Protein AF-A0A6C0E694-F1 (afdb_monomer)

Structure (mmCIF, N/CA/C/O backbone):
data_AF-A0A6C0E694-F1
#
_entry.id   AF-A0A6C0E694-F1
#
loop_
_atom_site.group_PDB
_atom_site.id
_atom_site.type_symbol
_atom_site.label_atom_id
_atom_site.label_alt_id
_atom_site.label_comp_id
_atom_site.label_asym_id
_atom_site.label_entity_id
_atom_site.label_seq_id
_atom_site.pdbx_PDB_ins_code
_atom_site.Cartn_x
_atom_site.Cartn_y
_atom_site.Cartn_z
_atom_site.occupancy
_atom_site.B_iso_or_equiv
_atom_site.auth_seq_id
_atom_site.auth_comp_id
_atom_site.auth_asym_id
_atom_site.auth_atom_id
_atom_site.pdbx_PDB_model_num
ATOM 1 N N . MET A 1 1 ? -0.248 -33.315 56.839 1.00 43.34 1 MET A N 1
ATOM 2 C CA . MET A 1 1 ? 1.069 -33.548 56.209 1.00 43.34 1 MET A CA 1
ATOM 3 C C . MET A 1 1 ? 1.094 -32.773 54.903 1.00 43.34 1 MET A C 1
ATOM 5 O O . MET A 1 1 ? 0.123 -32.858 54.164 1.00 43.34 1 MET A O 1
ATOM 9 N N . ASP A 1 2 ? 2.125 -31.958 54.689 1.00 53.16 2 ASP A N 1
ATOM 10 C CA . ASP A 1 2 ? 2.204 -30.948 53.625 1.00 53.16 2 ASP A CA 1
ATOM 11 C C . ASP A 1 2 ? 2.197 -31.566 52.216 1.00 53.16 2 ASP A C 1
ATOM 13 O O . ASP A 1 2 ? 3.021 -32.423 51.901 1.00 53.16 2 ASP A O 1
ATOM 17 N N . ALA A 1 3 ? 1.315 -31.093 51.329 1.00 53.53 3 ALA A N 1
ATOM 18 C CA . ALA A 1 3 ? 1.223 -31.556 49.935 1.00 53.53 3 ALA A CA 1
ATOM 19 C C . ALA A 1 3 ? 2.532 -31.342 49.139 1.00 53.53 3 ALA A C 1
ATOM 21 O O . ALA A 1 3 ? 2.823 -32.055 48.179 1.00 53.53 3 ALA A O 1
ATOM 22 N N . LEU A 1 4 ? 3.362 -30.393 49.580 1.00 55.16 4 LEU A N 1
ATOM 23 C CA . LEU A 1 4 ? 4.705 -30.147 49.050 1.00 55.16 4 LEU A CA 1
ATOM 24 C C . LEU A 1 4 ? 5.693 -31.275 49.391 1.00 55.16 4 LEU A C 1
ATOM 26 O O . LEU A 1 4 ? 6.618 -31.536 48.623 1.00 55.16 4 LEU A O 1
ATOM 30 N N . THR A 1 5 ? 5.500 -31.965 50.518 1.00 58.16 5 THR A N 1
ATOM 31 C CA . THR A 1 5 ? 6.376 -33.060 50.956 1.00 58.16 5 THR A CA 1
ATOM 32 C C . THR A 1 5 ? 6.178 -34.316 50.106 1.00 58.16 5 THR A C 1
ATOM 34 O O . THR A 1 5 ? 7.155 -34.995 49.791 1.00 58.16 5 THR A O 1
ATOM 37 N N . ASP A 1 6 ? 4.945 -34.591 49.676 1.00 59.88 6 ASP A N 1
ATOM 38 C CA . ASP A 1 6 ? 4.624 -35.734 48.811 1.00 59.88 6 ASP A CA 1
ATOM 39 C C . ASP A 1 6 ? 5.147 -35.520 47.375 1.00 59.88 6 ASP A C 1
ATOM 41 O O . ASP A 1 6 ? 5.799 -36.390 46.792 1.00 59.88 6 ASP A O 1
ATOM 45 N N . LEU A 1 7 ? 5.009 -34.298 46.843 1.00 59.62 7 LEU A N 1
ATOM 46 C CA . LEU A 1 7 ? 5.550 -33.921 45.531 1.00 59.62 7 LEU A CA 1
ATOM 47 C C . LEU A 1 7 ? 7.087 -34.040 45.481 1.00 59.62 7 LEU A C 1
ATOM 49 O O . LEU A 1 7 ? 7.654 -34.521 44.497 1.00 59.62 7 LEU A O 1
ATOM 53 N N . ARG A 1 8 ? 7.763 -33.675 46.579 1.00 62.09 8 ARG A N 1
ATOM 54 C CA . ARG A 1 8 ? 9.219 -33.805 46.752 1.00 62.09 8 ARG A CA 1
ATOM 55 C C . ARG A 1 8 ? 9.683 -35.260 46.682 1.00 62.09 8 ARG A C 1
ATOM 57 O O . ARG A 1 8 ? 10.683 -35.559 46.029 1.00 62.09 8 ARG A O 1
ATOM 64 N N . GLN A 1 9 ? 8.957 -36.174 47.326 1.00 62.84 9 GLN A N 1
ATOM 65 C CA . GLN A 1 9 ? 9.286 -37.602 47.297 1.00 62.84 9 GLN A CA 1
ATOM 66 C C . GLN A 1 9 ? 9.077 -38.212 45.907 1.00 62.84 9 GLN A C 1
ATOM 68 O O . GLN A 1 9 ? 9.863 -39.063 45.487 1.00 62.84 9 GLN A O 1
ATOM 73 N N . GLN A 1 10 ? 8.060 -37.765 45.169 1.00 63.47 10 GLN A N 1
ATOM 74 C CA . GLN A 1 10 ? 7.792 -38.252 43.815 1.00 63.47 10 GLN A CA 1
ATOM 75 C C . GLN A 1 10 ? 8.819 -37.753 42.785 1.00 63.47 10 GLN A C 1
ATOM 77 O O . GLN A 1 10 ? 9.222 -38.522 41.912 1.00 63.47 10 GLN A O 1
ATOM 82 N N . LEU A 1 11 ? 9.286 -36.506 42.902 1.00 59.84 11 LEU A N 1
ATOM 83 C CA . LEU A 1 11 ? 10.321 -35.935 42.030 1.00 59.84 11 LEU A CA 1
ATOM 84 C C . LEU A 1 11 ? 11.709 -36.537 42.290 1.00 59.84 11 LEU A C 1
ATOM 86 O O . LEU A 1 11 ? 12.385 -36.930 41.340 1.00 59.84 11 LEU A O 1
ATOM 90 N N . ASN A 1 12 ? 12.099 -36.721 43.556 1.00 61.72 12 ASN A N 1
ATOM 91 C CA . ASN A 1 12 ? 13.373 -37.368 43.902 1.00 61.72 12 ASN A CA 1
ATOM 92 C C . ASN A 1 12 ? 13.459 -38.833 43.444 1.00 61.72 12 ASN A C 1
ATOM 94 O O . ASN A 1 12 ? 14.551 -39.321 43.180 1.00 61.72 12 ASN A O 1
ATOM 98 N N . LYS A 1 13 ? 12.325 -39.533 43.307 1.00 62.66 13 LYS A N 1
ATOM 99 C CA . LYS A 1 13 ? 12.281 -40.898 42.755 1.00 62.66 13 LYS A CA 1
ATOM 100 C C . LYS A 1 13 ? 12.446 -40.957 41.232 1.00 62.66 13 LYS A C 1
ATOM 102 O O . LYS A 1 13 ? 12.700 -42.036 40.709 1.00 62.66 13 LYS A O 1
ATOM 107 N N . ARG A 1 14 ? 12.251 -39.843 40.516 1.00 57.97 14 ARG A N 1
ATOM 108 C CA . ARG A 1 14 ? 12.213 -39.809 39.040 1.00 57.97 14 ARG A CA 1
ATOM 109 C C . ARG A 1 14 ? 13.403 -39.101 38.391 1.00 57.97 14 ARG A C 1
ATOM 111 O O . ARG A 1 14 ? 13.575 -39.238 37.186 1.00 57.97 14 ARG A O 1
ATOM 118 N N . VAL A 1 15 ? 14.220 -38.383 39.162 1.00 62.41 15 VAL A N 1
ATOM 119 C CA . VAL A 1 15 ? 15.451 -37.741 38.677 1.00 62.41 15 VAL A CA 1
ATOM 120 C C . VAL A 1 15 ? 16.657 -38.597 39.087 1.00 62.41 15 VAL A C 1
ATOM 122 O O . VAL A 1 15 ? 16.902 -38.741 40.288 1.00 62.41 15 VAL A O 1
ATOM 125 N N . PRO A 1 16 ? 17.423 -39.174 38.141 1.00 43.38 16 PRO A N 1
ATOM 126 C CA . PRO A 1 16 ? 18.637 -39.919 38.467 1.00 43.38 16 PRO A CA 1
ATOM 127 C C . PRO A 1 16 ? 19.641 -38.991 39.166 1.00 43.38 16 PRO A C 1
ATOM 129 O O . PRO A 1 16 ? 20.050 -37.986 38.592 1.00 43.38 16 PRO A O 1
ATOM 132 N N . GLY A 1 17 ? 20.004 -39.305 40.414 1.00 64.44 17 GLY A N 1
ATOM 133 C CA . GLY A 1 17 ? 20.893 -38.478 41.248 1.00 64.44 17 GLY A CA 1
ATOM 134 C C . GLY A 1 17 ? 20.191 -37.524 42.227 1.00 64.44 17 GLY A C 1
ATOM 135 O O . GLY A 1 17 ? 20.871 -36.892 43.032 1.00 64.44 17 GLY A O 1
ATOM 136 N N . GLY A 1 18 ? 18.853 -37.465 42.222 1.00 62.38 18 GLY A N 1
ATOM 137 C CA . GLY A 1 18 ? 18.068 -36.590 43.101 1.00 62.38 18 GLY A CA 1
ATOM 138 C C . GLY A 1 18 ? 18.176 -35.100 42.745 1.00 62.38 18 GLY A C 1
ATOM 139 O O . GLY A 1 18 ? 19.001 -34.685 41.934 1.00 62.38 18 GLY A O 1
ATOM 140 N N . LEU A 1 19 ? 17.312 -34.269 43.334 1.00 64.88 19 LEU A N 1
ATOM 141 C CA . LEU A 1 19 ? 17.436 -32.815 43.207 1.00 64.88 19 LEU A CA 1
ATOM 142 C C . LEU A 1 19 ? 18.542 -32.292 44.128 1.00 64.88 19 LEU A C 1
ATOM 144 O O . LEU A 1 19 ? 18.568 -32.597 45.322 1.00 64.88 19 LEU A O 1
ATOM 148 N N . THR A 1 20 ? 19.427 -31.450 43.591 1.00 74.75 20 THR A N 1
ATOM 149 C CA . THR A 1 20 ? 20.372 -30.685 44.413 1.00 74.75 20 THR A CA 1
ATOM 150 C C . THR A 1 20 ? 19.605 -29.743 45.347 1.00 74.75 20 THR A C 1
ATOM 152 O O . THR A 1 20 ? 18.513 -29.273 45.017 1.00 74.75 20 THR A O 1
ATOM 155 N N . SER A 1 21 ? 20.164 -29.443 46.523 1.00 65.62 21 SER A N 1
ATOM 156 C CA . SER A 1 21 ? 19.511 -28.590 47.533 1.00 65.62 21 SER A CA 1
ATOM 157 C C . SER A 1 21 ? 19.137 -27.205 46.992 1.00 65.62 21 SER A C 1
ATOM 159 O O . SER A 1 21 ? 18.106 -26.642 47.359 1.00 65.62 21 SER A O 1
ATOM 161 N N . GLU A 1 22 ? 19.941 -26.673 46.071 1.00 59.25 22 GLU A N 1
ATOM 162 C CA . GLU A 1 22 ? 19.683 -25.394 45.418 1.00 59.25 22 GLU A CA 1
ATOM 163 C C . GLU A 1 22 ? 18.528 -25.475 44.405 1.00 59.25 22 GLU A C 1
ATOM 165 O O . GLU A 1 22 ? 17.683 -24.576 44.354 1.00 59.25 22 GLU A O 1
ATOM 170 N N . ALA A 1 23 ? 18.441 -26.567 43.640 1.00 60.19 23 ALA A N 1
ATOM 171 C CA . ALA A 1 23 ? 17.332 -26.807 42.721 1.00 60.19 23 ALA A CA 1
ATOM 172 C C . ALA A 1 23 ? 16.010 -27.041 43.476 1.00 60.19 23 ALA A C 1
ATOM 174 O O . ALA A 1 23 ? 14.981 -26.492 43.080 1.00 60.19 23 ALA A O 1
ATOM 175 N N . ASP A 1 24 ? 16.045 -27.760 44.604 1.00 63.47 24 ASP A N 1
ATOM 176 C CA . ASP A 1 24 ? 14.894 -27.958 45.502 1.00 63.47 24 ASP A CA 1
ATOM 177 C C . ASP A 1 24 ? 14.402 -26.607 46.064 1.00 63.47 24 ASP A C 1
ATOM 179 O O . ASP A 1 24 ? 13.220 -26.272 45.974 1.00 63.47 24 ASP A O 1
ATOM 183 N N . ALA A 1 25 ? 15.315 -25.747 46.529 1.00 66.00 25 ALA A N 1
ATOM 184 C CA . ALA A 1 25 ? 14.965 -24.424 47.053 1.00 66.00 25 ALA A CA 1
ATOM 185 C C . ALA A 1 25 ? 14.374 -23.472 45.990 1.00 66.00 25 ALA A C 1
ATOM 187 O O . ALA A 1 25 ? 13.505 -22.648 46.303 1.00 66.00 25 ALA A O 1
ATOM 188 N N . ARG A 1 26 ? 14.833 -23.557 44.732 1.00 61.91 26 ARG A N 1
ATOM 189 C CA . ARG A 1 26 ? 14.276 -22.781 43.606 1.00 61.91 26 ARG A CA 1
ATOM 190 C C . ARG A 1 26 ? 12.899 -23.297 43.193 1.00 61.91 26 ARG A C 1
ATOM 192 O O . ARG A 1 26 ? 11.987 -22.495 42.979 1.00 61.91 26 ARG A O 1
ATOM 199 N N . LEU A 1 27 ? 12.723 -24.616 43.146 1.00 67.62 27 LEU A N 1
ATOM 200 C CA . LEU A 1 27 ? 11.442 -25.248 42.841 1.00 67.62 27 LEU A CA 1
ATOM 201 C C . LEU A 1 27 ? 10.379 -24.875 43.885 1.00 67.62 27 LEU A C 1
ATOM 203 O O . LEU A 1 27 ? 9.276 -24.469 43.522 1.00 67.62 27 LEU A O 1
ATOM 207 N N . GLN A 1 28 ? 10.727 -24.917 45.173 1.00 67.06 28 GLN A N 1
ATOM 208 C CA . GLN A 1 28 ? 9.813 -24.553 46.260 1.00 67.06 28 GLN A CA 1
ATOM 209 C C . GLN A 1 28 ? 9.394 -23.080 46.216 1.00 67.06 28 GLN A C 1
ATOM 211 O O . GLN A 1 28 ? 8.214 -22.772 46.390 1.00 67.06 28 GLN A O 1
ATOM 216 N N . ARG A 1 29 ? 10.326 -22.160 45.926 1.00 68.12 29 ARG A N 1
ATOM 217 C CA . ARG A 1 29 ? 9.997 -20.735 45.737 1.00 68.12 29 ARG A CA 1
ATOM 218 C C . ARG A 1 29 ? 9.033 -20.521 44.573 1.00 68.12 29 ARG A C 1
ATOM 220 O O . ARG A 1 29 ? 8.061 -19.783 44.714 1.00 68.12 29 ARG A O 1
ATOM 227 N N . THR A 1 30 ? 9.278 -21.206 43.461 1.00 66.19 30 THR A N 1
ATOM 228 C CA . THR A 1 30 ? 8.468 -21.083 42.242 1.00 66.19 30 THR A CA 1
ATOM 229 C C . THR A 1 30 ? 7.060 -21.641 42.448 1.00 66.19 30 THR A C 1
ATOM 231 O O . THR A 1 30 ? 6.083 -20.975 42.116 1.00 66.19 30 THR A O 1
ATOM 234 N N . LEU A 1 31 ? 6.931 -22.812 43.081 1.00 67.06 31 LEU A N 1
ATOM 235 C CA . LEU A 1 31 ? 5.634 -23.416 43.407 1.00 67.06 31 LEU A CA 1
ATOM 236 C C . LEU A 1 31 ? 4.835 -22.578 44.408 1.00 67.06 31 LEU A C 1
ATOM 238 O O . LEU A 1 31 ? 3.625 -22.417 44.242 1.00 67.06 31 LEU A O 1
ATOM 242 N N . LYS A 1 32 ? 5.495 -22.005 45.422 1.00 68.56 32 LYS A N 1
ATOM 243 C CA . LYS A 1 32 ? 4.841 -21.131 46.405 1.00 68.56 32 LYS A CA 1
ATOM 244 C C . LYS A 1 32 ? 4.300 -19.857 45.752 1.00 68.56 32 LYS A C 1
ATOM 246 O O . LYS A 1 32 ? 3.156 -19.486 46.006 1.00 68.56 32 LYS A O 1
ATOM 251 N N . HIS A 1 33 ? 5.088 -19.233 44.875 1.00 67.25 33 HIS A N 1
ATOM 252 C CA . HIS A 1 33 ? 4.667 -18.059 44.109 1.00 67.25 33 HIS A CA 1
ATOM 253 C C . HIS A 1 33 ? 3.505 -18.387 43.163 1.00 67.25 33 HIS A C 1
ATOM 255 O O . HIS A 1 33 ? 2.491 -17.696 43.159 1.00 67.25 33 HIS A O 1
ATOM 261 N N . PHE A 1 34 ? 3.614 -19.482 42.408 1.00 68.75 34 PHE A N 1
ATOM 262 C CA . PHE A 1 34 ? 2.576 -19.919 41.478 1.00 68.75 34 PHE A CA 1
ATOM 263 C C . PHE A 1 34 ? 1.253 -20.236 42.187 1.00 68.75 34 PHE A C 1
ATOM 265 O O . PHE A 1 34 ? 0.199 -19.785 41.752 1.00 68.75 34 PHE A O 1
ATOM 272 N N . THR A 1 35 ? 1.299 -20.956 43.311 1.00 65.50 35 THR A N 1
ATOM 273 C CA . THR A 1 35 ? 0.090 -21.310 44.071 1.00 65.50 35 THR A CA 1
ATOM 274 C C . THR A 1 35 ? -0.603 -20.059 44.611 1.00 65.50 35 THR A C 1
ATOM 276 O O . THR A 1 35 ? -1.814 -19.938 44.457 1.00 65.50 35 THR A O 1
ATOM 279 N N . SER A 1 36 ? 0.167 -19.104 45.153 1.00 67.75 36 SER A N 1
ATOM 280 C CA . SER A 1 36 ? -0.339 -17.802 45.615 1.00 67.75 36 SER A CA 1
ATOM 281 C C . SER A 1 36 ? -1.022 -17.021 44.490 1.00 67.75 36 SER A C 1
ATOM 283 O O . SER A 1 36 ? -2.092 -16.441 44.683 1.00 67.75 36 SER A O 1
ATOM 285 N N . GLU A 1 37 ? -0.427 -17.030 43.301 1.00 64.69 37 GLU A N 1
ATOM 286 C CA . GLU A 1 37 ? -0.931 -16.286 42.151 1.00 64.69 37 GLU A CA 1
ATOM 287 C C . GLU A 1 37 ? -2.196 -16.919 41.558 1.00 64.69 37 GLU A C 1
ATOM 289 O O . GLU A 1 37 ? -3.159 -16.223 41.246 1.00 64.69 37 GLU A O 1
ATOM 294 N N . VAL A 1 38 ? -2.262 -18.251 41.492 1.00 62.53 38 VAL A N 1
ATOM 295 C CA . VAL A 1 38 ? -3.469 -18.960 41.045 1.00 62.53 38 VAL A CA 1
ATOM 296 C C . VAL A 1 38 ? -4.620 -18.771 42.035 1.00 62.53 38 VAL A C 1
ATOM 298 O O . VAL A 1 38 ? -5.748 -18.529 41.599 1.00 62.53 38 VAL A O 1
ATOM 301 N N . THR A 1 39 ? -4.358 -18.801 43.348 1.00 63.91 39 THR A N 1
ATOM 302 C CA . THR A 1 39 ? -5.385 -18.486 44.357 1.00 63.91 39 THR A CA 1
ATOM 303 C C . THR A 1 39 ? -5.872 -17.042 44.260 1.00 63.91 39 THR A C 1
ATOM 305 O O . THR A 1 39 ? -7.068 -16.800 44.415 1.00 63.91 39 THR A O 1
ATOM 308 N N . ARG A 1 40 ? -4.976 -16.095 43.941 1.00 71.50 40 ARG A N 1
ATOM 309 C CA . ARG A 1 40 ? -5.309 -14.678 43.732 1.00 71.50 40 ARG A CA 1
ATOM 310 C C . ARG A 1 40 ? -6.215 -14.478 42.518 1.00 71.50 40 ARG A C 1
ATOM 312 O O . ARG A 1 40 ? -7.142 -13.681 42.578 1.00 71.50 40 ARG A O 1
ATOM 319 N N . VAL A 1 41 ? -5.943 -15.188 41.423 1.00 64.38 41 VAL A N 1
ATOM 320 C CA . VAL A 1 41 ? -6.642 -15.003 40.142 1.00 64.38 41 VAL A CA 1
ATOM 321 C C . VAL A 1 41 ? -7.978 -15.743 40.085 1.00 64.38 41 VAL A C 1
ATOM 323 O O . VAL A 1 41 ? -8.911 -15.244 39.462 1.00 64.38 41 VAL A O 1
ATOM 326 N N . ARG A 1 42 ? -8.091 -16.929 40.695 1.00 57.72 42 ARG A N 1
ATOM 327 C CA . ARG A 1 42 ? -9.281 -17.784 40.525 1.00 57.72 42 ARG A CA 1
ATOM 328 C C . ARG A 1 42 ? -10.283 -17.754 41.677 1.00 57.72 42 ARG A C 1
ATOM 330 O O . ARG A 1 42 ? -11.411 -18.183 41.466 1.00 57.72 42 ARG A O 1
ATOM 337 N N . GLY A 1 43 ? -9.912 -17.233 42.849 1.00 54.41 43 GLY A N 1
ATOM 338 C CA . GLY A 1 43 ? -10.746 -17.341 44.048 1.00 54.41 43 GLY A CA 1
ATOM 339 C C . GLY A 1 43 ? -10.807 -18.784 44.573 1.00 54.41 43 GLY A C 1
ATOM 340 O O . GLY A 1 43 ? -10.755 -19.737 43.805 1.00 54.41 43 GLY A O 1
ATOM 341 N N . VAL A 1 44 ? -10.821 -18.913 45.904 1.00 58.09 44 VAL A N 1
ATOM 342 C CA . VAL A 1 44 ? -10.638 -20.118 46.747 1.00 58.09 44 VAL A CA 1
ATOM 343 C C . VAL A 1 44 ? -10.748 -21.472 46.018 1.00 58.09 44 VAL A C 1
ATOM 345 O O . VAL A 1 44 ? -11.780 -22.135 46.048 1.00 58.09 44 VAL A O 1
ATOM 348 N N . ALA A 1 45 ? -9.636 -21.923 45.436 1.00 57.78 45 ALA A N 1
ATOM 349 C CA . ALA A 1 45 ? -9.422 -23.322 45.082 1.00 57.78 45 ALA A CA 1
ATOM 350 C C . ALA A 1 45 ? -8.518 -23.953 46.146 1.00 57.78 45 ALA A C 1
ATOM 352 O O . ALA A 1 45 ? -7.519 -23.350 46.555 1.00 57.78 45 ALA A O 1
ATOM 353 N N . ALA A 1 46 ? -8.866 -25.153 46.614 1.00 61.06 46 ALA A N 1
ATOM 354 C CA . ALA A 1 46 ? -8.059 -25.857 47.603 1.00 61.06 46 ALA A CA 1
ATOM 355 C C . ALA A 1 46 ? -6.634 -26.068 47.041 1.00 61.06 46 ALA A C 1
ATOM 357 O O . ALA A 1 46 ? -6.497 -26.527 45.903 1.00 61.06 46 ALA A O 1
ATOM 358 N N . PRO A 1 47 ? -5.555 -25.784 47.800 1.00 56.03 47 PRO A N 1
ATOM 359 C CA . PRO A 1 47 ? -4.171 -25.877 47.310 1.00 56.03 47 PRO A CA 1
ATOM 360 C C . PRO A 1 47 ? -3.810 -27.227 46.666 1.00 56.03 47 PRO A C 1
ATOM 362 O O . PRO A 1 47 ? -2.965 -27.298 45.776 1.00 56.03 47 PRO A O 1
ATOM 365 N N . GLN A 1 48 ? -4.484 -28.301 47.085 1.00 59.72 48 GLN A N 1
ATOM 366 C CA . GLN A 1 48 ? -4.325 -29.647 46.532 1.00 59.72 48 GLN A CA 1
ATOM 367 C C . GLN A 1 48 ? -4.810 -29.763 45.076 1.00 59.72 48 GLN A C 1
ATOM 369 O O . GLN A 1 48 ? -4.200 -30.469 44.276 1.00 59.72 48 GLN A O 1
ATOM 374 N N . GLU A 1 49 ? -5.866 -29.041 44.705 1.00 61.91 49 GLU A N 1
ATOM 375 C CA . GLU A 1 49 ? -6.449 -29.075 43.362 1.00 61.91 49 GLU A CA 1
ATOM 376 C C . GLU A 1 49 ? -5.584 -28.305 42.354 1.00 61.91 49 GLU A C 1
ATOM 378 O O . GLU A 1 49 ? -5.366 -28.754 41.227 1.00 61.91 49 GLU A O 1
ATOM 383 N N . ILE A 1 50 ? -4.973 -27.205 42.804 1.00 62.19 50 ILE A N 1
ATOM 384 C CA . ILE A 1 50 ? -3.998 -26.427 42.026 1.00 62.19 50 ILE A CA 1
ATOM 385 C C . ILE A 1 50 ? -2.748 -27.267 41.732 1.00 62.19 50 ILE A C 1
ATOM 387 O O . ILE A 1 50 ? -2.256 -27.273 40.600 1.00 62.19 50 ILE A O 1
ATOM 391 N N . LEU A 1 51 ? -2.248 -28.014 42.721 1.00 61.16 51 LEU A N 1
ATOM 392 C CA . LEU A 1 51 ? -1.085 -28.888 42.546 1.00 61.16 51 LEU A CA 1
ATOM 393 C C . LEU A 1 51 ? -1.370 -30.040 41.575 1.00 61.16 51 LEU A C 1
ATOM 395 O O . LEU A 1 51 ? -0.523 -30.337 40.731 1.00 61.16 51 LEU A O 1
ATOM 399 N N . ARG A 1 52 ? -2.571 -30.634 41.626 1.00 63.34 52 ARG A N 1
ATOM 400 C CA . ARG A 1 52 ? -2.985 -31.682 40.680 1.00 63.34 52 ARG A CA 1
ATOM 401 C C . ARG A 1 52 ? -3.011 -31.168 39.237 1.00 63.34 52 ARG A C 1
ATOM 403 O O . ARG A 1 52 ? -2.415 -31.782 38.358 1.00 63.34 52 ARG A O 1
ATOM 410 N N . LEU A 1 53 ? -3.636 -30.014 39.003 1.00 59.00 53 LEU A N 1
ATOM 411 C CA . LEU A 1 53 ? -3.722 -29.408 37.667 1.00 59.00 53 LEU A CA 1
ATOM 412 C C . LEU A 1 53 ? -2.348 -28.987 37.122 1.00 59.00 53 LEU A C 1
ATOM 414 O O . LEU A 1 53 ? -2.080 -29.116 35.927 1.00 59.00 53 LEU A O 1
ATOM 418 N N . SER A 1 54 ? -1.461 -28.517 38.001 1.00 59.44 54 SER A N 1
ATOM 419 C CA . SER A 1 54 ? -0.089 -28.142 37.636 1.00 59.44 54 SER A CA 1
ATOM 420 C C . SER A 1 54 ? 0.741 -29.360 37.235 1.00 59.44 54 SER A C 1
ATOM 422 O O . SER A 1 54 ? 1.470 -29.316 36.243 1.00 59.44 54 SER A O 1
ATOM 424 N N . TYR A 1 55 ? 0.589 -30.464 37.972 1.00 57.81 55 TYR A N 1
ATOM 425 C CA . TYR A 1 55 ? 1.244 -31.731 37.669 1.00 57.81 55 TYR A CA 1
ATOM 426 C C . TYR A 1 55 ? 0.804 -32.284 36.310 1.00 57.81 55 TYR A C 1
ATOM 428 O O . TYR A 1 55 ? 1.654 -32.614 35.484 1.00 57.81 55 TYR A O 1
ATOM 436 N N . ASP A 1 56 ? -0.503 -32.306 36.035 1.00 52.44 56 ASP A N 1
ATOM 437 C CA . ASP A 1 56 ? -1.038 -32.782 34.754 1.00 52.44 56 ASP A CA 1
ATOM 438 C C . ASP A 1 56 ? -0.524 -31.939 33.575 1.00 52.44 56 ASP A C 1
ATOM 440 O O . ASP A 1 56 ? -0.167 -32.484 32.528 1.00 52.44 56 ASP A O 1
ATOM 444 N N . SER A 1 57 ? -0.403 -30.620 33.758 1.00 50.25 57 SER A N 1
ATOM 445 C CA . SER A 1 57 ? 0.136 -29.709 32.741 1.00 50.25 57 SER A CA 1
ATOM 446 C C . SER A 1 57 ? 1.638 -29.927 32.495 1.00 50.25 57 SER A C 1
ATOM 448 O O . SER A 1 57 ? 2.075 -30.035 31.347 1.00 50.25 57 SER A O 1
ATOM 450 N N . MET A 1 58 ? 2.433 -30.094 33.560 1.00 49.00 58 MET A N 1
ATOM 451 C CA . MET A 1 58 ? 3.868 -30.396 33.458 1.00 49.00 58 MET A CA 1
ATOM 452 C C . MET A 1 58 ? 4.141 -31.762 32.823 1.00 49.00 58 MET A C 1
ATOM 454 O O . MET A 1 58 ? 5.051 -31.892 32.008 1.00 49.00 58 MET A O 1
ATOM 458 N N . VAL A 1 59 ? 3.353 -32.786 33.158 1.00 48.94 59 VAL A N 1
ATOM 459 C CA . VAL A 1 59 ? 3.478 -34.121 32.553 1.00 48.94 59 VAL A CA 1
ATOM 460 C C . VAL A 1 59 ? 3.123 -34.079 31.067 1.00 48.94 59 VAL A C 1
ATOM 462 O O . VAL A 1 59 ? 3.760 -34.765 30.269 1.00 48.94 59 VAL A O 1
ATOM 465 N N . LYS A 1 60 ? 2.145 -33.257 30.675 1.00 48.22 60 LYS A N 1
ATOM 466 C CA . LYS A 1 60 ? 1.776 -33.059 29.269 1.00 48.22 60 LYS A CA 1
ATOM 467 C C . LYS A 1 60 ? 2.887 -32.359 28.480 1.00 48.22 60 LYS A C 1
ATOM 469 O O . LYS A 1 60 ? 3.154 -32.757 27.351 1.00 48.22 60 LYS A O 1
ATOM 474 N N . TRP A 1 61 ? 3.566 -31.392 29.099 1.00 43.62 61 TRP A N 1
ATOM 475 C CA . TRP A 1 61 ? 4.725 -30.704 28.523 1.00 43.62 61 TRP A CA 1
ATOM 476 C C . TRP A 1 61 ? 5.945 -31.631 28.385 1.00 43.62 61 TRP A C 1
ATOM 478 O O . TRP A 1 61 ? 6.529 -31.721 27.313 1.00 43.62 61 TRP A O 1
ATOM 488 N N . LEU A 1 62 ? 6.269 -32.415 29.420 1.00 43.62 62 LEU A N 1
ATOM 489 C CA . LEU A 1 62 ? 7.396 -33.362 29.399 1.00 43.62 62 LEU A CA 1
ATOM 490 C C . LEU A 1 62 ? 7.204 -34.548 28.435 1.00 43.62 62 LEU A C 1
ATOM 492 O O . LEU A 1 62 ? 8.173 -35.223 28.100 1.00 43.62 62 LEU A O 1
ATOM 496 N N . ARG A 1 63 ? 5.968 -34.833 28.003 1.00 44.09 63 ARG A N 1
ATOM 497 C CA . ARG A 1 63 ? 5.654 -35.899 27.032 1.00 44.09 63 ARG A CA 1
ATOM 498 C C . ARG A 1 63 ? 5.681 -35.437 25.573 1.00 44.09 63 ARG A C 1
ATOM 500 O O . ARG A 1 63 ? 5.566 -36.281 24.687 1.00 44.09 63 ARG A O 1
ATOM 507 N N . GLN A 1 64 ? 5.821 -34.139 25.303 1.00 38.53 64 GLN A N 1
ATOM 508 C CA . GLN A 1 64 ? 6.025 -33.652 23.941 1.00 38.53 64 GLN A CA 1
ATOM 509 C C . GLN A 1 64 ? 7.501 -33.823 23.569 1.00 38.53 64 GLN A C 1
ATOM 511 O O . GLN A 1 64 ? 8.367 -33.121 24.083 1.00 38.53 64 GLN A O 1
ATOM 516 N N . ALA A 1 65 ? 7.796 -34.784 22.691 1.00 34.91 65 ALA A N 1
ATOM 517 C CA . ALA A 1 65 ? 9.129 -34.915 22.113 1.00 34.91 65 ALA A CA 1
ATOM 518 C C . ALA A 1 65 ? 9.432 -33.685 21.232 1.00 34.91 65 ALA A C 1
ATOM 520 O O . ALA A 1 65 ? 8.554 -33.260 20.475 1.00 34.91 65 ALA A O 1
ATOM 521 N N . PRO A 1 66 ? 10.644 -33.109 21.293 1.00 39.47 66 PRO A N 1
ATOM 522 C CA . PRO A 1 66 ? 11.007 -32.009 20.416 1.00 39.47 66 PRO A CA 1
ATOM 523 C C . PRO A 1 66 ? 11.181 -32.537 18.986 1.00 39.47 66 PRO A C 1
ATOM 525 O O . PRO A 1 66 ? 12.064 -33.348 18.714 1.00 39.47 66 PRO A O 1
ATOM 528 N N . THR A 1 67 ? 10.348 -32.078 18.055 1.00 34.12 67 THR A N 1
ATOM 529 C CA . THR A 1 67 ? 10.584 -32.249 16.615 1.00 34.12 67 THR A CA 1
ATOM 530 C C . THR A 1 67 ? 11.752 -31.363 16.192 1.00 34.12 67 THR A C 1
ATOM 532 O O . THR A 1 67 ? 11.563 -30.209 15.818 1.00 34.12 67 THR A O 1
ATOM 535 N N . PHE A 1 68 ? 12.966 -31.907 16.268 1.00 32.88 68 PHE A N 1
ATOM 536 C CA . PHE A 1 68 ? 14.124 -31.396 15.541 1.00 32.88 68 PHE A CA 1
ATOM 537 C C . PHE A 1 68 ? 14.171 -32.083 14.174 1.00 32.88 68 PHE A C 1
ATOM 539 O O . PHE A 1 68 ? 14.472 -33.269 14.079 1.00 32.88 68 PHE A O 1
ATOM 546 N N . THR A 1 69 ? 13.869 -31.348 13.107 1.00 33.19 69 THR A N 1
ATOM 547 C CA . THR A 1 69 ? 14.281 -31.730 11.751 1.00 33.19 69 THR A CA 1
ATOM 548 C C . THR A 1 69 ? 15.755 -31.361 11.605 1.00 33.19 69 THR A C 1
ATOM 550 O O . THR A 1 69 ? 16.102 -30.181 11.581 1.00 33.19 69 THR A O 1
ATOM 553 N N . SER A 1 70 ? 16.618 -32.373 11.612 1.00 36.66 70 SER A N 1
ATOM 554 C CA . SER A 1 70 ? 18.075 -32.264 11.582 1.00 36.66 70 SER A CA 1
ATOM 555 C C . SER A 1 70 ? 18.613 -32.110 10.162 1.00 36.66 70 SER A C 1
ATOM 557 O O . SER A 1 70 ? 18.412 -33.004 9.346 1.00 36.66 70 SER A O 1
ATOM 559 N N . GLU A 1 71 ? 19.385 -31.053 9.921 1.00 40.09 71 GLU A N 1
ATOM 560 C CA . GLU A 1 71 ? 20.540 -31.096 9.015 1.00 40.09 71 GLU A CA 1
ATOM 561 C C . GLU A 1 71 ? 21.517 -29.960 9.374 1.00 40.09 71 GLU A C 1
ATOM 563 O O . GLU A 1 71 ? 21.670 -28.991 8.644 1.00 40.09 71 GLU A O 1
ATOM 568 N N . VAL A 1 72 ? 22.142 -30.033 10.558 1.00 38.38 72 VAL A N 1
ATOM 569 C CA . VAL A 1 72 ? 23.375 -29.282 10.865 1.00 38.38 72 VAL A CA 1
ATOM 570 C C . VAL A 1 72 ? 24.239 -30.128 11.802 1.00 38.38 72 VAL A C 1
ATOM 572 O O . VAL A 1 72 ? 23.783 -30.559 12.861 1.00 38.38 72 VAL A O 1
ATOM 575 N N . ASP A 1 73 ? 25.476 -30.371 11.378 1.00 36.75 73 ASP A N 1
ATOM 576 C CA . ASP A 1 73 ? 26.491 -31.186 12.046 1.00 36.75 73 ASP A CA 1
ATOM 577 C C . ASP A 1 73 ? 26.993 -30.503 13.345 1.00 36.75 73 ASP A C 1
ATOM 579 O O . ASP A 1 73 ? 27.373 -29.322 13.308 1.00 36.75 73 ASP A O 1
ATOM 583 N N . PRO A 1 74 ? 27.013 -31.188 14.508 1.00 36.56 74 PRO A N 1
ATOM 584 C CA . PRO A 1 74 ? 27.324 -30.579 15.807 1.00 36.56 74 PRO A CA 1
ATOM 585 C C . PRO A 1 74 ? 28.783 -30.121 16.003 1.00 36.56 74 PRO A C 1
ATOM 587 O O . PRO A 1 74 ? 29.080 -29.494 17.021 1.00 36.56 74 PRO A O 1
ATOM 590 N N . GLU A 1 75 ? 29.694 -30.353 15.053 1.00 39.03 75 GLU A N 1
ATOM 591 C CA . GLU A 1 75 ? 31.095 -29.905 15.165 1.00 39.03 75 GLU A CA 1
ATOM 592 C C . GLU A 1 75 ? 31.312 -28.412 14.846 1.00 39.03 75 GLU A C 1
ATOM 594 O O . GLU A 1 75 ? 32.339 -27.842 15.215 1.00 39.03 75 GLU A O 1
ATOM 599 N N . THR A 1 76 ? 30.333 -27.720 14.253 1.00 42.94 76 THR A N 1
ATOM 600 C CA . THR A 1 76 ? 30.463 -26.281 13.928 1.00 42.94 76 THR A CA 1
ATOM 601 C C . THR A 1 76 ? 30.126 -25.339 15.093 1.00 42.94 76 THR A C 1
ATOM 603 O O . THR A 1 76 ? 30.529 -24.176 15.083 1.00 42.94 76 THR A O 1
ATOM 606 N N . LEU A 1 77 ? 29.461 -25.828 16.147 1.00 36.81 77 LEU A N 1
ATOM 607 C CA . LEU A 1 77 ? 29.025 -25.009 17.290 1.00 36.81 77 LEU A CA 1
ATOM 608 C C . LEU A 1 77 ? 30.116 -24.749 18.345 1.00 36.81 77 LEU A C 1
ATOM 610 O O . LEU A 1 77 ? 29.945 -23.869 19.188 1.00 36.81 77 LEU A O 1
ATOM 614 N N . PHE A 1 78 ? 31.255 -25.450 18.289 1.00 33.94 78 PHE A N 1
ATOM 615 C CA . PHE A 1 78 ? 32.314 -25.346 19.307 1.00 33.94 78 PHE A CA 1
ATOM 616 C C . PHE A 1 78 ? 33.599 -24.636 18.844 1.00 33.94 78 PHE A C 1
ATOM 618 O O . PHE A 1 78 ? 34.536 -24.500 19.630 1.00 33.94 78 PHE A O 1
ATOM 625 N N . ALA A 1 79 ? 33.654 -24.115 17.613 1.00 36.06 79 ALA A N 1
ATOM 626 C CA . ALA A 1 79 ? 34.871 -23.497 17.073 1.00 36.06 79 ALA A CA 1
ATOM 627 C C . ALA A 1 79 ? 35.032 -21.981 17.338 1.00 36.06 79 ALA A C 1
ATOM 629 O O . ALA A 1 79 ? 36.095 -21.438 17.047 1.00 36.06 79 ALA A O 1
ATOM 630 N N . SER A 1 80 ? 34.048 -21.273 17.912 1.00 34.25 80 SER A N 1
ATOM 631 C CA . SER A 1 80 ? 34.096 -19.794 17.999 1.00 34.25 80 SER A CA 1
ATOM 632 C C . SER A 1 80 ? 34.546 -19.204 19.347 1.00 34.25 80 SER A C 1
ATOM 634 O O . SER A 1 80 ? 34.327 -18.019 19.598 1.00 34.25 80 SER A O 1
ATOM 636 N N . ILE A 1 81 ? 35.202 -19.975 20.219 1.00 35.66 81 ILE A N 1
ATOM 637 C CA . ILE A 1 81 ? 35.803 -19.423 21.445 1.00 35.66 81 ILE A CA 1
ATOM 638 C C . ILE A 1 81 ? 37.287 -19.799 21.507 1.00 35.66 81 ILE A C 1
ATOM 640 O O . ILE A 1 81 ? 37.683 -20.777 22.136 1.00 35.66 81 ILE A O 1
ATOM 644 N N . LYS A 1 82 ? 38.127 -18.980 20.866 1.00 32.62 82 LYS A N 1
ATOM 645 C CA . LYS A 1 82 ? 39.532 -18.797 21.253 1.00 32.62 82 LYS A CA 1
ATOM 646 C C . LYS A 1 82 ? 39.843 -17.297 21.367 1.00 32.62 82 LYS A C 1
ATOM 648 O O . LYS A 1 82 ? 39.379 -16.532 20.524 1.00 32.62 82 LYS A O 1
ATOM 653 N N . PRO A 1 83 ? 40.609 -16.871 22.386 1.00 31.06 83 PRO A N 1
ATOM 654 C CA . PRO A 1 83 ? 40.957 -15.472 22.607 1.00 31.06 83 PRO A CA 1
ATOM 655 C C . PRO A 1 83 ? 42.172 -15.061 21.757 1.00 31.06 83 PRO A C 1
ATOM 657 O O . PRO A 1 83 ? 43.144 -15.813 21.670 1.00 31.06 83 PRO A O 1
ATOM 660 N N . SER A 1 84 ? 42.148 -13.855 21.182 1.00 28.11 84 SER A N 1
ATOM 661 C CA . SER A 1 84 ? 43.357 -13.195 20.662 1.00 28.11 84 SER A CA 1
ATOM 662 C C . SER A 1 84 ? 44.052 -12.400 21.779 1.00 28.11 84 SER A C 1
ATOM 664 O O . SER A 1 84 ? 43.358 -11.738 22.554 1.00 28.11 84 SER A O 1
ATOM 666 N N . PRO A 1 85 ? 45.395 -12.447 21.890 1.00 34.12 85 PRO A N 1
ATOM 667 C CA . PRO A 1 85 ? 46.147 -11.764 22.939 1.00 34.12 85 PRO A CA 1
ATOM 668 C C . PRO A 1 85 ? 46.656 -10.373 22.508 1.00 34.12 85 PRO A C 1
ATOM 670 O O . PRO A 1 85 ? 46.839 -10.121 21.320 1.00 34.12 85 PRO A O 1
ATOM 673 N N . LEU A 1 86 ? 47.004 -9.569 23.526 1.00 30.33 86 LEU A N 1
ATOM 674 C CA . LEU A 1 86 ? 47.830 -8.340 23.557 1.00 30.33 86 LEU A CA 1
ATOM 675 C C . LEU A 1 86 ? 47.106 -6.977 23.531 1.00 30.33 86 LEU A C 1
ATOM 677 O O . LEU A 1 86 ? 46.574 -6.546 22.516 1.00 30.33 86 LEU A O 1
ATOM 681 N N . GLY A 1 87 ? 47.220 -6.261 24.660 1.00 29.70 87 GLY A N 1
ATOM 682 C CA . GLY A 1 87 ? 46.940 -4.826 24.814 1.00 29.70 87 GLY A CA 1
ATOM 683 C C . GLY A 1 87 ? 46.450 -4.473 26.222 1.00 29.70 87 GLY A C 1
ATOM 684 O O . GLY A 1 87 ? 45.322 -4.782 26.564 1.00 29.70 87 GLY A O 1
ATOM 685 N N . GLN A 1 88 ? 47.316 -3.896 27.050 1.00 36.69 88 GLN A N 1
ATOM 686 C CA . GLN A 1 88 ? 47.231 -3.762 28.516 1.00 36.69 88 GLN A CA 1
ATOM 687 C C . GLN A 1 88 ? 46.417 -2.516 28.995 1.00 36.69 88 GLN A C 1
ATOM 689 O O . GLN A 1 88 ? 45.815 -1.853 28.157 1.00 36.69 88 GLN A O 1
ATOM 694 N N . PRO A 1 89 ? 46.310 -2.220 30.313 1.00 37.69 89 PRO A N 1
ATOM 695 C CA . PRO A 1 89 ? 45.046 -2.024 31.025 1.00 37.69 89 PRO A CA 1
ATOM 696 C C . PRO A 1 89 ? 44.704 -0.547 31.301 1.00 37.69 89 PRO A C 1
ATOM 698 O O . PRO A 1 89 ? 45.597 0.294 31.361 1.00 37.69 89 PRO A O 1
ATOM 701 N N . ASP A 1 90 ? 43.437 -0.250 31.602 1.00 28.91 90 ASP A N 1
ATOM 702 C CA . ASP A 1 90 ? 43.106 0.940 32.392 1.00 28.91 90 ASP A CA 1
ATOM 703 C C . ASP A 1 90 ? 42.343 0.540 33.658 1.00 28.91 90 ASP A C 1
ATOM 705 O O . ASP A 1 90 ? 41.391 -0.244 33.637 1.00 28.91 90 ASP A O 1
ATOM 709 N N . LEU A 1 91 ? 42.867 1.032 34.775 1.00 33.72 91 LEU A N 1
ATOM 710 C CA . LEU A 1 91 ? 42.470 0.762 36.143 1.00 33.72 91 LEU A CA 1
ATOM 711 C C . LEU A 1 91 ? 41.544 1.888 36.594 1.00 33.72 91 LEU A C 1
ATOM 713 O O . LEU A 1 91 ? 41.992 3.012 36.801 1.00 33.72 91 LEU A O 1
ATOM 717 N N . SER A 1 92 ? 40.283 1.577 36.880 1.00 33.66 92 SER A N 1
ATOM 718 C CA . SER A 1 92 ? 39.520 2.363 37.854 1.00 33.66 92 SER A CA 1
ATOM 719 C C . SER A 1 92 ? 38.551 1.473 38.644 1.00 33.66 92 SER A C 1
ATOM 721 O O . SER A 1 92 ? 37.976 0.542 38.074 1.00 33.66 92 SER A O 1
ATOM 723 N N . PRO A 1 93 ? 38.416 1.666 39.973 1.00 33.41 93 PRO A N 1
ATOM 724 C CA . PRO A 1 93 ? 37.713 0.720 40.828 1.00 33.41 93 PRO A CA 1
ATOM 725 C C . PRO A 1 93 ? 36.203 0.936 40.763 1.00 33.41 93 PRO A C 1
ATOM 727 O O . PRO A 1 93 ? 35.703 2.047 40.916 1.00 33.41 93 PRO A O 1
ATOM 730 N N . LEU A 1 94 ? 35.490 -0.174 40.601 1.00 29.94 94 LEU A N 1
ATOM 731 C CA . LEU A 1 94 ? 34.051 -0.284 40.767 1.00 29.94 94 LEU A CA 1
ATOM 732 C C . LEU A 1 94 ? 33.716 -0.124 42.261 1.00 29.94 94 LEU A C 1
ATOM 734 O O . LEU A 1 94 ? 33.930 -1.045 43.052 1.00 29.94 94 LEU A O 1
ATOM 738 N N . GLU A 1 95 ? 33.219 1.047 42.651 1.00 28.50 95 GLU A N 1
ATOM 739 C CA . GLU A 1 95 ? 32.683 1.274 43.992 1.00 28.50 95 GLU A CA 1
ATOM 740 C C . GLU A 1 95 ? 31.302 0.613 44.107 1.00 28.50 95 GLU A C 1
ATOM 742 O O . GLU A 1 95 ? 30.328 0.963 43.440 1.00 28.50 95 GLU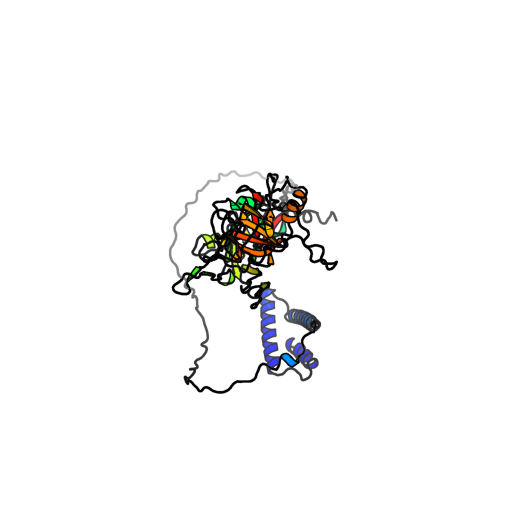 A O 1
ATOM 747 N N . THR A 1 96 ? 31.253 -0.413 44.947 1.00 32.88 96 THR A N 1
ATOM 748 C CA . THR A 1 96 ? 30.049 -1.051 45.463 1.00 32.88 96 THR A CA 1
ATOM 749 C C . THR A 1 96 ? 29.318 -0.086 46.386 1.00 32.88 96 THR A C 1
ATOM 751 O O . THR A 1 96 ? 29.964 0.496 47.244 1.00 32.88 96 THR A O 1
ATOM 754 N N . GLN A 1 97 ? 27.984 0.013 46.296 1.00 29.09 97 GLN A N 1
ATOM 755 C CA . GLN A 1 97 ? 27.104 0.188 47.465 1.00 29.09 97 GLN A CA 1
ATOM 756 C C . GLN A 1 97 ? 25.640 -0.202 47.164 1.00 29.09 97 GLN A C 1
ATOM 758 O O . GLN A 1 97 ? 25.238 -0.256 46.001 1.00 29.09 97 GLN A O 1
ATOM 763 N N . PRO A 1 98 ? 24.872 -0.585 48.205 1.00 31.84 98 PRO A N 1
ATOM 764 C CA . PRO A 1 98 ? 23.847 -1.617 48.114 1.00 31.84 98 PRO A CA 1
ATOM 765 C C . PRO A 1 98 ? 22.399 -1.101 48.124 1.00 31.84 98 PRO A C 1
ATOM 767 O O . PRO A 1 98 ? 22.096 0.034 48.484 1.00 31.84 98 PRO A O 1
ATOM 770 N N . LEU A 1 99 ? 21.503 -2.032 47.786 1.00 29.52 99 LEU A N 1
ATOM 771 C CA . LEU A 1 99 ? 20.054 -2.015 48.001 1.00 29.52 99 LEU A CA 1
ATOM 772 C C . LEU A 1 99 ? 19.659 -1.403 49.357 1.00 29.52 99 LEU A C 1
ATOM 774 O O . LEU A 1 99 ? 20.085 -1.884 50.408 1.00 29.52 99 LEU A O 1
ATOM 778 N N . ARG A 1 100 ? 18.756 -0.414 49.329 1.00 26.39 100 ARG A N 1
ATOM 779 C CA . ARG A 1 100 ? 17.987 0.026 50.499 1.00 26.39 100 ARG A CA 1
ATOM 780 C C . ARG A 1 100 ? 16.508 -0.309 50.345 1.00 26.39 100 ARG A C 1
ATOM 782 O O . ARG A 1 100 ? 15.912 -0.198 49.279 1.00 26.39 100 ARG A O 1
ATOM 789 N N . SER A 1 101 ? 15.973 -0.747 51.468 1.00 27.31 101 SER A N 1
ATOM 790 C CA . SER A 1 101 ? 14.687 -1.365 51.727 1.00 27.31 101 SER A CA 1
ATOM 791 C C . SER A 1 101 ? 13.663 -0.370 52.296 1.00 27.31 101 SER A C 1
ATOM 793 O O . SER A 1 101 ? 13.982 0.343 53.243 1.00 27.31 101 SER A O 1
ATOM 795 N N . THR A 1 102 ? 12.409 -0.499 51.832 1.00 29.34 102 THR A N 1
ATOM 796 C CA . THR A 1 102 ? 11.143 -0.476 52.625 1.00 29.34 102 THR A CA 1
ATOM 797 C C . THR A 1 102 ? 10.618 0.898 53.153 1.00 29.34 102 THR A C 1
ATOM 799 O O . THR A 1 102 ? 11.313 1.894 53.000 1.00 29.34 102 THR A O 1
ATOM 802 N N . PRO A 1 103 ? 9.365 1.002 53.675 1.00 37.12 103 PRO A N 1
ATOM 803 C CA . PRO A 1 103 ? 8.169 1.452 52.936 1.00 37.12 103 PRO A CA 1
ATOM 804 C C . PRO A 1 103 ? 7.311 2.464 53.764 1.00 37.12 103 PRO A C 1
ATOM 806 O O . PRO A 1 103 ? 7.804 3.039 54.725 1.00 37.12 103 PRO A O 1
ATOM 809 N N . LEU A 1 104 ? 6.013 2.569 53.435 1.00 24.70 104 LEU A N 1
ATOM 810 C CA . LEU A 1 104 ? 4.881 3.157 54.185 1.00 24.70 104 LEU A CA 1
ATOM 811 C C . LEU A 1 104 ? 4.672 4.683 54.125 1.00 24.70 104 LEU A C 1
ATOM 813 O O . LEU A 1 104 ? 5.449 5.469 54.651 1.00 24.70 104 LEU A O 1
ATOM 817 N N . ILE A 1 105 ? 3.508 5.066 53.589 1.00 27.89 105 ILE A N 1
ATOM 818 C CA . ILE A 1 105 ? 2.781 6.276 53.982 1.00 27.89 105 ILE A CA 1
ATOM 819 C C . ILE A 1 105 ? 1.461 5.801 54.599 1.00 27.89 105 ILE A C 1
ATOM 821 O O . ILE A 1 105 ? 0.645 5.172 53.925 1.00 27.89 105 ILE A O 1
ATOM 825 N N . GLU A 1 106 ? 1.312 6.062 55.897 1.00 27.05 106 GLU A N 1
ATOM 826 C CA . GLU A 1 106 ? 0.055 6.033 56.645 1.00 27.05 106 GLU A CA 1
ATOM 827 C C . GLU A 1 106 ? -0.853 7.173 56.165 1.00 27.05 106 GLU A C 1
ATOM 829 O O . GLU A 1 106 ? -0.400 8.306 56.003 1.00 27.05 106 GLU A O 1
ATOM 834 N N . ILE A 1 107 ? -2.143 6.892 55.979 1.00 29.50 107 ILE A N 1
ATOM 835 C CA . ILE A 1 107 ? -3.180 7.926 55.933 1.00 29.50 107 ILE A CA 1
ATOM 836 C C . ILE A 1 107 ? -3.927 7.824 57.258 1.00 29.50 107 ILE A C 1
ATOM 838 O O . ILE A 1 107 ? -4.600 6.829 57.519 1.00 29.50 107 ILE A O 1
ATOM 842 N N . SER A 1 108 ? -3.751 8.835 58.104 1.00 27.23 108 SER A N 1
ATOM 843 C CA . SER A 1 108 ? -4.441 8.983 59.380 1.00 27.23 108 SER A CA 1
ATOM 844 C C . SER A 1 108 ? -5.843 9.562 59.184 1.00 27.23 108 SER A C 1
ATOM 846 O O . SER A 1 108 ? -6.010 10.594 58.530 1.00 27.23 108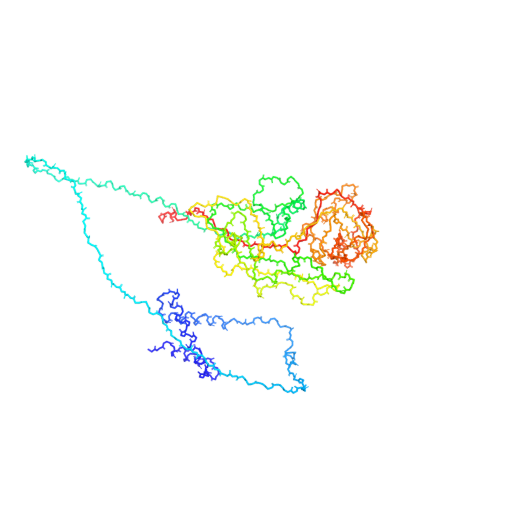 SER A O 1
ATOM 848 N N . GLU A 1 109 ? -6.821 8.918 59.816 1.00 29.47 109 GLU A N 1
ATOM 849 C CA . GLU A 1 109 ? -8.121 9.482 60.178 1.00 29.47 109 GLU A CA 1
ATOM 850 C C . GLU A 1 109 ? -7.933 10.685 61.114 1.00 29.47 109 GLU A C 1
ATOM 852 O O . GLU A 1 109 ? -7.177 10.605 62.083 1.00 29.47 109 GLU A O 1
ATOM 857 N N . VAL A 1 110 ? -8.656 11.779 60.857 1.00 29.81 110 VAL A N 1
ATOM 858 C CA . VAL A 1 110 ? -8.971 12.797 61.868 1.00 29.81 110 VAL A CA 1
ATOM 859 C C . VAL A 1 110 ? -10.414 13.258 61.658 1.00 29.81 110 VAL A C 1
ATOM 861 O O . VAL A 1 110 ? -10.721 14.000 60.726 1.00 29.81 110 VAL A O 1
ATOM 864 N N . ASP A 1 111 ? -11.279 12.807 62.563 1.00 26.22 111 ASP A N 1
ATOM 865 C CA . ASP A 1 111 ? -12.551 13.432 62.922 1.00 26.22 111 ASP A CA 1
ATOM 866 C C . ASP A 1 111 ? -12.317 14.815 63.549 1.00 26.22 111 ASP A C 1
ATOM 868 O O . ASP A 1 111 ? -11.414 14.958 64.377 1.00 26.22 111 ASP A O 1
ATOM 872 N N . ASN A 1 112 ? -13.171 15.806 63.243 1.00 30.30 112 ASN A N 1
ATOM 873 C CA . ASN A 1 112 ? -14.056 16.461 64.230 1.00 30.30 112 ASN A CA 1
ATOM 874 C C . ASN A 1 112 ? -14.815 17.702 63.682 1.00 30.30 112 ASN A C 1
ATOM 876 O O . ASN A 1 112 ? -14.481 18.213 62.615 1.00 30.30 112 ASN A O 1
ATOM 880 N N . PRO A 1 113 ? -15.886 18.155 64.377 1.00 40.25 113 PRO A N 1
ATOM 881 C CA . PRO A 1 113 ? -17.142 18.620 63.791 1.00 40.25 113 PRO A CA 1
ATOM 882 C C . PRO A 1 113 ? -17.397 20.121 64.016 1.00 40.25 113 PRO A C 1
ATOM 884 O O . PRO A 1 113 ? -16.609 20.789 64.677 1.00 40.25 113 PRO A O 1
ATOM 887 N N . LEU A 1 114 ? -18.547 20.607 63.520 1.00 27.62 114 LEU A N 1
ATOM 888 C CA . LEU A 1 114 ? -19.465 21.609 64.110 1.00 27.62 114 LEU A CA 1
ATOM 889 C C . LEU A 1 114 ? -20.163 22.401 62.990 1.00 27.62 114 LEU A C 1
ATOM 891 O O . LEU A 1 114 ? -19.529 23.226 62.346 1.00 27.62 114 LEU A O 1
ATOM 895 N N . LEU A 1 115 ? -21.478 22.224 62.811 1.00 29.81 115 LEU A N 1
ATOM 896 C CA . LEU A 1 115 ? -22.439 23.333 62.908 1.00 29.81 115 LEU A CA 1
ATOM 897 C C . LEU A 1 115 ? -23.890 22.827 62.901 1.00 29.81 115 LEU A C 1
ATOM 899 O O . LEU A 1 115 ? -24.269 21.888 62.210 1.00 29.81 115 LEU A O 1
ATOM 903 N N . SER A 1 116 ? -24.682 23.469 63.745 1.00 31.80 116 SER A N 1
ATOM 904 C CA . SER A 1 116 ? -26.011 23.109 64.220 1.00 31.80 116 SER A CA 1
ATOM 905 C C . SER A 1 116 ? -27.171 23.680 63.395 1.00 31.80 116 SER A C 1
ATOM 907 O O . SER A 1 116 ? -27.103 24.820 62.957 1.00 31.80 116 SER A O 1
ATOM 909 N N . LYS A 1 117 ? -28.262 22.898 63.352 1.00 31.12 117 LYS A N 1
ATOM 910 C CA . LYS A 1 117 ? -29.704 23.229 63.475 1.00 31.12 117 LYS A CA 1
ATOM 911 C C . LYS A 1 117 ? -30.262 24.559 62.930 1.00 31.12 117 LYS A C 1
ATOM 913 O O . LYS A 1 117 ? -29.908 25.618 63.429 1.00 31.12 117 LYS A O 1
ATOM 918 N N . GLN A 1 118 ? -31.333 24.410 62.135 1.00 29.56 118 GLN A N 1
ATOM 919 C CA . GLN A 1 118 ? -32.660 25.087 62.124 1.00 29.56 118 GLN A CA 1
ATOM 920 C C . GLN A 1 118 ? -33.135 25.136 60.655 1.00 29.56 118 GLN A C 1
ATOM 922 O O . GLN A 1 118 ? -32.343 25.473 59.791 1.00 29.56 118 GLN A O 1
ATOM 927 N N . GLY A 1 119 ? -34.354 24.810 60.233 1.00 27.52 119 GLY A N 1
ATOM 928 C CA . GLY A 1 119 ? -35.613 24.409 60.851 1.00 27.52 119 GLY A CA 1
ATOM 929 C C . GLY A 1 119 ? -36.623 24.194 59.705 1.00 27.52 119 GLY A C 1
ATOM 930 O O . GLY A 1 119 ? -36.530 24.854 58.671 1.00 27.52 119 GLY A O 1
ATOM 931 N N . GLU A 1 120 ? -37.541 23.242 59.858 1.00 32.44 120 GLU A N 1
ATOM 932 C CA . GLU A 1 120 ? -38.669 23.021 58.938 1.00 32.44 120 GLU A CA 1
ATOM 933 C C . GLU A 1 120 ? -39.785 24.063 59.139 1.00 32.44 120 GLU A C 1
ATOM 935 O O . GLU A 1 120 ? -39.860 24.700 60.196 1.00 32.44 120 GLU A O 1
ATOM 940 N N . PRO A 1 121 ? -40.737 24.139 58.192 1.00 34.88 121 PRO A N 1
ATOM 941 C CA . PRO A 1 121 ? -42.132 24.086 58.617 1.00 34.88 121 PRO A CA 1
ATOM 942 C C . PRO A 1 121 ? -42.977 23.067 57.835 1.00 34.88 121 PRO A C 1
ATOM 944 O O . PRO A 1 121 ? -42.971 23.007 56.606 1.00 34.88 121 PRO A O 1
ATOM 947 N N . SER A 1 122 ? -43.759 22.308 58.601 1.00 32.88 122 SER A N 1
ATOM 948 C CA . SER A 1 122 ? -44.779 21.349 58.186 1.00 32.88 122 SER A CA 1
ATOM 949 C C . SER A 1 122 ? -46.138 22.025 57.944 1.00 32.88 122 SER A C 1
ATOM 951 O O . SER A 1 122 ? -46.545 22.935 58.668 1.00 32.88 122 SER A O 1
ATOM 953 N N . LEU A 1 123 ? -46.867 21.559 56.923 1.00 34.69 123 LEU A N 1
ATOM 954 C CA . LEU A 1 123 ? -48.239 21.972 56.611 1.00 34.69 123 LEU A CA 1
ATOM 955 C C . LEU A 1 123 ? -49.239 20.932 57.133 1.00 34.69 123 LEU A C 1
ATOM 957 O O . LEU A 1 123 ? -49.258 19.782 56.701 1.00 34.69 123 LEU A O 1
ATOM 961 N N . PHE A 1 124 ? -50.079 21.382 58.063 1.00 28.25 124 PHE A N 1
ATOM 962 C CA . PHE A 1 124 ? -51.244 20.689 58.609 1.00 28.25 124 PHE A CA 1
ATOM 963 C C . PHE A 1 124 ? -52.415 20.686 57.611 1.00 28.25 124 PHE A C 1
ATOM 965 O O . PHE A 1 124 ? -52.796 21.746 57.114 1.00 28.25 124 PHE A O 1
ATOM 972 N N . TYR A 1 125 ? -53.078 19.539 57.435 1.00 32.03 125 TYR A N 1
ATOM 973 C CA . TYR A 1 125 ? -54.477 19.477 56.992 1.00 32.03 125 TYR A CA 1
ATOM 974 C C . TYR A 1 125 ? -55.326 18.824 58.087 1.00 32.03 125 TYR A C 1
ATOM 976 O O . TYR A 1 125 ? -54.984 17.769 58.618 1.00 32.03 125 TYR A O 1
ATOM 984 N N . LYS A 1 126 ? -56.412 19.511 58.456 1.00 31.66 126 LYS A N 1
ATOM 985 C CA . LYS A 1 126 ? -57.372 19.119 59.493 1.00 31.66 126 LYS A CA 1
ATOM 986 C C . LYS A 1 126 ? -58.285 17.993 59.009 1.00 31.66 126 LYS A C 1
ATOM 988 O O . LYS A 1 126 ? -58.845 18.070 57.920 1.00 31.66 126 LYS A O 1
ATOM 993 N N . GLN A 1 127 ? -58.482 17.018 59.887 1.00 30.41 127 GLN A N 1
ATOM 994 C CA . GLN A 1 127 ? -59.489 15.964 59.825 1.00 30.41 127 GLN A CA 1
ATOM 995 C C . GLN A 1 127 ? -60.757 16.423 60.572 1.00 30.41 127 GLN A C 1
ATOM 997 O O . GLN A 1 127 ? -60.655 17.048 61.628 1.00 30.41 127 GLN A O 1
ATOM 1002 N N . SER A 1 128 ? -61.936 16.144 60.010 1.00 32.53 128 SER A N 1
ATOM 1003 C CA . SER A 1 128 ? -63.249 16.347 60.638 1.00 32.53 128 SER A CA 1
ATOM 1004 C C . SER A 1 128 ? -63.900 15.000 60.951 1.00 32.53 128 SER A C 1
ATOM 1006 O O . SER A 1 128 ? -63.908 14.105 60.105 1.00 32.53 128 SER A O 1
ATOM 1008 N N . ASP A 1 129 ? -64.457 14.893 62.153 1.00 33.47 129 ASP A N 1
ATOM 1009 C CA . ASP A 1 129 ? -65.171 13.736 62.686 1.00 33.47 129 ASP A CA 1
ATOM 1010 C C . ASP A 1 129 ? -66.450 13.376 61.914 1.00 33.47 129 ASP A C 1
ATOM 1012 O O . ASP A 1 129 ? -67.199 14.251 61.481 1.00 33.47 129 ASP A O 1
ATOM 1016 N N . ASN A 1 130 ? -66.746 12.074 61.840 1.00 32.38 130 ASN A N 1
ATOM 1017 C CA . ASN A 1 130 ? -68.088 11.551 62.102 1.00 32.38 130 ASN A CA 1
ATOM 1018 C C . ASN A 1 130 ? -68.038 10.057 62.447 1.00 32.38 130 ASN A C 1
ATOM 1020 O O . ASN A 1 130 ? -67.336 9.263 61.824 1.00 32.38 130 ASN A O 1
ATOM 1024 N N . ALA A 1 131 ? -68.789 9.709 63.486 1.00 32.59 131 ALA A N 1
ATOM 1025 C CA . ALA A 1 131 ? -68.811 8.418 64.147 1.00 32.59 131 ALA A CA 1
ATOM 1026 C C . ALA A 1 131 ? -69.913 7.481 63.608 1.00 32.59 131 ALA A C 1
ATOM 1028 O O . ALA A 1 131 ? -70.929 7.939 63.095 1.00 32.59 131 ALA A O 1
ATOM 1029 N N . LEU A 1 132 ? -69.720 6.181 63.881 1.00 32.66 132 LEU A N 1
ATOM 1030 C CA . LEU A 1 132 ? -70.718 5.104 64.025 1.00 32.66 132 LEU A CA 1
ATOM 1031 C C . LEU A 1 132 ? -71.509 4.656 62.778 1.00 32.66 132 LEU A C 1
ATOM 1033 O O . LEU A 1 132 ? -72.460 5.304 62.367 1.00 32.66 132 LEU A O 1
ATOM 1037 N N . LEU A 1 133 ? -71.247 3.422 62.324 1.00 35.62 133 LEU A N 1
ATOM 1038 C CA . LEU A 1 133 ? -72.262 2.356 62.310 1.00 35.62 133 LEU A CA 1
ATOM 1039 C C . LEU A 1 133 ? -71.599 0.977 62.136 1.00 35.62 133 LEU A C 1
ATOM 1041 O O . LEU A 1 133 ? -70.877 0.723 61.176 1.00 35.62 133 LEU A O 1
ATOM 1045 N N . SER A 1 134 ? -71.863 0.081 63.081 1.00 39.62 134 SER A N 1
ATOM 1046 C CA . SER A 1 134 ? -71.512 -1.333 63.036 1.00 39.62 134 SER A CA 1
ATOM 1047 C C . SER A 1 134 ? -72.469 -2.105 62.124 1.00 39.62 134 SER A C 1
ATOM 1049 O O . SER A 1 134 ? -73.684 -1.966 62.237 1.00 39.62 134 SER A O 1
ATOM 1051 N N . LYS A 1 135 ? -71.929 -2.990 61.280 1.00 37.50 135 LYS A N 1
ATOM 1052 C CA . LYS A 1 135 ? -72.609 -4.212 60.826 1.00 37.50 135 LYS A CA 1
ATOM 1053 C C . LYS A 1 135 ? -71.565 -5.270 60.467 1.00 37.50 135 LYS A C 1
ATOM 1055 O O . LYS A 1 135 ? -70.797 -5.108 59.528 1.00 37.50 135 LYS A O 1
ATOM 1060 N N . GLN A 1 136 ? -71.539 -6.334 61.266 1.00 37.91 136 GLN A N 1
ATOM 1061 C CA . GLN A 1 136 ? -70.927 -7.613 60.916 1.00 37.91 136 GLN A CA 1
ATOM 1062 C C . GLN A 1 136 ? -71.671 -8.214 59.715 1.00 37.91 136 GLN A C 1
ATOM 1064 O O . GLN A 1 136 ? -72.903 -8.196 59.701 1.00 37.91 136 GLN A O 1
ATOM 1069 N N . GLY A 1 137 ? -70.939 -8.779 58.754 1.00 32.19 137 GLY A N 1
ATOM 1070 C CA . GLY A 1 137 ? -71.524 -9.571 57.674 1.00 32.19 137 GLY A CA 1
ATOM 1071 C C . GLY A 1 137 ? -70.533 -9.936 56.567 1.00 32.19 137 GLY A C 1
ATOM 1072 O O . GLY A 1 137 ? -70.263 -9.111 55.709 1.00 32.19 137 GLY A O 1
ATOM 1073 N N . GLU A 1 138 ? -70.094 -11.198 56.602 1.00 35.38 138 GLU A N 1
ATOM 1074 C CA . GLU A 1 138 ? -69.528 -12.026 55.516 1.00 35.38 138 GLU A CA 1
ATOM 1075 C C . GLU A 1 138 ? -68.034 -11.892 55.134 1.00 35.38 138 GLU A C 1
ATOM 1077 O O . GLU A 1 138 ? -67.519 -10.792 54.936 1.00 35.38 138 GLU A O 1
ATOM 1082 N N . PRO A 1 139 ? -67.308 -13.027 54.992 1.00 39.94 139 PRO A N 1
ATOM 1083 C CA . PRO A 1 139 ? -65.968 -13.024 54.429 1.00 39.94 139 PRO A CA 1
ATOM 1084 C C . PRO A 1 139 ? -66.071 -12.826 52.914 1.00 39.94 139 PRO A C 1
ATOM 1086 O O . PRO A 1 139 ? -66.463 -13.732 52.179 1.00 39.94 139 PRO A O 1
ATOM 1089 N N . MET A 1 140 ? -65.682 -11.644 52.433 1.00 35.50 140 MET A N 1
ATOM 1090 C CA . MET A 1 140 ? -65.316 -11.484 51.030 1.00 35.50 140 MET A CA 1
ATOM 1091 C C . MET A 1 140 ? -64.181 -12.464 50.734 1.00 35.50 140 MET A C 1
ATOM 1093 O O . MET A 1 140 ? -63.062 -12.313 51.224 1.00 35.50 140 MET A O 1
ATOM 1097 N N . VAL A 1 141 ? -64.483 -13.465 49.912 1.00 44.78 141 VAL A N 1
ATOM 1098 C CA . VAL A 1 141 ? -63.484 -14.149 49.100 1.00 44.78 141 VAL A CA 1
ATOM 1099 C C . VAL A 1 141 ? -62.723 -13.048 48.372 1.00 44.78 141 VAL A C 1
ATOM 1101 O O . VAL A 1 141 ? -63.265 -12.392 47.483 1.00 44.78 141 VAL A O 1
ATOM 1104 N N . THR A 1 142 ? -61.482 -12.803 48.783 1.00 41.06 142 THR A N 1
ATOM 1105 C CA . THR A 1 142 ? -60.520 -12.070 47.971 1.00 41.06 142 THR A CA 1
ATOM 1106 C C . THR A 1 142 ? -60.396 -12.844 46.667 1.00 41.06 142 THR A C 1
ATOM 1108 O O . THR A 1 142 ? -59.715 -13.870 46.613 1.00 41.06 142 THR A O 1
ATOM 1111 N N . GLN A 1 143 ? -61.104 -12.395 45.627 1.00 47.12 143 GLN A N 1
ATOM 1112 C CA . GLN A 1 143 ? -60.720 -12.713 44.262 1.00 47.12 143 GLN A CA 1
ATOM 1113 C C . GLN A 1 143 ? -59.233 -12.401 44.158 1.00 47.12 143 GLN A C 1
ATOM 1115 O O . GLN A 1 143 ? -58.783 -11.360 44.646 1.00 47.12 143 GLN A O 1
ATOM 1120 N N . GLN A 1 144 ? -58.486 -13.375 43.634 1.00 47.38 144 GLN A N 1
ATOM 1121 C CA . GLN A 1 144 ? -57.065 -13.255 43.355 1.00 47.38 144 GLN A CA 1
ATOM 1122 C C . GLN A 1 144 ? -56.806 -11.852 42.827 1.00 47.38 144 GLN A C 1
ATOM 1124 O O . GLN A 1 144 ? -57.430 -11.433 41.856 1.00 47.38 144 GLN A O 1
ATOM 1129 N N . SER A 1 145 ? -55.926 -11.124 43.509 1.00 51.44 145 SER A N 1
ATOM 1130 C CA . SER A 1 145 ? -55.300 -9.945 42.939 1.00 51.44 145 SER A CA 1
ATOM 1131 C C . SER A 1 145 ? -54.945 -10.274 41.493 1.00 51.44 145 SER A C 1
ATOM 1133 O O . SER A 1 145 ? -54.201 -11.236 41.276 1.00 51.44 145 SER A O 1
ATOM 1135 N N . ASP A 1 146 ? -55.484 -9.515 40.538 1.00 50.97 146 ASP A N 1
ATOM 1136 C CA . ASP A 1 146 ? -54.927 -9.406 39.194 1.00 5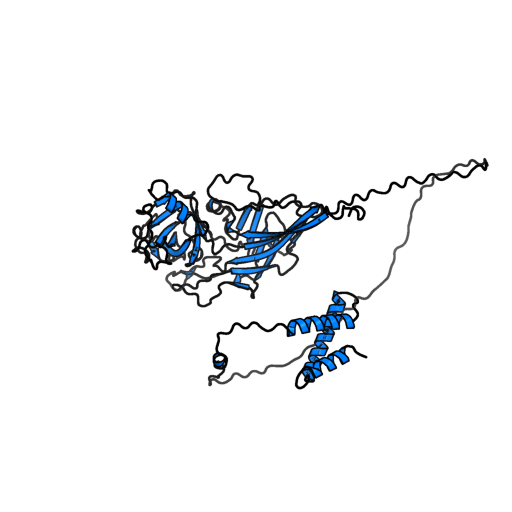0.97 146 ASP A CA 1
ATOM 1137 C C . ASP A 1 146 ? -53.485 -8.926 39.378 1.00 50.97 146 ASP A C 1
ATOM 1139 O O . ASP A 1 146 ? -53.175 -7.734 39.408 1.00 50.97 146 ASP A O 1
ATOM 1143 N N . VAL A 1 147 ? -52.585 -9.877 39.619 1.00 59.75 147 VAL A N 1
ATOM 1144 C CA . VAL A 1 147 ? -51.158 -9.642 39.559 1.00 59.75 147 VAL A CA 1
ATOM 1145 C C . VAL A 1 147 ? -50.897 -9.481 38.077 1.00 59.75 147 VAL A C 1
ATOM 1147 O O . VAL A 1 147 ? -50.782 -10.465 37.349 1.00 59.75 147 VAL A O 1
ATOM 1150 N N . LEU A 1 148 ? -50.836 -8.230 37.626 1.00 53.72 148 LEU A N 1
ATOM 1151 C CA . LEU A 1 148 ? -50.155 -7.885 36.391 1.00 53.72 148 LEU A CA 1
ATOM 1152 C C . LEU A 1 148 ? -48.730 -8.423 36.533 1.00 53.72 148 LEU A C 1
ATOM 1154 O O . LEU A 1 148 ? -47.876 -7.786 37.147 1.00 53.72 148 LEU A O 1
ATOM 1158 N N . GLN A 1 149 ? -48.489 -9.638 36.042 1.00 59.22 149 GLN A N 1
ATOM 1159 C CA . GLN A 1 149 ? -47.136 -10.136 35.901 1.00 59.22 149 GLN A CA 1
ATOM 1160 C C . GLN A 1 149 ? -46.471 -9.224 34.870 1.00 59.22 149 GLN A C 1
ATOM 1162 O O . GLN A 1 149 ? -46.961 -9.161 33.737 1.00 59.22 149 GLN A O 1
ATOM 1167 N N . PRO A 1 150 ? -45.415 -8.472 35.233 1.00 57.53 150 PRO A N 1
ATOM 1168 C CA . PRO A 1 150 ? -44.659 -7.739 34.239 1.00 57.53 150 PRO A CA 1
ATOM 1169 C C . PRO A 1 150 ? -44.187 -8.764 33.214 1.00 57.53 150 PRO A C 1
ATOM 1171 O O . PRO A 1 150 ? -43.498 -9.725 33.555 1.00 57.53 150 PRO A O 1
ATOM 1174 N N . HIS A 1 151 ? -44.631 -8.599 31.971 1.00 51.25 151 HIS A N 1
ATOM 1175 C CA . HIS A 1 151 ? -44.138 -9.422 30.887 1.00 51.25 151 HIS A CA 1
ATOM 1176 C C . HIS A 1 151 ? -42.627 -9.179 30.834 1.00 51.25 151 HIS A C 1
ATOM 1178 O O . HIS A 1 151 ? -42.196 -8.033 30.696 1.00 51.25 151 HIS A O 1
ATOM 1184 N N . GLU A 1 152 ? -41.822 -10.227 31.014 1.00 56.75 152 GLU A N 1
ATOM 1185 C CA . GLU A 1 152 ? -40.383 -10.131 30.798 1.00 56.75 152 GLU A CA 1
ATOM 1186 C C . GLU A 1 152 ? -40.169 -9.866 29.310 1.00 56.75 152 GLU A C 1
ATOM 1188 O O . GLU A 1 152 ? -40.095 -10.793 28.504 1.00 56.75 152 GLU A O 1
ATOM 1193 N N . ASP A 1 153 ? -40.108 -8.595 28.928 1.00 53.09 153 ASP A N 1
ATOM 1194 C CA . ASP A 1 153 ? -39.753 -8.188 27.574 1.00 53.09 153 ASP A CA 1
ATOM 1195 C C . ASP A 1 153 ? -38.228 -8.251 27.432 1.00 53.09 153 ASP A C 1
ATOM 1197 O O . ASP A 1 153 ? -37.529 -7.271 27.178 1.00 53.09 153 ASP A O 1
ATOM 1201 N N . THR A 1 154 ? -37.675 -9.432 27.705 1.00 60.16 154 THR A N 1
ATOM 1202 C CA . THR A 1 154 ? -36.238 -9.655 27.642 1.00 60.16 154 THR A CA 1
ATOM 1203 C C . THR A 1 154 ? -35.926 -10.243 26.282 1.00 60.16 154 THR A C 1
ATOM 1205 O O . THR A 1 154 ? -35.639 -11.430 26.145 1.00 60.16 154 THR A O 1
ATOM 1208 N N . ILE A 1 155 ? -35.979 -9.404 25.244 1.00 66.62 155 ILE A N 1
ATOM 1209 C CA . ILE A 1 155 ? -35.277 -9.728 24.003 1.00 66.62 155 ILE A CA 1
ATOM 1210 C C . ILE A 1 155 ? -33.801 -9.888 24.371 1.00 66.62 155 ILE A C 1
ATOM 1212 O O . ILE A 1 155 ? -33.096 -8.915 24.649 1.00 66.62 155 ILE A O 1
ATOM 1216 N N . LYS A 1 156 ? -33.350 -11.141 24.421 1.00 77.25 156 LYS A N 1
ATOM 1217 C CA . LYS A 1 156 ? -31.960 -11.475 24.694 1.00 77.25 156 LYS A CA 1
ATOM 1218 C C . LYS A 1 156 ? -31.166 -11.284 23.415 1.00 77.25 156 LYS A C 1
ATOM 1220 O O . LYS A 1 156 ? -31.523 -11.764 22.339 1.00 77.25 156 LYS A O 1
ATOM 1225 N N . TYR A 1 157 ? -30.087 -10.535 23.548 1.00 81.69 157 TYR A N 1
ATOM 1226 C CA . TYR A 1 157 ? -29.137 -10.329 22.477 1.00 81.69 157 TYR A CA 1
ATOM 1227 C C . TYR A 1 157 ? -27.850 -11.066 22.805 1.00 81.69 157 TYR A C 1
ATOM 1229 O O . TYR A 1 157 ? -27.412 -11.073 23.957 1.00 81.69 157 TYR A O 1
ATOM 1237 N N . ARG A 1 158 ? -27.221 -11.623 21.776 1.00 86.56 158 ARG A N 1
ATOM 1238 C CA . ARG A 1 158 ? -25.869 -12.171 21.856 1.00 86.56 158 ARG A CA 1
ATOM 1239 C C . ARG A 1 158 ? -24.902 -11.273 21.098 1.00 86.56 158 ARG A C 1
ATOM 1241 O O . ARG A 1 158 ? -25.267 -10.648 20.099 1.00 86.56 158 ARG A O 1
ATOM 1248 N N . GLU A 1 159 ? -23.665 -11.218 21.569 1.00 90.25 159 GLU A N 1
ATOM 1249 C CA . GLU A 1 159 ? -22.582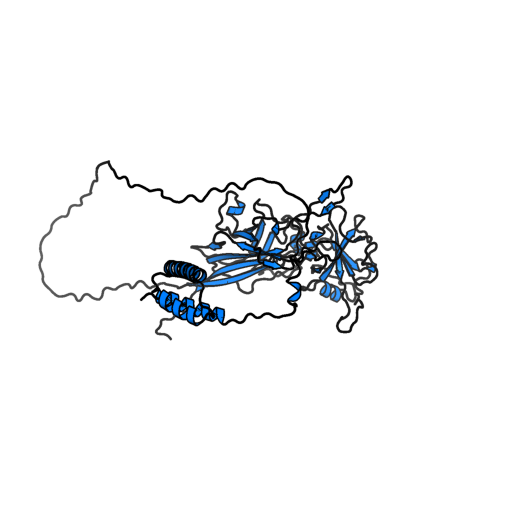 -10.577 20.829 1.00 90.25 159 GLU A CA 1
ATOM 1250 C C . GLU A 1 159 ? -21.954 -11.591 19.867 1.00 90.25 159 GLU A C 1
ATOM 1252 O O . GLU A 1 159 ? -21.622 -12.707 20.266 1.00 90.25 159 GLU A O 1
ATOM 1257 N N . ALA A 1 160 ? -21.815 -11.209 18.598 1.00 90.75 160 ALA A N 1
ATOM 1258 C CA . ALA A 1 160 ? -21.135 -11.990 17.571 1.00 90.75 160 ALA A CA 1
ATOM 1259 C C . ALA A 1 160 ? -19.873 -11.253 17.110 1.00 90.75 160 ALA A C 1
ATOM 1261 O O . ALA A 1 160 ? -19.924 -10.060 16.791 1.00 90.75 160 ALA A O 1
ATOM 1262 N N . GLU A 1 161 ? -18.747 -11.967 17.081 1.00 93.25 161 GLU A N 1
ATOM 1263 C CA . GLU A 1 161 ? -17.436 -11.426 16.724 1.00 93.25 161 GLU A CA 1
ATOM 1264 C C . GLU A 1 161 ? -17.073 -11.751 15.270 1.00 93.25 161 GLU A C 1
ATOM 1266 O O . GLU A 1 161 ? -17.078 -12.909 14.853 1.00 93.25 161 GLU A O 1
ATOM 1271 N N . TYR A 1 162 ? -16.684 -10.726 14.516 1.00 92.69 162 TYR A N 1
ATOM 1272 C CA . TYR A 1 162 ? -16.230 -10.836 13.134 1.00 92.69 162 TYR A CA 1
ATOM 1273 C C . TYR A 1 162 ? -14.820 -10.259 13.004 1.00 92.69 162 TYR A C 1
ATOM 1275 O O . TYR A 1 162 ? -14.578 -9.110 13.367 1.00 92.69 162 TYR A O 1
ATOM 1283 N N . ASN A 1 163 ? -13.879 -11.035 12.466 1.00 92.88 163 ASN A N 1
ATOM 1284 C CA . ASN A 1 163 ? -12.530 -10.542 12.184 1.00 92.88 163 ASN A CA 1
ATOM 1285 C C . ASN A 1 163 ? -12.493 -9.922 10.786 1.00 92.88 163 ASN A C 1
ATOM 1287 O O . ASN A 1 163 ? -12.779 -10.589 9.793 1.00 92.88 163 ASN A O 1
ATOM 1291 N N . LEU A 1 164 ? -12.125 -8.650 10.724 1.00 90.69 164 LEU A N 1
ATOM 1292 C CA . LEU A 1 164 ? -12.008 -7.872 9.506 1.00 90.69 164 LEU A CA 1
ATOM 1293 C C . LEU A 1 164 ? -10.529 -7.689 9.163 1.00 90.69 164 LEU A C 1
ATOM 1295 O O . LEU A 1 164 ? -9.771 -7.098 9.931 1.00 90.69 164 LEU A O 1
ATOM 1299 N N . MET A 1 165 ? -10.130 -8.196 8.001 1.00 92.06 165 MET A N 1
ATOM 1300 C CA . MET A 1 165 ? -8.804 -7.981 7.433 1.00 92.06 165 MET A CA 1
ATOM 1301 C C . MET A 1 165 ? -8.925 -6.975 6.296 1.00 92.06 165 MET A C 1
ATOM 1303 O O . MET A 1 165 ? -9.709 -7.176 5.372 1.00 92.06 165 MET A O 1
ATOM 1307 N N . ILE A 1 166 ? -8.157 -5.897 6.381 1.00 92.56 166 ILE A N 1
ATOM 1308 C CA . ILE A 1 166 ? -8.186 -4.790 5.430 1.00 92.56 166 ILE A CA 1
ATOM 1309 C C . ILE A 1 166 ? -6.798 -4.647 4.835 1.00 92.56 166 ILE A C 1
ATOM 1311 O O . ILE A 1 166 ? -5.812 -4.615 5.572 1.00 92.56 166 ILE A O 1
ATOM 1315 N N . ASN A 1 167 ? -6.713 -4.537 3.513 1.00 92.62 167 ASN A N 1
ATOM 1316 C CA . ASN A 1 167 ? -5.464 -4.259 2.826 1.00 92.62 167 ASN A CA 1
ATOM 1317 C C . ASN A 1 167 ? -5.531 -2.884 2.154 1.00 92.62 167 ASN A C 1
ATOM 1319 O O . ASN A 1 167 ? -6.529 -2.536 1.528 1.00 92.62 167 ASN A O 1
ATOM 1323 N N . SER A 1 168 ? -4.458 -2.100 2.233 1.00 93.44 168 SER A N 1
ATOM 1324 C CA . SER A 1 168 ? -4.413 -0.782 1.597 1.00 93.44 168 SER A CA 1
ATOM 1325 C C . SER A 1 168 ? -4.522 -0.822 0.071 1.00 93.44 168 SER A C 1
ATOM 1327 O O . SER A 1 168 ? -4.813 0.208 -0.537 1.00 93.44 168 SER A O 1
ATOM 1329 N N . LYS A 1 169 ? -4.317 -1.986 -0.560 1.00 90.12 169 LYS A N 1
ATOM 1330 C CA . LYS A 1 169 ? -4.545 -2.200 -2.000 1.00 90.12 169 LYS A CA 1
ATOM 1331 C C . LYS A 1 169 ? -6.024 -2.200 -2.391 1.00 90.12 169 LYS A C 1
ATOM 1333 O O . LYS A 1 169 ? -6.331 -2.002 -3.559 1.00 90.12 169 LYS A O 1
ATOM 1338 N N . ASP A 1 170 ? -6.911 -2.450 -1.428 1.00 87.69 170 ASP A N 1
ATOM 1339 C CA . ASP A 1 170 ? -8.353 -2.596 -1.647 1.00 87.69 170 ASP A CA 1
ATOM 1340 C C . ASP A 1 170 ? -9.046 -1.234 -1.837 1.00 87.69 170 ASP A C 1
ATOM 1342 O O . ASP A 1 170 ? -10.217 -1.165 -2.211 1.00 87.69 170 ASP A O 1
ATOM 1346 N N . ARG A 1 171 ? -8.314 -0.137 -1.598 1.00 88.00 171 ARG A N 1
ATOM 1347 C CA . ARG A 1 171 ? -8.745 1.225 -1.921 1.00 88.00 171 ARG A CA 1
ATOM 1348 C C . ARG A 1 171 ? -8.869 1.426 -3.434 1.00 88.00 171 ARG A C 1
ATOM 1350 O O . ARG A 1 171 ? -8.291 0.688 -4.234 1.00 88.00 171 ARG A O 1
ATOM 1357 N N . HIS A 1 172 ? -9.520 2.511 -3.838 1.00 85.19 172 HIS A N 1
ATOM 1358 C CA . HIS A 1 172 ? -9.606 2.908 -5.244 1.00 85.19 172 HIS A CA 1
ATOM 1359 C C . HIS A 1 172 ? -8.332 3.611 -5.747 1.00 85.19 172 HIS A C 1
ATOM 1361 O O . HIS A 1 172 ? -8.351 4.763 -6.189 1.00 85.19 172 HIS A O 1
ATOM 1367 N N . TRP A 1 173 ? -7.211 2.891 -5.689 1.00 88.31 173 TRP A N 1
ATOM 1368 C CA . TRP A 1 173 ? -5.870 3.447 -5.862 1.00 88.31 173 TRP A CA 1
ATOM 1369 C C . TRP A 1 173 ? -5.661 4.145 -7.210 1.00 88.31 173 TRP A C 1
ATOM 1371 O O . TRP A 1 173 ? -4.876 5.082 -7.273 1.00 88.31 173 TRP A O 1
ATOM 1381 N N . LEU A 1 174 ? -6.367 3.731 -8.268 1.00 85.81 174 LEU A N 1
ATOM 1382 C CA . LEU A 1 174 ? -6.245 4.319 -9.602 1.00 85.81 174 LEU A CA 1
ATOM 1383 C C . LEU A 1 174 ? -6.844 5.734 -9.682 1.00 85.81 174 LEU A C 1
ATOM 1385 O O . LEU A 1 174 ? -6.232 6.607 -10.289 1.00 85.81 174 LEU A O 1
ATOM 1389 N N . ALA A 1 175 ? -7.991 6.001 -9.037 1.00 82.81 175 ALA A N 1
ATOM 1390 C CA . ALA A 1 175 ? -8.500 7.382 -8.961 1.00 82.81 175 ALA A CA 1
ATOM 1391 C C . ALA A 1 175 ? -7.752 8.217 -7.919 1.00 82.81 175 ALA A C 1
ATOM 1393 O O . ALA A 1 175 ? -7.637 9.432 -8.069 1.00 82.81 175 ALA A O 1
ATOM 1394 N N . ASP A 1 176 ? -7.224 7.569 -6.880 1.00 83.44 176 ASP A N 1
ATOM 1395 C CA . ASP A 1 176 ? -6.463 8.239 -5.829 1.00 83.44 176 ASP A CA 1
ATOM 1396 C C . ASP A 1 176 ? -5.169 8.887 -6.359 1.00 83.44 176 ASP A C 1
ATOM 1398 O O . ASP A 1 176 ? -4.687 9.842 -5.755 1.00 83.44 176 ASP A O 1
ATOM 1402 N N . GLN A 1 177 ? -4.645 8.446 -7.513 1.00 79.19 177 GLN A N 1
ATOM 1403 C CA . GLN A 1 177 ? -3.461 9.034 -8.163 1.00 79.19 177 GLN A CA 1
ATOM 1404 C C . GLN A 1 177 ? -3.604 10.526 -8.480 1.00 79.19 177 GLN A C 1
ATOM 1406 O O . GLN A 1 177 ? -2.609 11.248 -8.489 1.00 79.19 177 GLN A O 1
ATOM 1411 N N . ALA A 1 178 ? -4.828 10.984 -8.746 1.00 71.75 178 ALA A N 1
ATOM 1412 C CA . ALA A 1 178 ? -5.129 12.383 -9.033 1.00 71.75 178 ALA A CA 1
ATOM 1413 C C . ALA A 1 178 ? -5.649 13.144 -7.798 1.00 71.75 178 ALA A C 1
ATOM 1415 O O . ALA A 1 178 ? -6.008 14.317 -7.907 1.00 71.75 178 ALA A O 1
ATOM 1416 N N . SER A 1 179 ? -5.730 12.490 -6.632 1.00 72.88 179 SER A N 1
ATOM 1417 C CA . SER A 1 179 ? -6.308 13.091 -5.432 1.00 72.88 179 SER A CA 1
ATOM 1418 C C . SER A 1 179 ? -5.349 14.101 -4.787 1.00 72.88 179 SER A C 1
ATOM 1420 O O . SER A 1 179 ? -4.194 13.761 -4.519 1.00 72.88 179 SER A O 1
ATOM 1422 N N . PRO A 1 180 ? -5.819 15.314 -4.434 1.00 72.62 180 PRO A N 1
ATOM 1423 C CA . PRO A 1 180 ? -5.012 16.298 -3.709 1.00 72.62 180 PRO A CA 1
ATOM 1424 C C . PRO A 1 180 ? -4.697 15.870 -2.264 1.00 72.62 180 PRO A C 1
ATOM 1426 O O . PRO A 1 180 ? -3.833 16.457 -1.618 1.00 72.62 180 PRO A O 1
ATOM 1429 N N . GLU A 1 181 ? -5.379 14.846 -1.744 1.00 73.25 181 GLU A N 1
ATOM 1430 C CA . GLU A 1 181 ? -5.244 14.371 -0.361 1.00 73.25 181 GLU A CA 1
ATOM 1431 C C . GLU A 1 181 ? -4.029 13.447 -0.143 1.00 73.25 181 GLU A C 1
ATOM 1433 O O . GLU A 1 181 ? -3.845 12.927 0.958 1.00 73.25 181 GLU A O 1
ATOM 1438 N N . ASN A 1 182 ? -3.187 13.239 -1.168 1.00 74.56 182 ASN A N 1
ATOM 1439 C CA . ASN A 1 182 ? -2.017 12.349 -1.132 1.00 74.56 182 ASN A CA 1
ATOM 1440 C C . ASN A 1 182 ? -2.363 10.952 -0.589 1.00 74.56 182 ASN A C 1
ATOM 1442 O O . ASN A 1 182 ? -1.705 10.435 0.319 1.00 74.56 182 ASN A O 1
ATOM 1446 N N . LYS A 1 183 ? -3.440 10.357 -1.114 1.00 88.44 183 LYS A N 1
ATOM 1447 C CA . LYS A 1 183 ? -3.871 9.017 -0.709 1.00 88.44 183 LYS A CA 1
ATOM 1448 C C . LYS A 1 183 ? -2.839 7.978 -1.131 1.00 88.44 183 LYS A C 1
ATOM 1450 O O . LYS A 1 183 ? -2.426 7.918 -2.287 1.00 88.44 183 LYS A O 1
ATOM 1455 N N . ASN A 1 184 ? -2.434 7.151 -0.180 1.00 91.38 184 ASN A N 1
ATOM 1456 C CA . ASN A 1 184 ? -1.435 6.107 -0.360 1.00 91.38 184 ASN A CA 1
ATOM 1457 C C . ASN A 1 184 ? -1.680 4.963 0.632 1.00 91.38 184 ASN A C 1
ATOM 1459 O O . ASN A 1 184 ? -2.669 4.947 1.357 1.00 91.38 184 ASN A O 1
ATOM 1463 N N . ARG A 1 185 ? -0.767 3.999 0.721 1.00 92.50 185 ARG A N 1
ATOM 1464 C CA . ARG A 1 185 ? -0.897 2.869 1.659 1.00 92.50 185 ARG A CA 1
ATOM 1465 C C . ARG A 1 185 ? -0.964 3.222 3.153 1.00 92.50 185 ARG A C 1
ATOM 1467 O O . ARG A 1 185 ? -1.369 2.371 3.937 1.00 92.50 185 ARG A O 1
ATOM 1474 N N . TYR A 1 186 ? -0.570 4.431 3.552 1.00 94.69 186 TYR A N 1
ATOM 1475 C CA . TYR A 1 186 ? -0.642 4.915 4.937 1.00 94.69 186 TYR A CA 1
ATOM 1476 C C . TYR A 1 186 ? -1.824 5.867 5.173 1.00 94.69 186 TYR A C 1
ATOM 1478 O O . TYR A 1 186 ? -2.184 6.101 6.326 1.00 94.69 186 TYR A O 1
ATOM 1486 N N . ASN A 1 187 ? -2.424 6.397 4.104 1.00 94.25 187 ASN A N 1
ATOM 1487 C CA . ASN A 1 187 ? -3.609 7.251 4.108 1.00 94.25 187 ASN A CA 1
ATOM 1488 C C . ASN A 1 187 ? -4.600 6.763 3.044 1.00 94.25 187 ASN A C 1
ATOM 1490 O O . ASN A 1 187 ? -4.495 7.147 1.877 1.00 94.25 187 ASN A O 1
ATOM 1494 N N . PHE A 1 188 ? -5.537 5.897 3.423 1.00 93.56 188 PHE A N 1
ATOM 1495 C CA . PHE A 1 188 ? -6.452 5.276 2.467 1.00 93.56 188 PHE A CA 1
ATOM 1496 C C . PHE A 1 188 ? -7.855 5.077 3.021 1.00 93.56 188 PHE A C 1
ATOM 1498 O O . PHE A 1 188 ? -8.055 4.867 4.215 1.00 93.56 188 PHE A O 1
ATOM 1505 N N . THR A 1 189 ? -8.826 5.070 2.111 1.00 91.00 189 THR A N 1
ATOM 1506 C CA . THR A 1 189 ? -10.227 4.774 2.412 1.00 91.00 189 THR A CA 1
ATOM 1507 C C . THR A 1 189 ? -10.617 3.455 1.767 1.00 91.00 189 THR A C 1
ATOM 1509 O O . THR A 1 189 ? -10.355 3.239 0.583 1.00 91.00 189 THR A O 1
ATOM 1512 N N . VAL A 1 190 ? -11.288 2.595 2.528 1.00 88.44 190 VAL A N 1
ATOM 1513 C CA . VAL A 1 190 ? -11.899 1.365 2.014 1.00 88.44 190 VAL A CA 1
ATOM 1514 C C . VAL A 1 190 ? -13.411 1.476 2.115 1.00 88.44 190 VAL A C 1
ATOM 1516 O O . VAL A 1 190 ? -13.949 1.961 3.113 1.00 88.44 190 VAL A O 1
ATOM 1519 N N . GLN A 1 191 ? -14.096 1.029 1.065 1.00 85.19 191 GLN A N 1
ATOM 1520 C CA . GLN A 1 191 ? -15.550 0.984 1.002 1.00 85.19 191 GLN A CA 1
ATOM 1521 C C . GLN A 1 191 ? -16.033 -0.449 1.233 1.00 85.19 191 GLN A C 1
ATOM 1523 O O . GLN A 1 191 ? -15.630 -1.382 0.546 1.00 85.19 191 GLN A O 1
ATOM 1528 N N . PHE A 1 192 ? -16.934 -0.629 2.193 1.00 80.00 192 PHE A N 1
ATOM 1529 C CA . PHE A 1 192 ? -17.505 -1.930 2.544 1.00 80.00 192 PHE A CA 1
ATOM 1530 C C . PHE A 1 192 ? -18.808 -2.222 1.810 1.00 80.00 192 PHE A C 1
ATOM 1532 O O . PHE A 1 192 ? -19.222 -3.374 1.764 1.00 80.00 192 PHE A O 1
ATOM 1539 N N . ASN A 1 193 ? -19.452 -1.211 1.222 1.00 72.88 193 ASN A N 1
ATOM 1540 C CA . ASN A 1 193 ? -20.727 -1.364 0.528 1.00 72.88 193 ASN A CA 1
ATOM 1541 C C . ASN A 1 193 ? -20.700 -0.684 -0.847 1.00 72.88 193 ASN A C 1
ATOM 1543 O O . ASN A 1 193 ? -20.994 0.504 -0.970 1.00 72.88 193 ASN A O 1
ATOM 1547 N N . THR A 1 194 ? -20.407 -1.450 -1.895 1.00 62.47 194 THR A N 1
ATOM 1548 C CA . THR A 1 194 ? -20.431 -0.984 -3.287 1.00 62.47 194 THR A CA 1
ATOM 1549 C C . THR A 1 194 ? -21.810 -1.218 -3.915 1.00 62.47 194 THR A C 1
ATOM 1551 O O . THR A 1 194 ? -21.976 -1.933 -4.897 1.00 62.47 194 THR A O 1
ATOM 1554 N N . ASN A 1 195 ? -22.855 -0.582 -3.369 1.00 54.59 195 ASN A N 1
ATOM 1555 C CA . ASN A 1 195 ? -24.127 -0.445 -4.106 1.00 54.59 195 ASN A CA 1
ATOM 1556 C C . ASN A 1 195 ? -23.954 0.414 -5.381 1.00 54.59 195 ASN A C 1
ATOM 1558 O O . ASN A 1 195 ? -24.824 0.425 -6.252 1.00 54.59 195 ASN A O 1
ATOM 1562 N N . PHE A 1 196 ? -22.834 1.130 -5.500 1.00 48.88 196 PHE A N 1
ATOM 1563 C CA . PHE A 1 196 ? -22.405 1.773 -6.730 1.00 48.88 196 PHE A CA 1
ATOM 1564 C C . PHE A 1 196 ? -21.757 0.728 -7.632 1.00 48.88 196 PHE A C 1
ATOM 1566 O O . PHE A 1 196 ? -20.716 0.164 -7.302 1.00 48.88 196 PHE A O 1
ATOM 1573 N N . LYS A 1 197 ? -22.383 0.467 -8.785 1.00 45.94 197 LYS A N 1
ATOM 1574 C CA . LYS A 1 197 ? -21.733 -0.246 -9.886 1.00 45.94 197 LYS A CA 1
ATOM 1575 C C . LYS A 1 197 ? -20.370 0.407 -10.120 1.00 45.94 197 LYS A C 1
ATOM 1577 O O . LYS A 1 197 ? -20.322 1.626 -10.273 1.00 45.94 197 LYS A O 1
ATOM 1582 N N . ASN A 1 198 ? -19.305 -0.395 -10.162 1.00 50.53 198 ASN A N 1
ATOM 1583 C CA . ASN A 1 198 ? -17.975 0.015 -10.614 1.00 50.53 198 ASN A CA 1
ATOM 1584 C C . ASN A 1 198 ? -18.083 0.519 -12.066 1.00 50.53 198 ASN A C 1
ATOM 1586 O O . ASN A 1 198 ? -17.871 -0.228 -13.017 1.00 50.53 198 ASN A O 1
ATOM 1590 N N . ALA A 1 199 ? -18.513 1.763 -12.256 1.00 39.56 199 ALA A N 1
ATOM 1591 C CA . ALA A 1 199 ? -18.501 2.439 -13.540 1.00 39.56 199 ALA A CA 1
ATOM 1592 C C . ALA A 1 199 ? -17.102 3.039 -13.706 1.00 39.56 199 ALA A C 1
ATOM 1594 O O . ALA A 1 199 ? -16.884 4.214 -13.431 1.00 39.56 199 ALA A O 1
ATOM 1595 N N . GLY A 1 200 ? -16.134 2.194 -14.058 1.00 54.28 200 GLY A N 1
ATOM 1596 C CA . GLY A 1 200 ? -14.736 2.592 -14.201 1.00 54.28 200 GLY A CA 1
ATOM 1597 C C . GLY A 1 200 ? -13.758 1.426 -14.080 1.00 54.28 200 GLY A C 1
ATOM 1598 O O . GLY A 1 200 ? -14.137 0.296 -13.771 1.00 54.28 200 GLY A O 1
ATOM 1599 N N . PHE A 1 201 ? -12.487 1.720 -14.347 1.00 50.75 201 PHE A N 1
ATOM 1600 C CA . PHE A 1 201 ? -11.377 0.791 -14.164 1.00 50.75 201 PHE A CA 1
ATOM 1601 C C . PHE A 1 201 ? -11.081 0.613 -12.667 1.00 50.75 201 PHE A C 1
ATOM 1603 O O . PHE A 1 201 ? -10.829 1.593 -11.974 1.00 50.75 201 PHE A O 1
ATOM 1610 N N . GLY A 1 202 ? -11.088 -0.634 -12.188 1.00 54.72 202 GLY A N 1
ATOM 1611 C CA . GLY A 1 202 ? -10.747 -0.989 -10.806 1.00 54.72 202 GLY A CA 1
ATOM 1612 C C . GLY A 1 202 ? -11.856 -1.781 -10.111 1.00 54.72 202 GLY A C 1
ATOM 1613 O O . GLY A 1 202 ? -12.976 -1.307 -9.939 1.00 54.72 202 GLY A O 1
ATOM 1614 N N . ILE A 1 203 ? -11.548 -3.011 -9.697 1.00 55.66 203 ILE A N 1
ATOM 1615 C CA . ILE A 1 203 ? -12.436 -3.808 -8.843 1.00 55.66 203 ILE A CA 1
ATOM 1616 C C . ILE A 1 203 ? -12.102 -3.442 -7.398 1.00 55.66 203 ILE A C 1
ATOM 1618 O O . ILE A 1 203 ? -11.033 -3.804 -6.915 1.00 55.66 203 ILE A O 1
ATOM 1622 N N . GLN A 1 204 ? -13.002 -2.741 -6.706 1.00 65.19 204 GLN A N 1
ATOM 1623 C CA . GLN A 1 204 ? -12.914 -2.623 -5.249 1.00 65.19 204 GLN A CA 1
ATOM 1624 C C . GLN A 1 204 ? -13.501 -3.891 -4.619 1.00 65.19 204 GLN A C 1
ATOM 1626 O O . GLN A 1 204 ? -14.676 -4.198 -4.865 1.00 65.19 204 GLN A O 1
ATOM 1631 N N . PRO A 1 205 ? -12.724 -4.658 -3.839 1.00 64.12 205 PRO A N 1
ATOM 1632 C CA . PRO A 1 205 ? -13.277 -5.783 -3.109 1.00 64.12 205 PRO A CA 1
ATOM 1633 C C . PRO A 1 205 ? -14.214 -5.265 -2.010 1.00 64.12 205 PRO A C 1
ATOM 1635 O O . PRO A 1 205 ? -13.941 -4.270 -1.345 1.00 64.12 205 PRO A O 1
ATOM 1638 N N . THR A 1 206 ? -15.342 -5.947 -1.825 1.00 69.50 206 THR A N 1
ATOM 1639 C CA . THR A 1 206 ? -16.353 -5.624 -0.811 1.00 69.50 206 THR A CA 1
ATOM 1640 C C . THR A 1 206 ? -16.540 -6.819 0.117 1.00 69.50 206 THR A C 1
ATOM 1642 O O . THR A 1 206 ? -16.355 -7.972 -0.287 1.00 69.50 206 THR A O 1
ATOM 1645 N N . ILE A 1 207 ? -16.897 -6.559 1.374 1.00 74.81 207 ILE A N 1
ATOM 1646 C CA . ILE A 1 207 ? -17.228 -7.626 2.316 1.00 74.81 207 ILE A CA 1
ATOM 1647 C C . ILE A 1 207 ? -18.562 -8.263 1.917 1.00 74.81 207 ILE A C 1
ATOM 1649 O O . ILE A 1 207 ? -19.551 -7.577 1.672 1.00 74.81 207 ILE A O 1
ATOM 1653 N N . GLN A 1 208 ? -18.605 -9.595 1.866 1.00 72.06 208 GLN A N 1
ATOM 1654 C CA . GLN A 1 208 ? -19.834 -10.319 1.518 1.00 72.06 208 GLN A CA 1
ATOM 1655 C C . GLN A 1 208 ? -20.908 -10.164 2.603 1.00 72.06 208 GLN A C 1
ATOM 1657 O O . GLN A 1 208 ? -22.089 -9.978 2.306 1.00 72.06 208 GLN A O 1
ATOM 1662 N N . ASN A 1 209 ? -20.490 -10.194 3.871 1.00 76.81 209 ASN A N 1
ATOM 1663 C CA . ASN A 1 209 ? -21.388 -10.063 5.009 1.00 76.81 209 ASN A CA 1
ATOM 1664 C C . ASN A 1 209 ? -21.543 -8.596 5.397 1.00 76.81 209 ASN A C 1
ATOM 1666 O O . ASN A 1 209 ? -20.581 -7.928 5.774 1.00 76.81 209 ASN A O 1
ATOM 1670 N N . ARG A 1 210 ? -22.782 -8.102 5.359 1.00 81.88 210 ARG A N 1
ATOM 1671 C CA . ARG A 1 210 ? -23.103 -6.764 5.859 1.00 81.88 210 ARG A CA 1
ATOM 1672 C C . ARG A 1 210 ? -23.087 -6.767 7.382 1.00 81.88 210 ARG A C 1
ATOM 1674 O O . ARG A 1 210 ? -23.985 -7.327 8.006 1.00 81.88 210 ARG A O 1
ATOM 1681 N N . LEU A 1 211 ? -22.102 -6.090 7.959 1.00 87.31 211 LEU A N 1
ATOM 1682 C CA . LEU A 1 211 ? -21.993 -5.885 9.401 1.00 87.31 211 LEU A CA 1
ATOM 1683 C C . LEU A 1 211 ? -23.036 -4.849 9.837 1.00 87.31 211 LEU A C 1
ATOM 1685 O O . LEU A 1 211 ? -23.026 -3.714 9.353 1.00 87.31 211 LEU A O 1
ATOM 1689 N N . ARG A 1 212 ? -23.959 -5.251 10.717 1.00 89.00 212 ARG A N 1
ATOM 1690 C CA . ARG A 1 212 ? -25.039 -4.406 11.251 1.00 89.00 212 ARG A CA 1
ATOM 1691 C C . ARG A 1 212 ? -25.048 -4.448 12.771 1.00 89.00 212 ARG A C 1
ATOM 1693 O O . ARG A 1 212 ? -24.541 -5.400 13.352 1.00 89.00 212 ARG A O 1
ATOM 1700 N N . ASN A 1 213 ? -25.661 -3.445 13.398 1.00 91.31 213 ASN A N 1
ATOM 1701 C CA . ASN A 1 213 ? -25.800 -3.356 14.857 1.00 91.31 213 ASN A CA 1
ATOM 1702 C C . ASN A 1 213 ? -24.453 -3.523 15.583 1.00 91.31 213 ASN A C 1
ATOM 1704 O O . ASN A 1 213 ? -24.323 -4.302 16.527 1.00 91.31 213 ASN A O 1
ATOM 1708 N N . ILE A 1 214 ? -23.431 -2.822 15.103 1.00 92.06 214 ILE A N 1
ATOM 1709 C CA . ILE A 1 214 ? -22.071 -2.891 15.625 1.00 92.06 214 ILE A CA 1
ATOM 1710 C C . ILE A 1 214 ? -22.052 -2.215 16.995 1.00 92.06 214 ILE A C 1
ATOM 1712 O O . ILE A 1 214 ? -22.289 -1.015 17.115 1.00 92.06 214 ILE A O 1
ATOM 1716 N N . VAL A 1 215 ? -21.768 -2.988 18.037 1.00 93.50 215 VAL A N 1
ATOM 1717 C CA . VAL A 1 215 ? -21.648 -2.485 19.412 1.00 93.50 215 VAL A CA 1
ATOM 1718 C C . VAL A 1 215 ? -20.228 -2.073 19.740 1.00 93.50 215 VAL A C 1
ATOM 1720 O O . VAL A 1 215 ? -20.020 -1.251 20.630 1.00 93.50 215 VAL A O 1
ATOM 1723 N N . ARG A 1 216 ? -19.237 -2.636 19.045 1.00 92.56 216 ARG A N 1
ATOM 1724 C CA . ARG A 1 216 ? -17.834 -2.379 19.347 1.00 92.56 216 ARG A CA 1
ATOM 1725 C C . ARG A 1 216 ? -16.930 -2.696 18.163 1.00 92.56 216 ARG A C 1
ATOM 1727 O O . ARG A 1 216 ? -17.171 -3.640 17.415 1.00 92.56 216 ARG A O 1
ATOM 1734 N N . LEU A 1 217 ? -15.892 -1.886 18.018 1.00 93.06 217 LEU A N 1
ATOM 1735 C CA . LEU A 1 217 ? -14.835 -2.026 17.025 1.00 93.06 217 LEU A CA 1
ATOM 1736 C C . LEU A 1 217 ? -13.505 -2.062 17.769 1.00 93.06 217 LEU A C 1
ATOM 1738 O O . LEU A 1 217 ? -13.204 -1.129 18.507 1.00 93.06 217 LEU A O 1
ATOM 1742 N N . GLU A 1 218 ? -12.732 -3.127 17.604 1.00 92.94 218 GLU A N 1
ATOM 1743 C CA . GLU A 1 218 ? -11.444 -3.318 18.272 1.00 92.94 218 GLU A CA 1
ATOM 1744 C C . GLU A 1 218 ? -10.331 -3.413 17.230 1.00 92.94 218 GLU A C 1
ATOM 1746 O O . GLU A 1 218 ? -10.458 -4.113 16.226 1.00 92.94 218 GLU A O 1
ATOM 1751 N N . PHE A 1 219 ? -9.223 -2.723 17.465 1.00 94.25 219 PHE A N 1
ATOM 1752 C CA . PHE A 1 219 ? -8.022 -2.844 16.658 1.00 94.25 219 PHE A CA 1
ATOM 1753 C C . PHE A 1 219 ? -7.139 -3.968 17.205 1.00 94.25 219 PHE A C 1
ATOM 1755 O O . PHE A 1 219 ? -6.834 -4.004 18.396 1.00 94.25 219 PHE A O 1
ATOM 1762 N N . ILE A 1 220 ? -6.719 -4.885 16.333 1.00 94.12 220 ILE A N 1
ATOM 1763 C CA . ILE A 1 220 ? -5.952 -6.072 16.727 1.00 94.12 220 ILE A CA 1
ATOM 1764 C C . ILE A 1 220 ? -4.470 -5.897 16.409 1.00 94.12 220 ILE A C 1
ATOM 1766 O O . ILE A 1 220 ? -3.627 -6.124 17.272 1.00 94.12 220 ILE A O 1
ATOM 1770 N N . LYS A 1 221 ? -4.141 -5.535 15.164 1.00 94.31 221 LYS A N 1
ATOM 1771 C CA . LYS A 1 221 ? -2.753 -5.382 14.702 1.00 94.31 221 LYS A CA 1
ATOM 1772 C C . LYS A 1 221 ? -2.659 -4.670 13.353 1.00 94.31 221 LYS A C 1
ATOM 1774 O O . LYS A 1 221 ? -3.584 -4.734 12.542 1.00 94.31 221 LYS A O 1
ATOM 1779 N N . ALA A 1 222 ? -1.494 -4.087 13.093 1.00 95.62 222 ALA A N 1
ATOM 1780 C CA . ALA A 1 222 ? -1.055 -3.602 11.790 1.00 95.62 222 ALA A CA 1
ATOM 1781 C C . ALA A 1 222 ? 0.172 -4.389 11.321 1.00 95.62 222 ALA A C 1
ATOM 1783 O O . ALA A 1 222 ? 1.093 -4.639 12.091 1.00 95.62 222 ALA A O 1
ATOM 1784 N N . VAL A 1 223 ? 0.206 -4.745 10.043 1.00 95.12 223 VAL A N 1
ATOM 1785 C CA . VAL A 1 223 ? 1.381 -5.298 9.369 1.00 95.12 223 VAL A CA 1
ATOM 1786 C C . VAL A 1 223 ? 1.856 -4.255 8.367 1.00 95.12 223 VAL A C 1
ATOM 1788 O O . VAL A 1 223 ? 1.127 -3.916 7.430 1.00 95.12 223 VAL A O 1
ATOM 1791 N N . LEU A 1 224 ? 3.053 -3.720 8.598 1.00 94.00 224 LEU A N 1
ATOM 1792 C CA . LEU A 1 224 ? 3.625 -2.611 7.834 1.00 94.00 224 LEU A CA 1
ATOM 1793 C C . LEU A 1 224 ? 4.837 -3.093 7.033 1.00 94.00 224 LEU A C 1
ATOM 1795 O O . LEU A 1 224 ? 5.606 -3.908 7.549 1.00 94.00 224 LEU A O 1
ATOM 1799 N N . PRO A 1 225 ? 5.028 -2.627 5.789 1.00 90.38 225 PRO A N 1
ATOM 1800 C CA . PRO A 1 225 ? 6.236 -2.929 5.030 1.00 90.38 225 PRO A CA 1
ATOM 1801 C C . PRO A 1 225 ? 7.452 -2.244 5.668 1.00 90.38 225 PRO A C 1
ATOM 1803 O O . PRO A 1 225 ? 7.366 -1.120 6.170 1.00 90.38 225 PRO A O 1
ATOM 1806 N N . VAL A 1 226 ? 8.606 -2.905 5.626 1.00 85.75 226 VAL A N 1
ATOM 1807 C CA . VAL A 1 226 ? 9.882 -2.285 5.994 1.00 85.75 226 VAL A CA 1
ATOM 1808 C C . VAL A 1 226 ? 10.412 -1.561 4.761 1.00 85.75 226 VAL A C 1
ATOM 1810 O O . VAL A 1 226 ? 11.084 -2.136 3.913 1.00 85.75 226 VAL A O 1
ATOM 1813 N N . GLU A 1 227 ? 10.052 -0.291 4.624 1.00 82.50 227 GLU A N 1
ATOM 1814 C CA . GLU A 1 227 ? 10.453 0.539 3.490 1.00 82.50 227 GLU A CA 1
ATOM 1815 C C . GLU A 1 227 ? 10.920 1.927 3.915 1.00 82.50 227 GLU A C 1
ATOM 1817 O O . GLU A 1 227 ? 10.739 2.324 5.067 1.00 82.50 227 GLU A O 1
ATOM 1822 N N . SER A 1 228 ? 11.486 2.676 2.962 1.00 82.50 228 SER A N 1
ATOM 1823 C CA . SER A 1 228 ? 11.825 4.074 3.203 1.00 82.50 228 SER A CA 1
ATOM 1824 C C . SER A 1 228 ? 10.561 4.930 3.226 1.00 82.50 228 SER A C 1
ATOM 1826 O O . SER A 1 228 ? 9.847 5.033 2.231 1.00 82.50 228 SER A O 1
ATOM 1828 N N . LEU A 1 229 ? 10.305 5.568 4.362 1.00 86.69 229 LEU A N 1
ATOM 1829 C CA . LEU A 1 229 ? 9.178 6.468 4.589 1.00 86.69 229 LEU A CA 1
ATOM 1830 C C . LEU A 1 229 ? 9.350 7.820 3.889 1.00 86.69 229 LEU A C 1
ATOM 1832 O O . LEU A 1 229 ? 8.366 8.475 3.540 1.00 86.69 229 LEU A O 1
ATOM 1836 N N . ASN A 1 230 ? 10.595 8.232 3.661 1.00 82.25 230 ASN A N 1
ATOM 1837 C CA . ASN A 1 230 ? 10.945 9.465 2.969 1.00 82.25 230 ASN A CA 1
ATOM 1838 C C . ASN A 1 230 ? 12.203 9.261 2.111 1.00 82.25 230 ASN A C 1
ATOM 1840 O O . ASN A 1 230 ? 12.964 8.314 2.326 1.00 82.25 230 ASN A O 1
ATOM 1844 N N . VAL A 1 231 ? 12.431 10.155 1.151 1.00 76.81 231 VAL A N 1
ATOM 1845 C CA . VAL A 1 231 ? 13.689 10.235 0.403 1.00 76.81 231 VAL A CA 1
ATOM 1846 C C . VAL A 1 231 ? 14.582 11.250 1.100 1.00 76.81 231 VAL A C 1
ATOM 1848 O O . VAL A 1 231 ? 14.279 12.441 1.118 1.00 76.81 231 VAL A O 1
ATOM 1851 N N . VAL A 1 232 ? 15.683 10.779 1.681 1.00 74.00 232 VAL A N 1
ATOM 1852 C CA . VAL A 1 232 ? 16.712 11.650 2.257 1.00 74.00 232 VAL A CA 1
ATOM 1853 C C . VAL A 1 232 ? 17.878 11.712 1.285 1.00 74.00 232 VAL A C 1
ATOM 1855 O O . VAL A 1 232 ? 18.491 10.689 0.986 1.00 74.00 232 VAL A O 1
ATOM 1858 N N . ILE A 1 233 ? 18.172 12.916 0.799 1.00 72.69 233 ILE A N 1
ATOM 1859 C CA . ILE A 1 233 ? 19.335 13.186 -0.042 1.00 72.69 233 ILE A CA 1
ATOM 1860 C C . ILE A 1 233 ? 20.478 13.588 0.882 1.00 72.69 233 ILE A C 1
ATOM 1862 O O . ILE A 1 233 ? 20.469 14.679 1.453 1.00 72.69 233 ILE A O 1
ATOM 1866 N N . LEU A 1 234 ? 21.441 12.687 1.055 1.00 70.56 234 LEU A N 1
ATOM 1867 C CA . LEU A 1 234 ? 22.673 12.986 1.772 1.00 70.56 234 LEU A CA 1
ATOM 1868 C C . LEU A 1 234 ? 23.683 13.588 0.798 1.00 70.56 234 LEU A C 1
ATOM 1870 O O . LEU A 1 234 ? 23.806 13.124 -0.332 1.00 70.56 234 LEU A O 1
ATOM 1874 N N . GLN A 1 235 ? 24.399 14.620 1.235 1.00 68.19 235 GLN A N 1
ATOM 1875 C CA . GLN A 1 235 ? 25.509 15.179 0.477 1.00 68.19 235 GLN A CA 1
ATOM 1876 C C . GLN A 1 235 ? 26.815 14.554 0.973 1.00 68.19 235 GLN A C 1
ATOM 1878 O O . GLN A 1 235 ? 27.332 14.932 2.024 1.00 68.19 235 GLN A O 1
ATOM 1883 N N . GLU A 1 236 ? 27.365 13.621 0.200 1.00 63.12 236 GLU A N 1
ATOM 1884 C CA . GLU A 1 236 ? 28.715 13.102 0.424 1.00 63.12 236 GLU A CA 1
ATOM 1885 C C . GLU A 1 236 ? 29.724 13.891 -0.427 1.00 63.12 236 GLU A C 1
ATOM 1887 O O . GLU A 1 236 ? 29.953 13.607 -1.600 1.00 63.12 236 GLU A O 1
ATOM 1892 N N . GLY A 1 237 ? 30.323 14.928 0.170 1.00 65.81 237 GLY A N 1
ATOM 1893 C CA . GLY A 1 237 ? 31.381 15.736 -0.451 1.00 65.81 237 GLY A CA 1
ATOM 1894 C C . GLY A 1 237 ? 30.906 16.989 -1.202 1.00 65.81 237 GLY A C 1
ATOM 1895 O O . GLY A 1 237 ? 29.783 17.465 -1.047 1.00 65.81 237 GLY A O 1
ATOM 1896 N N . THR A 1 238 ? 31.804 17.592 -1.989 1.00 66.31 238 THR A N 1
ATOM 1897 C CA . THR A 1 238 ? 31.584 18.891 -2.664 1.00 66.31 238 THR A CA 1
ATOM 1898 C C . THR A 1 238 ? 30.642 18.799 -3.871 1.00 66.31 238 THR A C 1
ATOM 1900 O O . THR A 1 238 ? 30.096 19.810 -4.305 1.00 66.31 238 THR A O 1
ATOM 1903 N N . VAL A 1 239 ? 30.441 17.593 -4.410 1.00 59.31 239 VAL A N 1
ATOM 1904 C CA . VAL A 1 239 ? 29.474 17.298 -5.476 1.00 59.31 239 VAL A CA 1
ATOM 1905 C C . VAL A 1 239 ? 28.269 16.614 -4.824 1.00 59.31 239 VAL A C 1
ATOM 1907 O O . VAL A 1 239 ? 28.481 15.643 -4.099 1.00 59.31 239 VAL A O 1
ATOM 1910 N N . PRO A 1 240 ? 27.025 17.077 -5.048 1.00 54.69 240 PRO A N 1
ATOM 1911 C CA . PRO A 1 240 ? 25.833 16.458 -4.478 1.00 54.69 240 PRO A CA 1
ATOM 1912 C C . PRO A 1 240 ? 25.597 15.087 -5.122 1.00 54.69 240 PRO A C 1
ATOM 1914 O O . PRO A 1 240 ? 24.837 14.946 -6.077 1.00 54.69 240 PRO A O 1
ATOM 1917 N N . THR A 1 241 ? 26.281 14.070 -4.613 1.00 54.59 241 THR A N 1
ATOM 1918 C CA . THR A 1 241 ? 25.970 12.673 -4.900 1.00 54.59 241 THR A CA 1
ATOM 1919 C C . THR A 1 241 ? 24.965 12.247 -3.846 1.00 54.59 241 THR A C 1
ATOM 1921 O O . THR A 1 241 ? 25.332 12.139 -2.678 1.00 54.59 241 THR A O 1
ATOM 1924 N N . ALA A 1 242 ? 23.692 12.088 -4.220 1.00 53.88 242 ALA A N 1
ATOM 1925 C CA . ALA A 1 242 ? 22.685 11.628 -3.274 1.00 53.88 242 ALA A CA 1
ATOM 1926 C C . ALA A 1 242 ? 22.930 10.160 -2.934 1.00 53.88 242 ALA A C 1
ATOM 1928 O O . ALA A 1 242 ? 22.588 9.272 -3.716 1.00 53.88 242 ALA A O 1
ATOM 1929 N N . THR A 1 243 ? 23.464 9.900 -1.746 1.00 55.69 243 THR A N 1
ATOM 1930 C CA . THR A 1 243 ? 23.306 8.587 -1.122 1.00 55.69 243 THR A CA 1
ATOM 1931 C C . THR A 1 243 ? 21.906 8.557 -0.499 1.00 55.69 243 THR A C 1
ATOM 1933 O O . THR A 1 243 ? 21.632 9.368 0.393 1.00 55.69 243 THR A O 1
ATOM 1936 N N . PRO A 1 244 ? 20.979 7.695 -0.961 1.00 59.41 244 PRO A N 1
ATOM 1937 C CA . PRO A 1 244 ? 19.642 7.631 -0.386 1.00 59.41 244 PRO A CA 1
ATOM 1938 C C . PRO A 1 244 ? 19.721 7.093 1.046 1.00 59.41 244 PRO A C 1
ATOM 1940 O O . PRO A 1 244 ? 20.075 5.936 1.272 1.00 59.41 244 PRO A O 1
ATOM 1943 N N . GLY A 1 245 ? 19.385 7.936 2.023 1.00 62.69 245 GLY A N 1
ATOM 1944 C CA . GLY A 1 245 ? 19.241 7.509 3.413 1.00 62.69 245 GLY A CA 1
ATOM 1945 C C . GLY A 1 245 ? 17.998 6.634 3.598 1.00 62.69 245 GLY A C 1
ATOM 1946 O O . GLY A 1 245 ? 16.941 6.931 3.041 1.00 62.69 245 GLY A O 1
ATOM 1947 N N . PHE A 1 246 ? 18.108 5.569 4.397 1.00 72.62 246 PHE A N 1
ATOM 1948 C CA . PHE A 1 246 ? 16.995 4.669 4.709 1.00 72.62 246 PHE A CA 1
ATOM 1949 C C . PHE A 1 246 ? 16.383 5.017 6.070 1.00 72.62 246 PHE A C 1
ATOM 1951 O O . PHE A 1 246 ? 17.026 4.854 7.106 1.00 72.62 246 PHE A O 1
ATOM 1958 N N . SER A 1 247 ? 15.131 5.478 6.075 1.00 78.94 247 SER A N 1
ATOM 1959 C CA . SER A 1 247 ? 14.355 5.715 7.299 1.00 78.94 247 SER A CA 1
ATOM 1960 C C . SER A 1 247 ? 13.048 4.944 7.215 1.00 78.94 247 SER A C 1
ATOM 1962 O O . SER A 1 247 ? 12.260 5.186 6.306 1.00 78.94 247 SER A O 1
ATOM 1964 N N . SER A 1 248 ? 12.822 4.007 8.134 1.00 86.31 248 SER A N 1
ATOM 1965 C CA . SER A 1 248 ? 11.667 3.103 8.100 1.00 86.31 248 SER A CA 1
ATOM 1966 C C . SER A 1 248 ? 10.824 3.188 9.365 1.00 86.31 248 SER A C 1
ATOM 1968 O O . SER A 1 248 ? 11.234 3.769 10.371 1.00 86.31 248 SER A O 1
ATOM 1970 N N . VAL A 1 249 ? 9.667 2.522 9.341 1.00 88.94 249 VAL A N 1
ATOM 1971 C CA . VAL A 1 249 ? 8.780 2.372 10.507 1.00 88.94 249 VAL A CA 1
ATOM 1972 C C . VAL A 1 249 ? 9.479 1.776 11.735 1.00 88.94 249 VAL A C 1
ATOM 1974 O O . VAL A 1 249 ? 9.040 2.018 12.853 1.00 88.94 249 VAL A O 1
ATOM 1977 N N . LEU A 1 250 ? 10.583 1.039 11.555 1.00 87.75 250 LEU A N 1
ATOM 1978 C CA . LEU A 1 250 ? 11.361 0.451 12.652 1.00 87.75 250 LEU A CA 1
ATOM 1979 C C . LEU A 1 250 ? 12.143 1.492 13.465 1.00 87.75 250 LEU A C 1
ATOM 1981 O O . LEU A 1 250 ? 12.531 1.212 14.595 1.00 87.75 250 LEU A O 1
ATOM 1985 N N . GLY A 1 251 ? 12.386 2.679 12.900 1.00 85.31 251 GLY A N 1
ATOM 1986 C CA . GLY A 1 251 ? 13.016 3.791 13.612 1.00 85.31 251 GLY A CA 1
ATOM 1987 C C . GLY A 1 251 ? 12.053 4.558 14.522 1.00 85.31 251 GLY A C 1
ATOM 1988 O O . GLY A 1 251 ? 12.489 5.439 15.258 1.00 85.31 251 GLY A O 1
ATOM 1989 N N . LEU A 1 252 ? 10.751 4.254 14.473 1.00 89.62 252 LEU A N 1
ATOM 1990 C CA . LEU A 1 252 ? 9.728 4.955 15.243 1.00 89.62 252 LEU A CA 1
ATOM 1991 C C . LEU A 1 252 ? 9.452 4.242 16.575 1.00 89.62 252 LEU A C 1
ATOM 1993 O O . LEU A 1 252 ? 9.351 3.014 16.603 1.00 89.62 252 LEU A O 1
ATOM 1997 N N . PRO A 1 253 ? 9.256 4.983 17.682 1.00 89.69 253 PRO A N 1
ATOM 1998 C CA . PRO A 1 253 ? 8.932 4.372 18.973 1.00 89.69 253 PRO A CA 1
ATOM 1999 C C . PRO A 1 253 ? 7.500 3.811 19.012 1.00 89.69 253 PRO A C 1
ATOM 2001 O O . PRO A 1 253 ? 7.227 2.837 19.717 1.00 89.69 253 PRO A O 1
ATOM 2004 N N . SER A 1 254 ? 6.581 4.415 18.257 1.00 90.44 254 SER A N 1
ATOM 2005 C CA . SER A 1 254 ? 5.209 3.946 18.076 1.00 90.44 254 SER A CA 1
ATOM 2006 C C . SER A 1 254 ? 4.607 4.483 16.780 1.00 90.44 254 SER A C 1
ATOM 2008 O O . SER A 1 254 ? 5.095 5.455 16.205 1.00 90.44 254 SER A O 1
ATOM 2010 N N . VAL A 1 255 ? 3.524 3.846 16.341 1.00 93.31 255 VAL A N 1
ATOM 2011 C CA . VAL A 1 255 ? 2.696 4.275 15.211 1.00 93.31 255 VAL A CA 1
ATOM 2012 C C . VAL A 1 255 ? 1.273 4.488 15.707 1.00 93.31 255 VAL A C 1
ATOM 2014 O O . VAL A 1 255 ? 0.674 3.584 16.293 1.00 93.31 255 VAL A O 1
ATOM 2017 N N . ASN A 1 256 ? 0.728 5.669 15.445 1.00 92.38 256 ASN A N 1
ATOM 2018 C CA . ASN A 1 256 ? -0.649 6.014 15.761 1.00 92.38 256 ASN A CA 1
ATOM 2019 C C . ASN A 1 256 ? -1.541 5.614 14.582 1.00 92.38 256 ASN A C 1
ATOM 2021 O O . ASN A 1 256 ? -1.301 6.023 13.447 1.00 92.38 256 ASN A O 1
ATOM 2025 N N . VAL A 1 257 ? -2.569 4.809 14.841 1.00 93.69 257 VAL A N 1
ATOM 2026 C CA . VAL A 1 257 ? -3.568 4.406 13.845 1.00 93.69 257 VAL A CA 1
ATOM 2027 C C . VAL A 1 257 ? -4.844 5.185 14.111 1.00 93.69 257 VAL A C 1
ATOM 2029 O O . VAL A 1 257 ? -5.522 4.967 15.117 1.00 93.69 257 VAL A O 1
ATOM 2032 N N . LEU A 1 258 ? -5.167 6.099 13.203 1.00 93.00 258 LEU A N 1
ATOM 2033 C CA . LEU A 1 258 ? -6.392 6.881 13.228 1.00 93.00 258 LEU A CA 1
ATOM 2034 C C . LEU A 1 258 ? -7.391 6.291 12.239 1.00 93.00 258 LEU A C 1
ATOM 2036 O O . LEU A 1 258 ? -7.018 5.821 11.159 1.00 93.00 258 LEU A O 1
ATOM 2040 N N . VAL A 1 259 ? -8.659 6.345 12.626 1.00 93.06 259 VAL A N 1
ATOM 2041 C CA . VAL A 1 259 ? -9.796 5.977 11.791 1.00 93.06 259 VAL A CA 1
ATOM 2042 C C . VAL A 1 259 ? -10.764 7.150 11.824 1.00 93.06 259 VAL A C 1
ATOM 2044 O O . VAL A 1 259 ? -11.270 7.486 12.886 1.00 93.06 259 VAL A O 1
ATOM 2047 N N . ASP A 1 260 ? -11.002 7.818 10.700 1.00 89.62 260 ASP A N 1
ATOM 2048 C CA . ASP A 1 260 ? -11.704 9.114 10.729 1.00 89.62 260 ASP A CA 1
ATOM 2049 C C . ASP A 1 260 ? -13.158 8.998 11.198 1.00 89.62 260 ASP A C 1
ATOM 2051 O O . ASP A 1 260 ? -13.686 9.907 11.839 1.00 89.62 260 ASP A O 1
ATOM 2055 N N . GLU A 1 261 ? -13.786 7.859 10.926 1.00 89.00 261 GLU A N 1
ATOM 2056 C CA . GLU A 1 261 ? -15.143 7.532 11.350 1.00 89.00 261 GLU A CA 1
ATOM 2057 C C . GLU A 1 261 ? -15.218 7.047 12.811 1.00 89.00 261 GLU A C 1
ATOM 2059 O O . GLU A 1 261 ? -16.314 6.859 13.348 1.00 89.00 261 GLU A O 1
ATOM 2064 N N . VAL A 1 262 ? -14.074 6.801 13.461 1.00 86.69 262 VAL A N 1
ATOM 2065 C CA . VAL A 1 262 ? -13.998 6.150 14.772 1.00 86.69 262 VAL A CA 1
ATOM 2066 C C . VAL A 1 262 ? -12.964 6.830 15.659 1.00 86.69 262 VAL A C 1
ATOM 2068 O O . VAL A 1 262 ? -11.760 6.662 15.498 1.00 86.69 262 VAL A O 1
ATOM 2071 N N . GLU A 1 263 ? -13.440 7.514 16.689 1.00 82.69 263 GLU A N 1
ATOM 2072 C CA . GLU A 1 263 ? -12.559 8.009 17.744 1.00 82.69 263 GLU A CA 1
ATOM 2073 C C . GLU A 1 263 ? -12.183 6.871 18.693 1.00 82.69 263 GLU A C 1
ATOM 2075 O O . GLU A 1 263 ? -13.033 6.065 19.091 1.00 82.69 263 GLU A O 1
ATOM 2080 N N . GLY A 1 264 ? -10.896 6.785 19.022 1.00 79.56 264 GLY A N 1
ATOM 2081 C CA . GLY A 1 264 ? -10.400 5.830 20.001 1.00 79.56 264 GLY A CA 1
ATOM 2082 C C . GLY A 1 264 ? -10.657 6.254 21.441 1.00 79.56 264 GLY A C 1
ATOM 2083 O O . GLY A 1 264 ? -11.465 7.127 21.744 1.00 79.56 264 GLY A O 1
ATOM 2084 N N . ASN A 1 265 ? -9.958 5.586 22.350 1.00 79.00 265 ASN A N 1
ATOM 2085 C CA . ASN A 1 265 ? -10.007 5.837 23.789 1.00 79.00 265 ASN A CA 1
ATOM 2086 C C . ASN A 1 265 ? -8.629 6.185 24.364 1.00 79.00 265 ASN A C 1
ATOM 2088 O O . ASN A 1 265 ? -8.388 6.021 25.562 1.00 79.00 265 ASN A O 1
ATOM 2092 N N . THR A 1 266 ? -7.717 6.609 23.497 1.00 78.88 266 THR A N 1
ATOM 2093 C CA . THR A 1 266 ? -6.402 7.095 23.889 1.00 78.88 266 THR A CA 1
ATOM 2094 C C . THR A 1 266 ? -6.540 8.554 24.312 1.00 78.88 266 THR A C 1
ATOM 2096 O O . THR A 1 266 ? -7.314 9.290 23.718 1.00 78.88 266 THR A O 1
ATOM 2099 N N . TYR A 1 267 ? -5.796 8.967 25.337 1.00 77.81 267 TYR A N 1
ATOM 2100 C CA . TYR A 1 267 ? -5.675 10.369 25.728 1.00 77.81 267 TYR A CA 1
ATOM 2101 C C . TYR A 1 267 ? -4.190 10.698 25.871 1.00 77.81 267 TYR A C 1
ATOM 2103 O O . TYR A 1 267 ? -3.447 9.978 26.541 1.00 77.81 267 TYR A O 1
ATOM 2111 N N . GLY A 1 268 ? -3.754 11.762 25.221 1.00 77.44 268 GLY A N 1
ATOM 2112 C CA . GLY A 1 268 ? -2.415 12.310 25.243 1.00 77.44 268 GLY A CA 1
ATOM 2113 C C . GLY A 1 268 ? -2.461 13.830 25.352 1.00 77.44 268 GLY A C 1
ATOM 2114 O O . GLY A 1 268 ? -3.492 14.447 25.585 1.00 77.44 268 GLY A O 1
ATOM 2115 N N . THR A 1 269 ? -1.302 14.462 25.213 1.00 80.19 269 THR A N 1
ATOM 2116 C CA . THR A 1 269 ? -1.195 15.929 25.199 1.00 80.19 269 THR A CA 1
ATOM 2117 C C . THR A 1 269 ? -1.395 16.520 23.802 1.00 80.19 269 THR A C 1
ATOM 2119 O O . THR A 1 269 ? -1.400 17.741 23.648 1.00 80.19 269 THR A O 1
ATOM 2122 N N . ARG A 1 270 ? -1.549 15.666 22.781 1.00 76.25 270 ARG A N 1
ATOM 2123 C CA . ARG A 1 270 ? -1.787 16.041 21.385 1.00 76.25 270 ARG A CA 1
ATOM 2124 C C . ARG A 1 270 ? -3.106 15.460 20.880 1.00 76.25 270 ARG A C 1
ATOM 2126 O O . ARG A 1 270 ? -3.389 14.278 21.066 1.00 76.25 270 ARG A O 1
ATOM 2133 N N . ASN A 1 271 ? -3.838 16.288 20.139 1.00 74.75 271 ASN A N 1
ATOM 2134 C CA . ASN A 1 271 ? -5.196 16.028 19.648 1.00 74.75 271 ASN A CA 1
ATOM 2135 C C . ASN A 1 271 ? -5.324 14.785 18.737 1.00 74.75 271 ASN A C 1
ATOM 2137 O O . ASN A 1 271 ? -6.341 14.106 18.701 1.00 74.75 271 ASN A O 1
ATOM 2141 N N . THR A 1 272 ? -4.302 14.464 17.958 1.00 73.00 272 THR A N 1
ATOM 2142 C CA . THR A 1 272 ? -4.247 13.262 17.094 1.00 73.00 272 THR A CA 1
ATOM 2143 C C . THR A 1 272 ? -4.124 11.962 17.883 1.00 73.00 272 THR A C 1
ATOM 2145 O O . THR A 1 272 ? -4.734 10.961 17.515 1.00 73.00 272 THR A O 1
ATOM 2148 N N . THR A 1 273 ? -3.347 11.975 18.968 1.00 76.88 273 THR A N 1
ATOM 2149 C CA . THR A 1 273 ? -3.184 10.833 19.860 1.00 76.88 273 THR A CA 1
ATOM 2150 C C . THR A 1 273 ? -4.500 10.603 20.589 1.00 76.88 273 THR A C 1
ATOM 2152 O O . THR A 1 273 ? -4.933 9.456 20.664 1.00 76.88 273 THR A O 1
ATOM 2155 N N . ASP A 1 274 ? -5.198 11.676 20.980 1.00 77.25 274 ASP A N 1
ATOM 2156 C CA . ASP A 1 274 ? -6.552 11.609 21.550 1.00 77.25 274 ASP A CA 1
ATOM 2157 C C . ASP A 1 274 ? -7.556 10.932 20.607 1.00 77.25 274 ASP A C 1
ATOM 2159 O O . ASP A 1 274 ? -8.398 10.133 21.011 1.00 77.25 274 ASP A O 1
ATOM 2163 N N . ARG A 1 275 ? -7.445 11.219 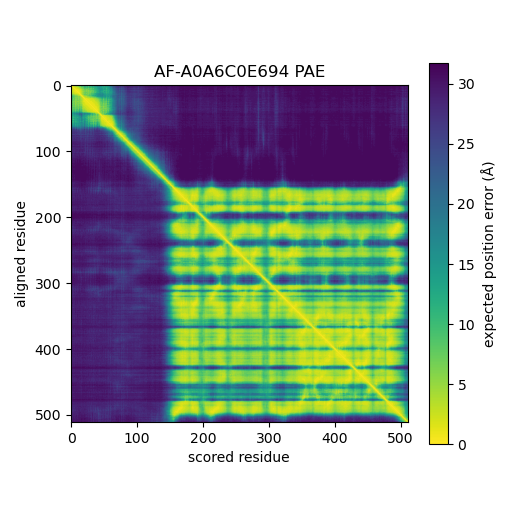19.307 1.00 82.31 275 ARG A N 1
ATOM 2164 C CA . ARG A 1 275 ? -8.334 10.659 18.281 1.00 82.31 275 ARG A CA 1
ATOM 2165 C C . ARG A 1 275 ? -7.874 9.305 17.739 1.00 82.31 275 ARG A C 1
ATOM 2167 O O . ARG A 1 275 ? -8.599 8.696 16.954 1.00 82.31 275 ARG A O 1
ATOM 2174 N N . SER A 1 276 ? -6.701 8.813 18.136 1.00 88.69 276 SER A N 1
ATOM 2175 C CA . SER A 1 276 ? -6.157 7.551 17.630 1.00 88.69 276 SER A CA 1
ATOM 2176 C C . SER A 1 276 ? -6.929 6.348 18.171 1.00 88.69 276 SER A C 1
ATOM 2178 O O . SER A 1 276 ? -7.115 6.197 19.379 1.00 88.69 276 SER A O 1
ATOM 2180 N N . LEU A 1 277 ? -7.354 5.458 17.267 1.00 90.94 277 LEU A N 1
ATOM 2181 C CA . LEU A 1 277 ? -7.994 4.193 17.631 1.00 90.94 277 LEU A CA 1
ATOM 2182 C C . LEU A 1 277 ? -7.007 3.267 18.350 1.00 90.94 277 LEU A C 1
ATOM 2184 O O . LEU A 1 277 ? -7.395 2.531 19.257 1.00 90.94 277 LEU A O 1
ATOM 2188 N N . ALA A 1 278 ? -5.739 3.298 17.934 1.00 91.56 278 ALA A N 1
ATOM 2189 C CA . ALA A 1 278 ? -4.681 2.492 18.520 1.00 91.56 278 ALA A CA 1
ATOM 2190 C C . ALA A 1 278 ? -3.323 3.195 18.459 1.00 91.56 278 ALA A C 1
ATOM 2192 O O . ALA A 1 278 ? -2.932 3.718 17.416 1.00 91.56 278 ALA A O 1
ATOM 2193 N N . VAL A 1 279 ? -2.559 3.094 19.547 1.00 91.56 279 VAL A N 1
ATOM 2194 C CA . VAL A 1 279 ? -1.124 3.400 19.572 1.00 91.56 279 VAL A CA 1
ATOM 2195 C C . VAL A 1 279 ? -0.360 2.082 19.564 1.00 91.56 279 VAL A C 1
ATOM 2197 O O . VAL A 1 279 ? -0.425 1.297 20.515 1.00 91.56 279 VAL A O 1
ATOM 2200 N N . CYS A 1 280 ? 0.341 1.816 18.467 1.00 93.12 280 CYS A N 1
ATOM 2201 C CA . CYS A 1 280 ? 0.961 0.525 18.209 1.00 93.12 280 CYS A CA 1
ATOM 2202 C C . CYS A 1 280 ? 2.475 0.576 18.398 1.00 93.12 280 CYS A C 1
ATOM 2204 O O . CYS A 1 280 ? 3.124 1.542 18.001 1.00 93.12 280 CYS A O 1
ATOM 2206 N N . GLN A 1 281 ? 3.046 -0.493 18.949 1.00 92.25 281 GLN A N 1
ATOM 2207 C CA . GLN A 1 281 ? 4.493 -0.676 19.047 1.00 92.25 281 GLN A CA 1
ATOM 2208 C C . GLN A 1 281 ? 4.952 -1.845 18.185 1.00 92.25 281 GLN A C 1
ATOM 2210 O O . GLN A 1 281 ? 4.202 -2.798 17.970 1.00 92.25 281 GLN A O 1
ATOM 2215 N N . TYR A 1 282 ? 6.190 -1.744 17.709 1.00 92.75 282 TYR A N 1
ATOM 2216 C CA . TYR A 1 282 ? 6.854 -2.799 16.957 1.00 92.75 282 TYR A CA 1
ATOM 2217 C C . TYR A 1 282 ? 7.034 -4.061 17.815 1.00 92.75 282 TYR A C 1
ATOM 2219 O O . TYR A 1 282 ? 7.525 -3.992 18.944 1.00 92.75 282 TYR A O 1
ATOM 2227 N N . ASP A 1 283 ? 6.670 -5.214 17.254 1.00 90.62 283 ASP A N 1
ATOM 2228 C CA . ASP A 1 283 ? 7.009 -6.530 17.788 1.00 90.62 283 ASP A CA 1
ATOM 2229 C C . ASP A 1 283 ? 8.360 -7.016 17.258 1.00 90.62 283 ASP A C 1
ATOM 2231 O O . ASP A 1 283 ? 8.470 -7.473 16.120 1.00 90.62 283 ASP A O 1
ATOM 2235 N N . SER A 1 284 ? 9.388 -6.998 18.106 1.00 84.88 284 SER A N 1
ATOM 2236 C CA . SER A 1 284 ? 10.721 -7.480 17.734 1.00 84.88 284 SER A CA 1
ATOM 2237 C C . SER A 1 284 ? 10.782 -8.975 17.409 1.00 84.88 284 SER A C 1
ATOM 2239 O O . SER A 1 284 ? 11.726 -9.402 16.740 1.00 84.88 284 SER A O 1
ATOM 2241 N N . ALA A 1 285 ? 9.798 -9.767 17.849 1.00 85.69 285 ALA A N 1
ATOM 2242 C CA . ALA A 1 285 ? 9.732 -11.195 17.565 1.00 85.69 285 ALA A CA 1
ATOM 2243 C C . ALA A 1 285 ? 9.148 -11.503 16.177 1.00 85.69 285 ALA A C 1
ATOM 2245 O O . ALA A 1 285 ? 9.356 -12.605 15.665 1.00 85.69 285 ALA A O 1
ATOM 2246 N N . TRP A 1 286 ? 8.448 -10.552 15.546 1.00 84.94 286 TRP A N 1
ATOM 2247 C CA . TRP A 1 286 ? 7.806 -10.759 14.252 1.00 84.94 286 TRP A CA 1
ATOM 2248 C C . TRP A 1 286 ? 8.386 -9.831 13.188 1.00 84.94 286 TRP A C 1
ATOM 2250 O O . TRP A 1 286 ? 8.082 -8.641 13.102 1.00 84.94 286 TRP A O 1
ATOM 2260 N N . ARG A 1 287 ? 9.209 -10.420 12.324 1.00 74.38 287 ARG A N 1
ATOM 2261 C CA . ARG A 1 287 ? 9.758 -9.784 11.129 1.00 74.38 287 ARG A CA 1
ATOM 2262 C C . ARG A 1 287 ? 9.847 -10.811 10.013 1.00 74.38 287 ARG A C 1
ATOM 2264 O O . ARG A 1 287 ? 10.211 -11.960 10.254 1.00 74.38 287 ARG A O 1
ATOM 2271 N N . THR A 1 288 ? 9.513 -10.399 8.801 1.00 75.12 288 THR A N 1
ATOM 2272 C CA . THR A 1 288 ? 9.601 -11.243 7.603 1.00 75.12 288 THR A CA 1
ATOM 2273 C C . THR A 1 288 ? 10.713 -10.740 6.694 1.00 75.12 288 THR A C 1
ATOM 2275 O O . THR A 1 288 ? 10.989 -9.545 6.684 1.00 75.12 288 THR A O 1
ATOM 2278 N N . ASP A 1 289 ? 11.361 -11.662 5.975 1.00 65.38 289 ASP A N 1
ATOM 2279 C CA . ASP A 1 289 ? 12.398 -11.384 4.962 1.00 65.38 289 ASP A CA 1
ATOM 2280 C C . ASP A 1 289 ? 13.562 -10.484 5.449 1.00 65.38 289 ASP A C 1
ATOM 2282 O O . ASP A 1 289 ? 14.180 -9.739 4.694 1.00 65.38 289 ASP A O 1
ATOM 2286 N N . TYR A 1 290 ? 13.905 -10.575 6.743 1.00 57.62 290 TYR A N 1
ATOM 2287 C CA . TYR A 1 290 ? 15.107 -9.941 7.288 1.00 57.62 290 TYR A CA 1
ATOM 2288 C C . TYR A 1 290 ? 16.338 -10.774 6.916 1.00 57.62 290 TYR A C 1
ATOM 2290 O O . TYR A 1 290 ? 16.765 -11.646 7.675 1.00 57.62 290 TYR A O 1
ATOM 2298 N N . GLN A 1 291 ? 16.924 -10.502 5.755 1.00 54.09 291 GLN A N 1
ATOM 2299 C CA . GLN A 1 291 ? 18.299 -10.895 5.464 1.00 54.09 291 GLN A CA 1
ATOM 2300 C C . GLN A 1 291 ? 19.176 -9.646 5.464 1.00 54.09 291 GLN A C 1
ATOM 2302 O O . GLN A 1 291 ? 19.027 -8.770 4.619 1.00 54.09 291 GLN A O 1
ATOM 2307 N N . ALA A 1 292 ? 20.117 -9.585 6.410 1.00 50.09 292 ALA A N 1
ATOM 2308 C CA . ALA A 1 292 ? 21.124 -8.523 6.479 1.00 50.09 292 ALA A CA 1
ATOM 2309 C C . ALA A 1 292 ? 22.020 -8.466 5.223 1.00 50.09 292 ALA A C 1
ATOM 2311 O O . ALA A 1 292 ? 22.669 -7.453 4.991 1.00 50.09 292 ALA A O 1
ATOM 2312 N N . ASP A 1 293 ? 22.016 -9.536 4.422 1.00 49.47 293 ASP A N 1
ATOM 2313 C CA . ASP A 1 293 ? 22.874 -9.739 3.252 1.00 49.47 293 ASP A CA 1
ATOM 2314 C C . ASP A 1 293 ? 22.071 -9.928 1.949 1.00 49.47 293 ASP A C 1
ATOM 2316 O O . ASP A 1 293 ? 22.561 -10.484 0.970 1.00 49.47 293 ASP A O 1
ATOM 2320 N N . ASN A 1 294 ? 20.800 -9.495 1.924 1.00 48.72 294 ASN A N 1
ATOM 2321 C CA . ASN A 1 294 ? 19.950 -9.578 0.731 1.00 48.72 294 ASN A CA 1
ATOM 2322 C C . ASN A 1 294 ? 20.356 -8.479 -0.273 1.00 48.72 294 ASN A C 1
ATOM 2324 O O . ASN A 1 294 ? 19.664 -7.478 -0.467 1.00 48.72 294 ASN A O 1
ATOM 2328 N N . GLN A 1 295 ? 21.540 -8.623 -0.865 1.00 52.31 295 GLN A N 1
ATOM 2329 C CA . GLN A 1 295 ? 22.014 -7.789 -1.961 1.00 52.31 295 GLN A CA 1
ATOM 2330 C C . GLN A 1 295 ? 21.748 -8.503 -3.285 1.00 52.31 295 GLN A C 1
ATOM 2332 O O . GLN A 1 295 ? 22.486 -9.397 -3.688 1.00 52.31 295 GLN A O 1
ATOM 2337 N N . VAL A 1 296 ? 20.722 -8.065 -4.011 1.00 49.16 296 VAL A N 1
ATOM 2338 C CA . VAL A 1 296 ? 20.668 -8.284 -5.461 1.00 49.16 296 VAL A CA 1
ATOM 2339 C C . VAL A 1 296 ? 21.051 -6.955 -6.100 1.00 49.16 296 VAL A C 1
ATOM 2341 O O . VAL A 1 296 ? 20.358 -5.957 -5.920 1.00 49.16 296 VAL A O 1
ATOM 2344 N N . SER A 1 297 ? 22.185 -6.929 -6.801 1.00 49.50 297 SER A N 1
ATOM 2345 C CA . SER A 1 297 ? 22.702 -5.745 -7.508 1.00 49.50 297 SER A CA 1
ATOM 2346 C C . SER A 1 297 ? 23.034 -4.532 -6.617 1.00 49.50 297 SER A C 1
ATOM 2348 O O . SER A 1 297 ? 22.687 -3.401 -6.948 1.00 49.50 297 SER A O 1
ATOM 2350 N N . GLY A 1 298 ? 23.733 -4.744 -5.495 1.00 43.47 298 GLY A N 1
ATOM 2351 C CA . GLY A 1 298 ? 24.419 -3.666 -4.759 1.00 43.47 298 GLY A CA 1
ATOM 2352 C C . GLY A 1 298 ? 23.533 -2.688 -3.974 1.00 43.47 298 GLY A C 1
ATOM 2353 O O . GLY A 1 298 ? 24.046 -1.704 -3.448 1.00 43.47 298 GLY A O 1
ATOM 2354 N N . SER A 1 299 ? 22.229 -2.949 -3.853 1.00 45.50 299 SER A N 1
ATOM 2355 C CA . SER A 1 299 ? 21.330 -2.208 -2.962 1.00 45.50 299 SER A CA 1
ATOM 2356 C C . SER A 1 299 ? 20.845 -3.136 -1.844 1.00 45.50 299 SER A C 1
ATOM 2358 O O . SER A 1 299 ? 20.416 -4.251 -2.155 1.00 45.50 299 SER A O 1
ATOM 2360 N N . PRO A 1 300 ? 20.915 -2.739 -0.557 1.00 50.72 300 PRO A N 1
ATOM 2361 C CA . PRO A 1 300 ? 20.320 -3.526 0.514 1.00 50.72 300 PRO A CA 1
ATOM 2362 C C . PRO A 1 300 ? 18.810 -3.600 0.277 1.00 50.72 300 PRO A C 1
ATOM 2364 O O . PRO A 1 300 ? 18.088 -2.610 0.422 1.00 50.72 300 PRO A O 1
ATOM 2367 N N . LEU A 1 301 ? 18.321 -4.779 -0.103 1.00 56.09 301 LEU A N 1
ATOM 2368 C CA . LEU A 1 301 ? 16.897 -5.021 -0.243 1.00 56.09 301 LEU A CA 1
ATOM 2369 C C . LEU A 1 301 ? 16.311 -5.167 1.161 1.00 56.09 301 LEU A C 1
ATOM 2371 O O . LEU A 1 301 ? 16.223 -6.266 1.700 1.00 56.09 301 LEU A O 1
ATOM 2375 N N . SER A 1 302 ? 15.892 -4.054 1.766 1.00 61.09 302 SER A N 1
ATOM 2376 C CA . SER A 1 302 ? 14.947 -4.142 2.876 1.00 61.09 302 SER A CA 1
ATOM 2377 C C . SER A 1 302 ? 13.605 -4.555 2.285 1.00 61.09 302 SER A C 1
ATOM 2379 O O . SER A 1 302 ? 12.868 -3.753 1.706 1.00 61.09 302 SER A O 1
ATOM 2381 N N . ARG A 1 303 ? 13.375 -5.864 2.310 1.00 67.88 303 ARG A N 1
ATOM 2382 C CA . ARG A 1 303 ? 12.139 -6.507 1.894 1.00 67.88 303 ARG A CA 1
ATOM 2383 C C . ARG A 1 303 ? 11.511 -7.122 3.125 1.00 67.88 303 ARG A C 1
ATOM 2385 O O . ARG A 1 303 ? 12.188 -7.491 4.080 1.00 67.88 303 ARG A O 1
ATOM 2392 N N . GLY A 1 304 ? 10.191 -7.171 3.098 1.00 80.94 304 GLY A N 1
ATOM 2393 C CA . GLY A 1 304 ? 9.411 -7.776 4.153 1.00 80.94 304 GLY A CA 1
ATOM 2394 C C . GLY A 1 304 ? 8.630 -6.783 4.986 1.00 80.94 304 GLY A C 1
ATOM 2395 O O . GLY A 1 304 ? 8.474 -5.600 4.682 1.00 80.94 304 GLY A O 1
ATOM 2396 N N . TYR A 1 305 ? 8.063 -7.351 6.027 1.00 89.19 305 TYR A N 1
ATOM 2397 C CA . TYR A 1 305 ? 7.022 -6.773 6.841 1.00 89.19 305 TYR A CA 1
ATOM 2398 C C . TYR A 1 305 ? 7.352 -6.934 8.309 1.00 89.19 305 TYR A C 1
ATOM 2400 O O . TYR A 1 305 ? 7.972 -7.912 8.738 1.00 89.19 305 TYR A O 1
ATOM 2408 N N . THR A 1 306 ? 6.841 -5.985 9.070 1.00 91.44 306 THR A N 1
ATOM 2409 C CA . THR A 1 306 ? 6.935 -5.917 10.514 1.00 91.44 306 THR A CA 1
ATOM 2410 C C . THR A 1 306 ? 5.541 -5.790 11.128 1.00 91.44 306 THR A C 1
ATOM 2412 O O . THR A 1 306 ? 4.613 -5.264 10.503 1.00 91.44 306 THR A O 1
ATOM 2415 N N . LEU A 1 307 ? 5.381 -6.325 12.335 1.00 93.62 307 LEU A N 1
ATOM 2416 C CA . LEU A 1 307 ? 4.123 -6.338 13.064 1.00 93.62 307 LEU A CA 1
ATOM 2417 C C . LEU A 1 307 ?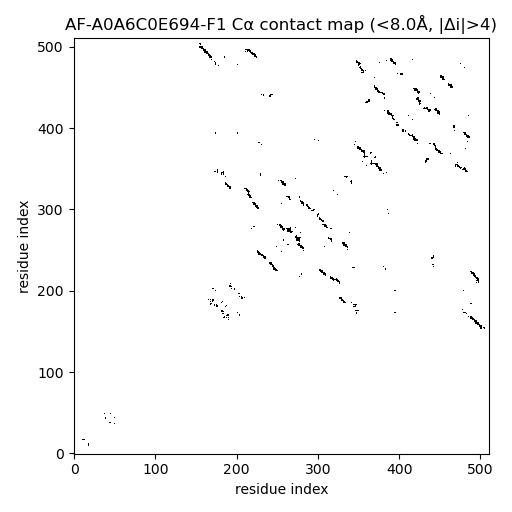 4.122 -5.211 14.086 1.00 93.62 307 LEU A C 1
ATOM 2419 O O . LEU A 1 307 ? 5.052 -5.048 14.872 1.00 93.62 307 LEU A O 1
ATOM 2423 N N . PHE A 1 308 ? 3.016 -4.489 14.103 1.00 94.69 308 PHE A N 1
ATOM 2424 C CA . PHE A 1 308 ? 2.694 -3.475 15.082 1.00 94.69 308 PHE A CA 1
ATOM 2425 C C . PHE A 1 308 ? 1.424 -3.895 15.815 1.00 94.69 308 PHE A C 1
ATOM 2427 O O . PHE A 1 308 ? 0.400 -4.182 15.190 1.00 94.69 308 PHE A O 1
ATOM 2434 N N . PHE A 1 309 ? 1.478 -3.936 17.143 1.00 92.75 309 PHE A N 1
ATOM 2435 C CA . PHE A 1 309 ? 0.335 -4.303 17.978 1.00 92.75 309 PHE A CA 1
ATOM 2436 C C . PHE A 1 309 ? 0.050 -3.215 19.020 1.00 92.75 309 PHE A C 1
ATOM 2438 O O . PHE A 1 309 ? 0.974 -2.523 19.463 1.00 92.75 309 PHE A O 1
ATOM 2445 N N . PRO A 1 310 ? -1.219 -3.037 19.419 1.00 92.38 310 PRO A N 1
ATOM 2446 C CA . PRO A 1 310 ? -1.575 -2.109 20.480 1.00 92.38 310 PRO A CA 1
ATOM 2447 C C . PRO A 1 310 ? -1.023 -2.627 21.813 1.00 92.38 310 PRO A C 1
ATOM 2449 O O . PRO A 1 310 ? -1.365 -3.724 22.251 1.00 92.38 310 PRO A O 1
ATOM 2452 N N . LYS A 1 311 ? -0.142 -1.856 22.458 1.00 78.81 311 LYS A N 1
ATOM 2453 C CA . LYS A 1 311 ? 0.503 -2.271 23.719 1.00 78.81 311 LYS A CA 1
ATOM 2454 C C . LYS A 1 311 ? -0.180 -1.712 24.961 1.00 78.81 311 LYS A C 1
ATOM 2456 O O . LYS A 1 311 ? -0.120 -2.322 26.027 1.00 78.81 311 LYS A O 1
ATOM 2461 N N . PHE A 1 312 ? -0.813 -0.551 24.835 1.00 66.94 312 PHE A N 1
ATOM 2462 C CA . PHE A 1 312 ? -1.393 0.168 25.959 1.00 66.94 312 PHE A CA 1
ATOM 2463 C C . PHE A 1 312 ? -2.872 0.414 25.703 1.00 66.94 312 PHE A C 1
ATOM 2465 O O . PHE A 1 312 ? -3.251 0.878 24.633 1.00 66.94 312 PHE A O 1
ATOM 2472 N N . MET A 1 313 ? -3.679 0.123 26.724 1.00 64.50 313 MET A N 1
ATOM 2473 C CA . MET A 1 313 ? -5.131 0.295 26.735 1.00 64.50 313 MET A CA 1
ATOM 2474 C C . MET A 1 313 ? -5.881 -0.582 25.722 1.00 64.50 313 MET A C 1
ATOM 2476 O O . MET A 1 313 ? -5.323 -1.160 24.793 1.00 64.50 313 MET A O 1
ATOM 2480 N N . LYS A 1 314 ? -7.183 -0.761 25.957 1.00 79.88 314 LYS A N 1
ATOM 2481 C CA . LYS A 1 314 ? -8.031 -1.507 25.024 1.00 79.88 314 LYS A CA 1
ATOM 2482 C C . LYS A 1 314 ? -8.202 -0.648 23.777 1.00 79.88 314 LYS A C 1
ATOM 2484 O O . LYS A 1 314 ? -8.970 0.295 23.855 1.00 79.88 314 LYS A O 1
ATOM 2489 N N . ALA A 1 315 ? -7.527 -0.948 22.673 1.00 89.69 315 ALA A N 1
ATOM 2490 C CA . ALA A 1 315 ? -7.671 -0.213 21.415 1.00 89.69 315 ALA A CA 1
ATOM 2491 C C . ALA A 1 315 ? -9.046 -0.486 20.781 1.00 89.69 315 ALA A C 1
ATOM 2493 O O . ALA A 1 315 ? -9.180 -1.297 19.867 1.00 89.69 315 ALA A O 1
ATOM 2494 N N . GLN A 1 316 ? -10.097 0.109 21.343 1.00 91.25 316 GLN A N 1
ATOM 2495 C CA . GLN A 1 316 ? -11.476 -0.181 20.980 1.00 91.25 316 GLN A CA 1
ATOM 2496 C C . GLN A 1 316 ? -12.368 1.051 21.074 1.00 91.25 316 GLN A C 1
ATOM 2498 O O . GLN A 1 316 ? -12.254 1.858 21.997 1.00 91.25 316 GLN A O 1
ATOM 2503 N N . ARG A 1 317 ? -13.355 1.113 20.183 1.00 91.19 317 ARG A N 1
ATOM 2504 C CA . ARG A 1 317 ? -14.500 2.010 20.289 1.00 91.19 317 ARG A CA 1
ATOM 2505 C C . ARG A 1 317 ? -15.743 1.215 20.651 1.00 91.19 317 ARG A C 1
ATOM 2507 O O . ARG A 1 317 ? -16.075 0.235 19.991 1.00 91.19 317 ARG A O 1
ATOM 2514 N N . VAL A 1 318 ? -16.439 1.662 21.692 1.00 91.56 318 VAL A N 1
ATOM 2515 C CA . VAL A 1 318 ? -17.717 1.102 22.149 1.00 91.56 318 VAL A CA 1
ATOM 2516 C C . VAL A 1 318 ? -18.859 2.038 21.749 1.00 91.56 318 VAL A C 1
ATOM 2518 O O . VAL A 1 318 ? -18.812 3.229 22.053 1.00 91.56 318 VAL A O 1
ATOM 2521 N N . TYR A 1 319 ? -19.879 1.493 21.088 1.00 90.69 319 TYR A N 1
ATOM 2522 C CA . TYR A 1 319 ? -21.104 2.171 20.664 1.00 90.69 319 TYR A CA 1
ATOM 2523 C C . TYR A 1 319 ? -22.241 1.817 21.627 1.00 90.69 319 TYR A C 1
ATOM 2525 O O . TYR A 1 319 ? -23.029 0.898 21.401 1.00 90.69 319 TYR A O 1
ATOM 2533 N N . THR A 1 320 ? -22.296 2.531 22.750 1.00 84.69 320 THR A N 1
ATOM 2534 C CA . THR A 1 320 ? -23.341 2.380 23.772 1.00 84.69 320 THR A CA 1
ATOM 2535 C C . THR A 1 320 ? -23.919 3.743 24.147 1.00 84.69 320 THR A C 1
ATOM 2537 O O . THR A 1 320 ? -23.143 4.688 24.294 1.00 84.69 320 THR A O 1
ATOM 2540 N N . PRO A 1 321 ? -25.246 3.863 24.350 1.00 85.06 321 PRO A N 1
ATOM 2541 C CA . PRO A 1 321 ? -26.256 2.798 24.286 1.00 85.06 321 PRO A CA 1
ATOM 2542 C C . PRO A 1 321 ? -26.734 2.462 22.862 1.00 85.06 321 PRO A C 1
ATOM 2544 O O . PRO A 1 321 ? -27.374 1.431 22.680 1.00 85.06 321 PRO A O 1
ATOM 2547 N N . ALA A 1 322 ? -26.428 3.304 21.869 1.00 88.69 322 ALA A N 1
ATOM 2548 C CA . ALA A 1 322 ? -26.872 3.146 20.485 1.00 88.69 322 ALA A CA 1
ATOM 2549 C C . ALA A 1 322 ? -25.788 2.463 19.623 1.00 88.69 322 ALA A C 1
ATOM 2551 O O . ALA A 1 322 ? -24.749 3.083 19.380 1.00 88.69 322 ALA A O 1
ATOM 2552 N N . PRO A 1 323 ? -26.005 1.220 19.145 1.00 90.88 323 PRO A N 1
ATOM 2553 C CA . PRO A 1 323 ? -25.083 0.544 18.235 1.00 90.88 323 PRO A CA 1
ATOM 2554 C C . PRO A 1 323 ? -24.998 1.256 16.880 1.00 90.88 323 PRO A C 1
ATOM 2556 O O . PRO A 1 323 ? -25.981 1.822 16.397 1.00 90.88 323 PRO A O 1
ATOM 2559 N N . LEU A 1 324 ? -23.844 1.161 16.222 1.00 90.81 324 LEU A N 1
ATOM 2560 C CA . LEU A 1 324 ? -23.673 1.645 14.857 1.00 90.81 324 LEU A CA 1
ATOM 2561 C C . LEU A 1 324 ? -24.454 0.742 13.886 1.00 90.81 324 LEU A C 1
ATOM 2563 O O . LEU A 1 324 ? -24.291 -0.479 13.862 1.00 90.81 324 LEU A O 1
ATOM 2567 N N . SER A 1 325 ? -25.323 1.344 13.076 1.00 89.06 325 SER A N 1
ATOM 2568 C CA . SER A 1 325 ? -26.292 0.610 12.253 1.00 89.06 325 SER A CA 1
ATOM 2569 C C . SER A 1 325 ? -25.642 -0.236 11.157 1.00 89.06 325 SER A C 1
ATOM 2571 O O . SER A 1 325 ? -26.086 -1.359 10.911 1.00 89.06 325 SER A O 1
ATOM 2573 N N . ASN A 1 326 ? -24.599 0.280 10.504 1.00 87.12 326 ASN A N 1
ATOM 2574 C CA . ASN A 1 326 ? -23.790 -0.426 9.517 1.00 87.12 326 ASN A CA 1
ATOM 2575 C C . ASN A 1 326 ? -22.401 0.210 9.360 1.00 87.12 326 ASN A C 1
ATOM 2577 O O . ASN A 1 326 ? -22.190 1.365 9.723 1.00 87.12 326 ASN A O 1
ATOM 2581 N N . LEU A 1 327 ? -21.469 -0.557 8.790 1.00 85.19 327 LEU A N 1
ATOM 2582 C CA . LEU A 1 327 ? -20.153 -0.075 8.373 1.00 85.19 327 LEU A CA 1
ATOM 2583 C C . LEU A 1 327 ? -20.165 0.200 6.862 1.00 85.19 327 LEU A C 1
ATOM 2585 O O . LEU A 1 327 ? -20.377 -0.727 6.080 1.00 85.19 327 LEU A O 1
ATOM 2589 N N . GLN A 1 328 ? -19.965 1.454 6.446 1.00 84.94 328 GLN A N 1
ATOM 2590 C CA . GLN A 1 328 ? -19.977 1.837 5.021 1.00 84.94 328 GLN A CA 1
ATOM 2591 C C . GLN A 1 328 ? -18.579 2.090 4.482 1.00 84.94 328 GLN A C 1
ATOM 2593 O O . GLN A 1 328 ? -18.194 1.505 3.472 1.00 84.94 328 GLN A O 1
ATOM 2598 N N . THR A 1 329 ? -17.825 2.940 5.167 1.00 88.12 329 THR A N 1
ATOM 2599 C CA . THR A 1 329 ? -16.466 3.335 4.811 1.00 88.12 329 THR A CA 1
ATOM 2600 C C . THR A 1 329 ? -15.613 3.357 6.065 1.00 88.12 329 THR A C 1
ATOM 2602 O O . THR A 1 329 ? -16.130 3.594 7.156 1.00 88.12 329 THR A O 1
ATOM 2605 N N . LEU A 1 330 ? -14.322 3.085 5.901 1.00 90.38 330 LEU A N 1
ATOM 2606 C CA . LEU A 1 330 ? -13.314 3.381 6.910 1.00 90.38 330 LEU A CA 1
ATOM 2607 C C . LEU A 1 330 ? -12.130 4.057 6.234 1.00 90.38 330 LEU A C 1
ATOM 2609 O O . LEU A 1 330 ? -11.605 3.544 5.240 1.00 90.38 330 LEU A O 1
ATOM 2613 N N . THR A 1 331 ? -11.710 5.182 6.793 1.00 92.69 331 THR A N 1
ATOM 2614 C CA . THR A 1 331 ? -10.559 5.957 6.347 1.00 92.69 331 THR A CA 1
ATOM 2615 C C . THR A 1 331 ? -9.459 5.849 7.384 1.00 92.69 331 THR A C 1
ATOM 2617 O O . THR A 1 331 ? -9.614 6.295 8.517 1.00 92.69 331 THR A O 1
ATOM 2620 N N . PHE A 1 332 ? -8.348 5.235 6.992 1.00 94.25 332 PHE A N 1
ATOM 2621 C CA . PHE A 1 332 ? -7.205 4.976 7.853 1.00 94.25 332 PHE A CA 1
ATOM 2622 C C . PHE A 1 332 ? -6.103 5.990 7.605 1.00 94.25 332 PHE A C 1
ATOM 2624 O O . PHE A 1 332 ? -5.712 6.219 6.459 1.00 94.25 332 PHE A O 1
ATOM 2631 N N . ARG A 1 333 ? -5.550 6.526 8.694 1.00 94.00 333 ARG A N 1
ATOM 2632 C CA . ARG A 1 333 ? -4.352 7.367 8.680 1.00 94.00 333 ARG A CA 1
ATOM 2633 C C . ARG A 1 333 ? -3.346 6.829 9.681 1.00 94.00 333 ARG A C 1
ATOM 2635 O O . ARG A 1 333 ? -3.618 6.775 10.878 1.00 94.00 333 ARG A O 1
ATOM 2642 N N . LEU A 1 334 ? -2.189 6.412 9.183 1.00 94.94 334 LEU A N 1
ATOM 2643 C CA . LEU A 1 334 ? -1.087 5.932 10.005 1.00 94.94 334 LEU A CA 1
ATOM 2644 C C . LEU A 1 334 ? -0.087 7.065 10.194 1.00 94.94 334 LEU A C 1
ATOM 2646 O O . LEU A 1 334 ? 0.496 7.551 9.225 1.00 94.94 334 LEU A O 1
ATOM 2650 N N . GLN A 1 335 ? 0.113 7.477 11.438 1.00 92.75 335 GLN A N 1
ATOM 2651 C CA . GLN A 1 335 ? 0.938 8.624 11.787 1.00 92.75 335 GLN A CA 1
ATOM 2652 C C . GLN A 1 335 ? 2.095 8.228 12.698 1.00 92.75 335 GLN A C 1
ATOM 2654 O O . GLN A 1 335 ? 2.022 7.254 13.453 1.00 92.75 335 GLN A O 1
ATOM 2659 N N . ASN A 1 336 ? 3.174 8.997 12.624 1.00 90.94 336 ASN A N 1
ATOM 2660 C CA . ASN A 1 336 ? 4.211 8.970 13.641 1.00 90.94 336 ASN A CA 1
ATOM 2661 C C . ASN A 1 336 ? 3.670 9.599 14.954 1.00 90.94 336 ASN A C 1
ATOM 2663 O O . ASN A 1 336 ? 2.576 10.172 14.972 1.00 90.94 336 ASN A O 1
ATOM 2667 N N . PRO A 1 337 ? 4.415 9.514 16.068 1.00 87.31 337 PRO A N 1
ATOM 2668 C CA . PRO A 1 337 ? 4.029 10.162 17.326 1.00 87.31 337 PRO A CA 1
ATOM 2669 C C . PRO A 1 337 ? 3.984 11.695 17.244 1.00 87.31 337 PRO A C 1
ATOM 2671 O O . PRO A 1 337 ? 3.499 12.344 18.165 1.00 87.31 337 PRO A O 1
ATOM 2674 N N . GLU A 1 338 ? 4.512 12.261 16.155 1.00 86.94 338 GLU A N 1
ATOM 2675 C CA . GLU A 1 338 ? 4.594 13.693 15.896 1.00 86.94 338 GLU A CA 1
ATOM 2676 C C . GLU A 1 338 ? 3.445 14.222 15.021 1.00 86.94 338 GLU A C 1
ATOM 2678 O O . GLU A 1 338 ? 3.484 15.373 14.601 1.00 86.94 338 GLU A O 1
ATOM 2683 N N . ASP A 1 339 ? 2.409 13.410 14.788 1.00 87.25 339 ASP A N 1
ATOM 2684 C CA . ASP A 1 339 ? 1.168 13.752 14.067 1.00 87.25 339 ASP A CA 1
ATOM 2685 C C . ASP A 1 339 ? 1.309 13.872 12.552 1.00 87.25 339 ASP A C 1
ATOM 2687 O O . ASP A 1 339 ? 0.384 14.280 11.841 1.00 87.25 339 ASP A O 1
ATOM 2691 N N . GLU A 1 340 ? 2.452 13.454 12.030 1.00 89.75 340 GLU A N 1
ATOM 2692 C CA . GLU A 1 340 ? 2.704 13.408 10.605 1.00 89.75 340 GLU A CA 1
ATOM 2693 C C . GLU A 1 340 ? 2.390 12.022 10.056 1.00 89.75 340 GLU A C 1
ATOM 2695 O O . GLU A 1 340 ? 2.658 10.994 10.678 1.00 89.75 340 GLU A O 1
ATOM 2700 N N . LEU A 1 341 ? 1.828 11.986 8.848 1.00 91.81 341 LEU A N 1
ATOM 2701 C CA . LEU A 1 341 ? 1.626 10.743 8.115 1.00 91.81 341 LEU A CA 1
ATOM 2702 C C . LEU A 1 341 ? 2.963 10.006 7.956 1.00 91.81 341 LEU A C 1
ATOM 2704 O O . LEU A 1 341 ? 3.956 10.636 7.595 1.00 91.81 341 LEU A O 1
ATOM 2708 N N . LEU A 1 342 ? 2.969 8.683 8.161 1.00 92.50 342 LEU A N 1
ATOM 2709 C CA . LEU A 1 342 ? 4.189 7.871 8.073 1.00 92.50 342 LEU A CA 1
ATOM 2710 C C . LEU A 1 342 ? 4.956 8.103 6.771 1.00 92.50 342 LEU A C 1
ATOM 2712 O O . LEU A 1 342 ? 6.173 8.226 6.793 1.00 92.50 342 LEU A O 1
ATOM 2716 N N . SER A 1 343 ? 4.253 8.195 5.645 1.00 90.75 343 SER A N 1
ATOM 2717 C CA . SER A 1 343 ? 4.841 8.620 4.382 1.00 90.75 343 SER A CA 1
ATOM 2718 C C . SER A 1 343 ? 3.821 9.387 3.561 1.00 90.75 343 SER A C 1
ATOM 2720 O O . SER A 1 343 ? 2.665 8.980 3.483 1.00 90.75 343 SER A O 1
ATOM 2722 N N . LYS A 1 344 ? 4.257 10.467 2.906 1.00 88.00 344 LYS A N 1
ATOM 2723 C CA . LYS A 1 344 ? 3.488 11.194 1.878 1.00 88.00 344 LYS A CA 1
ATOM 2724 C C . LYS A 1 344 ? 3.858 10.751 0.459 1.00 88.00 344 LYS A C 1
ATOM 2726 O O . LYS A 1 344 ? 3.345 11.305 -0.507 1.00 88.00 344 LYS A O 1
ATOM 2731 N N . LEU A 1 345 ? 4.777 9.792 0.327 1.00 86.38 345 LEU A N 1
ATOM 2732 C CA . LEU A 1 345 ? 5.235 9.316 -0.970 1.00 86.38 345 LEU A CA 1
ATOM 2733 C C . LEU A 1 345 ? 4.104 8.552 -1.680 1.00 86.38 345 LEU A C 1
ATOM 2735 O O . LEU A 1 345 ? 3.340 7.836 -1.019 1.00 86.38 345 LEU A O 1
ATOM 2739 N N . PRO A 1 346 ? 3.987 8.682 -3.012 1.00 86.00 346 PRO A N 1
ATOM 2740 C CA . PRO A 1 346 ? 3.030 7.904 -3.778 1.00 86.00 346 PRO A CA 1
ATOM 2741 C C . PRO A 1 346 ? 3.477 6.439 -3.846 1.00 86.00 346 PRO A C 1
ATOM 2743 O O . PRO A 1 346 ? 4.643 6.128 -4.100 1.00 86.00 346 PRO A O 1
ATOM 2746 N N . ASP A 1 347 ? 2.529 5.530 -3.644 1.00 88.56 347 ASP A N 1
ATOM 2747 C CA . ASP A 1 347 ? 2.730 4.081 -3.739 1.00 88.56 347 ASP A CA 1
ATOM 2748 C C . ASP A 1 347 ? 2.126 3.456 -5.007 1.00 88.56 347 ASP A C 1
ATOM 2750 O O . ASP A 1 347 ? 2.224 2.245 -5.222 1.00 88.56 347 ASP A O 1
ATOM 2754 N N . SER A 1 348 ? 1.503 4.293 -5.834 1.00 90.94 348 SER A N 1
ATOM 2755 C CA . SER A 1 348 ? 1.081 3.981 -7.191 1.00 90.94 348 SER A CA 1
ATOM 2756 C C . SER A 1 348 ? 1.506 5.113 -8.120 1.00 90.94 348 SER A C 1
ATOM 2758 O O . SER A 1 348 ? 1.723 6.243 -7.675 1.00 90.94 348 SER A O 1
ATOM 2760 N N . SER A 1 349 ? 1.657 4.816 -9.405 1.00 91.12 349 SER A N 1
ATOM 2761 C CA . SER A 1 349 ? 2.141 5.785 -10.384 1.00 91.12 349 SER A CA 1
ATOM 2762 C C . SER A 1 349 ? 1.296 5.762 -11.662 1.00 91.12 349 SER A C 1
ATOM 2764 O O . SER A 1 349 ? 0.881 4.681 -12.093 1.00 91.12 349 SER A O 1
ATOM 2766 N N . PRO A 1 350 ? 1.005 6.930 -12.260 1.00 90.62 350 PRO A N 1
ATOM 2767 C CA . PRO A 1 350 ? 0.229 7.037 -13.492 1.00 90.62 350 PRO A CA 1
ATOM 2768 C C . PRO A 1 350 ? 1.033 6.529 -14.686 1.00 90.62 350 PRO A C 1
ATOM 2770 O O . PRO A 1 350 ? 2.137 6.997 -14.942 1.00 90.62 350 PRO A O 1
ATOM 2773 N N . LEU A 1 351 ? 0.476 5.600 -15.455 1.00 90.94 351 LEU A N 1
ATOM 2774 C CA . LEU A 1 351 ? 1.136 5.004 -16.611 1.00 90.94 351 LEU A CA 1
ATOM 2775 C C . LEU A 1 351 ? 1.003 5.924 -17.831 1.00 90.94 351 LEU A C 1
ATOM 2777 O O . LEU A 1 351 ? -0.101 6.235 -18.270 1.00 90.94 351 LEU A O 1
ATOM 2781 N N . ALA A 1 352 ? 2.137 6.327 -18.401 1.00 89.56 352 ALA A N 1
ATOM 2782 C CA . ALA A 1 352 ? 2.207 7.180 -19.585 1.00 89.56 352 ALA A CA 1
ATOM 2783 C C . ALA A 1 352 ? 2.575 6.407 -20.851 1.00 89.56 352 ALA A C 1
ATOM 2785 O O . ALA A 1 352 ? 2.075 6.709 -21.933 1.00 89.56 352 ALA A O 1
ATOM 2786 N N . THR A 1 353 ? 3.491 5.445 -20.745 1.00 88.94 353 THR A N 1
ATOM 2787 C CA . THR A 1 353 ? 4.025 4.739 -21.914 1.00 88.94 353 THR A CA 1
ATOM 2788 C C . THR A 1 353 ? 4.373 3.303 -21.562 1.00 88.94 353 THR A C 1
ATOM 2790 O O . THR A 1 353 ? 4.886 3.044 -20.477 1.00 88.94 353 THR A O 1
ATOM 2793 N N . ILE A 1 354 ? 4.119 2.388 -22.491 1.00 90.12 354 ILE A N 1
ATOM 2794 C CA . ILE A 1 354 ? 4.573 0.999 -22.447 1.00 90.12 354 ILE A CA 1
ATOM 2795 C C . ILE A 1 354 ? 5.480 0.770 -23.657 1.00 90.12 354 ILE A C 1
ATOM 2797 O O . ILE A 1 354 ? 5.137 1.183 -24.763 1.00 90.12 354 ILE A O 1
ATOM 2801 N N . GLY A 1 355 ? 6.619 0.118 -23.460 1.00 87.12 355 GLY A N 1
ATOM 2802 C CA . GLY A 1 355 ? 7.529 -0.280 -24.533 1.00 87.12 355 GLY A CA 1
ATOM 2803 C C . GLY A 1 355 ? 8.144 -1.641 -24.286 1.00 87.12 355 GLY A C 1
ATOM 2804 O O . GLY A 1 355 ? 8.223 -2.090 -23.145 1.00 87.12 355 GLY A O 1
ATOM 2805 N N . ASP A 1 356 ? 8.609 -2.283 -25.346 1.00 85.44 356 ASP A N 1
ATOM 2806 C CA . ASP A 1 356 ? 9.519 -3.415 -25.237 1.00 85.44 356 ASP A CA 1
ATOM 2807 C C . ASP A 1 356 ? 10.978 -2.938 -25.114 1.00 85.44 356 ASP A C 1
ATOM 2809 O O . ASP A 1 356 ? 11.284 -1.744 -25.186 1.00 85.44 356 ASP A O 1
ATOM 2813 N N . GLY A 1 357 ? 11.894 -3.883 -24.903 1.00 78.19 357 GLY A N 1
ATOM 2814 C CA . GLY A 1 357 ? 13.322 -3.578 -24.842 1.00 78.19 357 GLY A CA 1
ATOM 2815 C C . GLY A 1 357 ? 13.884 -2.992 -26.134 1.00 78.19 357 GLY A C 1
ATOM 2816 O O . GLY A 1 357 ? 14.750 -2.125 -26.052 1.00 78.19 357 GLY A O 1
ATOM 2817 N N . THR A 1 358 ? 13.378 -3.386 -27.311 1.00 79.94 358 THR A N 1
ATOM 2818 C CA . THR A 1 358 ? 13.910 -2.869 -28.585 1.00 79.94 358 THR A CA 1
ATOM 2819 C C . THR A 1 358 ? 13.628 -1.385 -28.804 1.00 79.94 358 THR A C 1
ATOM 2821 O O . THR A 1 358 ? 14.400 -0.715 -29.491 1.00 79.94 358 THR A O 1
ATOM 2824 N N . ALA A 1 359 ? 12.568 -0.847 -28.198 1.00 81.06 359 ALA A N 1
ATOM 2825 C CA . ALA A 1 359 ? 12.223 0.566 -28.295 1.00 81.06 359 ALA A CA 1
ATOM 2826 C C . ALA A 1 359 ? 13.086 1.491 -27.413 1.00 81.06 359 ALA A C 1
ATOM 2828 O O . ALA A 1 359 ? 12.983 2.716 -27.541 1.00 81.06 359 ALA A O 1
ATOM 2829 N N . ILE A 1 360 ? 13.907 0.929 -26.519 1.00 86.19 360 ILE A N 1
ATOM 2830 C CA . ILE A 1 360 ? 14.664 1.644 -25.487 1.00 86.19 360 ILE A CA 1
ATOM 2831 C C . ILE A 1 360 ? 16.175 1.537 -25.744 1.00 86.19 360 ILE A C 1
ATOM 2833 O O . ILE A 1 360 ? 16.688 0.522 -26.199 1.00 86.19 360 ILE A O 1
ATOM 2837 N N . THR A 1 361 ? 16.920 2.596 -25.430 1.00 87.62 361 THR A N 1
ATOM 2838 C CA . THR A 1 361 ? 18.391 2.650 -25.521 1.00 87.62 361 THR A CA 1
ATOM 2839 C C . THR A 1 361 ? 18.993 3.082 -24.184 1.00 87.62 361 THR A C 1
ATOM 2841 O O . THR A 1 361 ? 18.324 3.747 -23.399 1.00 87.62 361 THR A O 1
ATOM 2844 N N . GLY A 1 362 ? 20.247 2.713 -23.904 1.00 86.06 362 GLY A N 1
ATOM 2845 C CA . GLY A 1 362 ? 20.979 3.150 -22.699 1.00 86.06 362 GLY A CA 1
ATOM 2846 C C . GLY A 1 362 ? 20.733 2.331 -21.420 1.00 86.06 362 GLY A C 1
ATOM 2847 O O . GLY A 1 362 ? 21.461 2.495 -20.445 1.00 86.06 362 GLY A O 1
ATOM 2848 N N . SER A 1 363 ? 19.764 1.415 -21.439 1.00 86.12 363 SER A N 1
ATOM 2849 C CA . SER A 1 363 ? 19.541 0.415 -20.386 1.00 86.12 363 SER A CA 1
ATOM 2850 C C . SER A 1 363 ? 20.448 -0.806 -20.587 1.00 86.12 363 SER A C 1
ATOM 2852 O O . SER A 1 363 ? 20.918 -1.039 -21.692 1.00 86.12 363 SER A O 1
ATOM 2854 N N . ALA A 1 364 ? 20.664 -1.640 -19.575 1.00 83.50 364 ALA A N 1
ATOM 2855 C CA . ALA A 1 364 ? 21.228 -2.983 -19.714 1.00 83.50 364 ALA A CA 1
ATOM 2856 C C . ALA A 1 364 ? 20.173 -4.015 -20.171 1.00 83.50 364 ALA A C 1
ATOM 2858 O O . ALA A 1 364 ? 20.524 -5.104 -20.624 1.00 83.50 364 ALA A O 1
ATOM 2859 N N . PHE A 1 365 ? 18.879 -3.672 -20.101 1.00 80.50 365 PHE A N 1
ATOM 2860 C CA . PHE A 1 365 ? 17.752 -4.581 -20.355 1.00 80.50 365 PHE A CA 1
ATOM 2861 C C . PHE A 1 365 ? 17.159 -4.484 -21.786 1.00 80.50 365 PHE A C 1
ATOM 2863 O O . PHE A 1 365 ? 16.159 -5.131 -22.096 1.00 80.50 365 PHE A O 1
ATOM 2870 N N . TYR A 1 366 ? 17.776 -3.719 -22.692 1.00 70.56 366 TYR A N 1
ATOM 2871 C CA . TYR A 1 366 ? 17.207 -3.369 -24.006 1.00 70.56 366 TYR A CA 1
ATOM 2872 C C . TYR A 1 366 ? 17.321 -4.436 -25.120 1.00 70.56 366 TYR A C 1
ATOM 2874 O O . TYR A 1 366 ? 16.494 -4.486 -26.024 1.00 70.56 366 TYR A O 1
ATOM 2882 N N . THR A 1 367 ? 18.305 -5.340 -25.096 1.00 61.72 367 THR A N 1
ATOM 2883 C CA . THR A 1 367 ? 18.681 -6.104 -26.313 1.00 61.72 367 THR A CA 1
ATOM 2884 C C . THR A 1 367 ? 17.905 -7.395 -26.591 1.00 61.72 367 THR A C 1
ATOM 2886 O O . THR A 1 367 ? 18.213 -8.079 -27.563 1.00 61.72 367 THR A O 1
ATOM 2889 N N . THR A 1 368 ? 16.927 -7.792 -25.767 1.00 64.81 368 THR A N 1
ATOM 2890 C CA . THR A 1 368 ? 16.402 -9.177 -25.825 1.00 64.81 368 THR A CA 1
ATOM 2891 C C . THR A 1 368 ? 14.881 -9.344 -25.845 1.00 64.81 368 THR A C 1
ATOM 2893 O O . THR A 1 368 ? 14.425 -10.483 -25.793 1.00 64.81 368 THR A O 1
ATOM 2896 N N . ASN A 1 369 ? 14.073 -8.276 -25.898 1.00 76.50 369 ASN A N 1
ATOM 2897 C CA . ASN A 1 369 ? 12.597 -8.326 -25.750 1.00 76.50 369 ASN A CA 1
ATOM 2898 C C . ASN A 1 369 ? 12.082 -9.069 -24.501 1.00 76.50 369 ASN A C 1
ATOM 2900 O O . ASN A 1 369 ? 10.878 -9.227 -24.313 1.00 76.50 369 ASN A O 1
ATOM 2904 N N . LYS A 1 370 ? 12.988 -9.466 -23.601 1.00 84.75 370 LYS A N 1
ATOM 2905 C CA . LYS A 1 370 ? 12.725 -10.152 -22.329 1.00 84.75 370 LYS A CA 1
ATOM 2906 C C . LYS A 1 370 ? 12.075 -9.249 -21.294 1.00 84.75 370 LYS A C 1
ATOM 2908 O O . LYS A 1 370 ? 11.636 -9.745 -20.260 1.00 84.75 370 LYS A O 1
ATOM 2913 N N . TYR A 1 371 ? 12.023 -7.951 -21.562 1.00 89.25 371 TYR A N 1
ATOM 2914 C CA . TYR A 1 371 ? 11.599 -6.940 -20.615 1.00 89.25 371 TYR A CA 1
ATOM 2915 C C . TYR A 1 371 ? 10.630 -5.965 -21.262 1.00 89.25 371 TYR A C 1
ATOM 2917 O O . TYR A 1 371 ? 10.731 -5.660 -22.453 1.00 89.25 371 TYR A O 1
ATOM 2925 N N . ILE A 1 372 ? 9.700 -5.492 -20.443 1.00 90.88 372 ILE A N 1
ATOM 2926 C CA . ILE A 1 372 ? 8.753 -4.441 -20.781 1.00 90.88 372 ILE A CA 1
ATOM 2927 C C . ILE A 1 372 ? 9.039 -3.255 -19.875 1.00 90.88 372 ILE A C 1
ATOM 2929 O O . ILE A 1 372 ? 9.232 -3.393 -18.666 1.00 90.88 372 ILE A O 1
ATOM 2933 N N . TYR A 1 373 ? 9.050 -2.085 -20.486 1.00 92.12 373 TYR A N 1
ATOM 2934 C CA . TYR A 1 373 ? 9.306 -0.812 -19.854 1.00 92.12 373 TYR A CA 1
ATOM 2935 C C . TYR A 1 373 ? 7.986 -0.083 -19.669 1.00 92.12 373 TYR A C 1
ATOM 2937 O O . TYR A 1 373 ? 7.247 0.147 -20.626 1.00 92.12 373 TYR A O 1
ATOM 2945 N N . LEU A 1 374 ? 7.700 0.295 -18.430 1.00 93.06 374 LEU A N 1
ATOM 2946 C CA . LEU A 1 374 ? 6.512 1.052 -18.065 1.00 93.06 374 LEU A CA 1
ATOM 2947 C C . LEU A 1 374 ? 6.962 2.423 -17.575 1.00 93.06 374 LEU A C 1
ATOM 2949 O O . LEU A 1 374 ? 7.599 2.542 -16.526 1.00 93.06 374 LEU A O 1
ATOM 2953 N N . ARG A 1 375 ? 6.648 3.464 -18.342 1.00 91.38 375 ARG A N 1
ATOM 2954 C CA . ARG A 1 375 ? 6.944 4.847 -17.975 1.00 91.38 375 ARG A CA 1
ATOM 2955 C C . ARG A 1 375 ? 5.802 5.434 -17.175 1.00 91.38 375 ARG A C 1
ATOM 2957 O O . ARG A 1 375 ? 4.660 5.413 -17.633 1.00 91.38 375 ARG A O 1
ATOM 2964 N N . SER A 1 376 ? 6.130 6.061 -16.058 1.00 91.12 376 SER A N 1
ATOM 2965 C CA . SER A 1 376 ? 5.215 6.935 -15.338 1.00 91.12 376 SER A CA 1
ATOM 2966 C C . SER A 1 376 ? 5.213 8.355 -15.919 1.00 91.12 376 SER A C 1
ATOM 2968 O O . SER A 1 376 ? 6.253 8.847 -16.364 1.00 91.12 376 SER A O 1
ATOM 2970 N N . SER A 1 377 ? 4.067 9.047 -15.915 1.00 86.94 377 SER A N 1
ATOM 2971 C CA . SER A 1 377 ? 4.035 10.486 -16.252 1.00 86.94 377 SER A CA 1
ATOM 2972 C C . SER A 1 377 ? 4.674 11.351 -15.162 1.00 86.94 377 SER A C 1
ATOM 2974 O O . SER A 1 377 ? 5.142 12.452 -15.449 1.00 86.94 377 SER A O 1
ATOM 2976 N N . THR A 1 378 ? 4.734 10.846 -13.930 1.00 87.81 378 THR A N 1
ATOM 2977 C CA . THR A 1 378 ? 5.360 11.499 -12.777 1.00 87.81 378 THR A CA 1
ATOM 2978 C C . THR A 1 378 ? 6.580 10.721 -12.294 1.00 87.81 378 THR A C 1
ATOM 2980 O O . THR A 1 378 ? 6.677 9.503 -12.458 1.00 87.81 378 THR A O 1
ATOM 2983 N N . TRP A 1 379 ? 7.530 11.423 -11.683 1.00 88.81 379 TRP A N 1
ATOM 2984 C CA . TRP A 1 379 ? 8.676 10.789 -11.037 1.00 88.81 379 TRP A CA 1
ATOM 2985 C C . TRP A 1 379 ? 8.256 10.149 -9.715 1.00 88.81 379 TRP A C 1
ATOM 2987 O O . TRP A 1 379 ? 7.439 10.707 -8.982 1.00 88.81 379 TRP A O 1
ATOM 2997 N N . PHE A 1 380 ? 8.844 9.001 -9.397 1.00 88.62 380 PHE A N 1
ATOM 2998 C CA . PHE A 1 380 ? 8.646 8.298 -8.137 1.00 88.62 380 PHE A CA 1
ATOM 2999 C C . PHE A 1 380 ? 9.994 8.008 -7.456 1.00 88.62 380 PHE A C 1
ATOM 3001 O O . PHE A 1 380 ? 11.018 7.876 -8.134 1.00 88.62 380 PHE A O 1
ATOM 3008 N N . PRO A 1 381 ? 10.024 7.914 -6.118 1.00 86.31 381 PRO A N 1
ATOM 3009 C CA . PRO A 1 381 ? 11.204 7.481 -5.379 1.00 86.31 381 PRO A CA 1
ATOM 3010 C C . PRO A 1 381 ? 11.691 6.103 -5.821 1.00 86.31 381 PRO A C 1
ATOM 3012 O O . PRO A 1 381 ? 10.893 5.178 -5.963 1.00 86.31 381 PRO A O 1
ATOM 3015 N N . ALA A 1 382 ? 13.004 5.920 -5.940 1.00 83.38 382 ALA A N 1
ATOM 3016 C CA . ALA A 1 382 ? 13.594 4.619 -6.260 1.00 83.38 382 ALA A CA 1
ATOM 3017 C C . ALA A 1 382 ? 13.175 3.512 -5.273 1.00 83.38 382 ALA A C 1
ATOM 3019 O O . ALA A 1 382 ? 12.955 2.371 -5.663 1.00 83.38 382 ALA A O 1
ATOM 3020 N N . ALA A 1 383 ? 12.988 3.866 -3.998 1.00 79.50 383 ALA A N 1
ATOM 3021 C CA . ALA A 1 383 ? 12.539 2.943 -2.960 1.00 79.50 383 ALA A CA 1
ATOM 3022 C C . ALA A 1 383 ? 11.081 2.465 -3.131 1.00 79.50 383 ALA A C 1
ATOM 3024 O O . ALA A 1 383 ? 10.709 1.454 -2.536 1.00 79.50 383 ALA A O 1
ATOM 3025 N N . SER A 1 384 ? 10.258 3.152 -3.936 1.00 84.44 384 SER A N 1
ATOM 3026 C CA . SER A 1 384 ? 8.851 2.784 -4.149 1.00 84.44 384 SER A CA 1
ATOM 3027 C C . SER A 1 384 ? 8.688 1.493 -4.953 1.00 84.44 384 SER A C 1
ATOM 3029 O O . SER A 1 384 ? 7.665 0.825 -4.802 1.00 84.44 384 SER A O 1
ATOM 3031 N N . TYR A 1 385 ? 9.672 1.130 -5.784 1.00 88.38 385 TYR A N 1
ATOM 3032 C CA . TYR A 1 385 ? 9.672 -0.090 -6.595 1.00 88.38 385 TYR A CA 1
ATOM 3033 C C . TYR A 1 385 ? 11.060 -0.724 -6.564 1.00 88.38 385 TYR A C 1
ATOM 3035 O O . TYR A 1 385 ? 12.000 -0.215 -7.166 1.00 88.38 385 TYR A O 1
ATOM 3043 N N . SER A 1 386 ? 11.194 -1.840 -5.854 1.00 83.25 386 SER A N 1
ATOM 3044 C CA . SER A 1 386 ? 12.443 -2.600 -5.799 1.00 83.25 386 SER A CA 1
ATOM 3045 C C . SER A 1 386 ? 12.392 -3.833 -6.690 1.00 83.25 386 SER A C 1
ATOM 3047 O O . SER A 1 386 ? 11.321 -4.337 -7.029 1.00 83.25 386 SER A O 1
ATOM 3049 N N . VAL A 1 387 ? 13.567 -4.346 -7.049 1.00 84.75 387 VAL A N 1
ATOM 3050 C CA . VAL A 1 387 ? 13.689 -5.630 -7.747 1.00 84.75 387 VAL A CA 1
ATOM 3051 C C . VAL A 1 387 ? 12.965 -6.710 -6.933 1.00 84.75 387 VAL A C 1
ATOM 3053 O O . VAL A 1 387 ? 13.081 -6.755 -5.709 1.00 84.75 387 VAL A O 1
ATOM 3056 N N . LEU A 1 388 ? 12.216 -7.572 -7.621 1.00 85.19 388 LEU A N 1
ATOM 3057 C CA . LEU A 1 388 ? 11.336 -8.612 -7.076 1.00 85.19 388 LEU A CA 1
ATOM 3058 C C . LEU A 1 388 ? 10.049 -8.119 -6.393 1.00 85.19 388 LEU A C 1
ATOM 3060 O O . LEU A 1 388 ? 9.294 -8.954 -5.884 1.00 85.19 388 LEU A O 1
ATOM 3064 N N . ASP A 1 389 ? 9.756 -6.817 -6.388 1.00 88.25 389 ASP A N 1
ATOM 3065 C CA . ASP A 1 389 ? 8.420 -6.347 -6.022 1.00 88.25 389 ASP A CA 1
ATOM 3066 C C . ASP A 1 389 ? 7.406 -6.758 -7.097 1.00 88.25 389 ASP A C 1
ATOM 3068 O O . ASP A 1 389 ? 7.714 -6.820 -8.289 1.00 88.25 389 ASP A O 1
ATOM 3072 N N . LYS A 1 390 ? 6.176 -7.044 -6.676 1.00 92.06 390 LYS A N 1
ATOM 3073 C CA . LYS A 1 390 ? 5.047 -7.303 -7.565 1.00 92.06 390 LYS A CA 1
ATOM 3074 C C . LYS A 1 390 ? 4.324 -6.004 -7.865 1.00 92.06 390 LYS A C 1
ATOM 3076 O O . LYS A 1 390 ? 3.950 -5.283 -6.943 1.00 92.06 390 LYS A O 1
ATOM 3081 N N . VAL A 1 391 ? 4.076 -5.733 -9.139 1.00 94.62 391 VAL A N 1
ATOM 3082 C CA . VAL A 1 391 ? 3.315 -4.570 -9.594 1.00 94.62 391 VAL A CA 1
ATOM 3083 C C . VAL A 1 391 ? 2.050 -4.994 -10.319 1.00 94.62 391 VAL A C 1
ATOM 3085 O O . VAL A 1 391 ? 2.071 -5.865 -11.185 1.00 94.62 391 VAL A O 1
ATOM 3088 N N . LEU A 1 392 ? 0.939 -4.365 -9.962 1.00 93.62 392 LEU A N 1
ATOM 3089 C CA . LEU A 1 392 ? -0.324 -4.488 -10.672 1.00 93.62 392 LEU A CA 1
ATOM 3090 C C . LEU A 1 392 ? -0.453 -3.308 -11.623 1.00 93.62 392 LEU A C 1
ATOM 3092 O O . LEU A 1 392 ? -0.400 -2.172 -11.165 1.00 93.62 392 LEU A O 1
ATOM 3096 N N . VAL A 1 393 ? -0.647 -3.565 -12.913 1.00 92.69 393 VAL A N 1
ATOM 3097 C CA . VAL A 1 393 ? -0.906 -2.526 -13.918 1.00 92.69 393 VAL A CA 1
ATOM 3098 C C . VAL A 1 393 ? -2.389 -2.564 -14.267 1.00 92.69 393 VAL A C 1
ATOM 3100 O O . VAL A 1 393 ? -2.927 -3.644 -14.475 1.00 92.69 393 VAL A O 1
ATOM 3103 N N . GLN A 1 394 ? -3.074 -1.422 -14.317 1.00 89.69 394 GLN A N 1
ATOM 3104 C CA . GLN A 1 394 ? -4.504 -1.347 -14.648 1.00 89.69 394 GLN A CA 1
ATOM 3105 C C . GLN A 1 394 ? -4.844 -0.075 -15.423 1.00 89.69 394 GLN A C 1
ATOM 3107 O O . GLN A 1 394 ? -4.052 0.864 -15.476 1.00 89.69 394 GLN A O 1
ATOM 3112 N N . GLY A 1 395 ? -6.043 -0.049 -16.011 1.00 85.44 395 GLY A N 1
ATOM 3113 C CA . GLY A 1 395 ? -6.651 1.179 -16.529 1.00 85.44 395 GLY A CA 1
ATOM 3114 C C . GLY A 1 395 ? -6.271 1.562 -17.961 1.00 85.44 395 GLY A C 1
ATOM 3115 O O . GLY A 1 395 ? -6.519 2.682 -18.397 1.00 85.44 395 GLY A O 1
ATOM 3116 N N . PHE A 1 396 ? -5.680 0.642 -18.724 1.00 86.19 396 PHE A N 1
ATOM 3117 C CA . PHE A 1 396 ? -5.406 0.848 -20.148 1.00 86.19 396 PHE A CA 1
ATOM 3118 C C . PHE A 1 396 ? -6.117 -0.199 -21.011 1.00 86.19 396 PHE A C 1
ATOM 3120 O O . PHE A 1 396 ? -6.649 -1.192 -20.521 1.00 86.19 396 PHE A O 1
ATOM 3127 N N . SER A 1 397 ? -6.126 0.017 -22.321 1.00 83.25 397 SER A N 1
ATOM 3128 C CA . SER A 1 397 ? -6.546 -0.998 -23.286 1.00 83.25 397 SER A CA 1
ATOM 3129 C C . SER A 1 397 ? -5.790 -0.797 -24.587 1.00 83.25 397 SER A C 1
ATOM 3131 O O . SER A 1 397 ? -5.680 0.338 -25.054 1.00 83.25 397 SER A O 1
ATOM 3133 N N . ILE A 1 398 ? -5.274 -1.880 -25.163 1.00 80.88 398 ILE A N 1
ATOM 3134 C CA . ILE A 1 398 ? -4.668 -1.881 -26.496 1.00 80.88 398 ILE A CA 1
ATOM 3135 C C . ILE A 1 398 ? -5.615 -2.643 -27.420 1.00 80.88 398 ILE A C 1
ATOM 3137 O O . ILE A 1 398 ? -5.663 -3.866 -27.389 1.00 80.88 398 ILE A O 1
ATOM 3141 N N . LEU A 1 399 ? -6.420 -1.918 -28.201 1.00 68.44 399 LEU A N 1
ATOM 3142 C CA . LEU A 1 399 ? -7.487 -2.514 -29.023 1.00 68.44 399 LEU A CA 1
ATOM 3143 C C . LEU A 1 399 ? -7.136 -2.621 -30.513 1.00 68.44 399 LEU A C 1
ATOM 3145 O O . LEU A 1 399 ? -7.832 -3.302 -31.256 1.00 68.44 399 LEU A O 1
ATOM 3149 N N . THR A 1 400 ? -6.085 -1.937 -30.966 1.00 69.69 400 THR A N 1
ATOM 3150 C CA . THR A 1 400 ? -5.745 -1.810 -32.393 1.00 69.69 400 THR A CA 1
ATOM 3151 C C . THR A 1 400 ? -4.721 -2.833 -32.883 1.00 69.69 400 THR A C 1
ATOM 3153 O O . THR A 1 400 ? -4.530 -2.962 -34.089 1.00 69.69 400 THR A O 1
ATOM 3156 N N . ALA A 1 401 ? -4.072 -3.566 -31.975 1.00 77.31 401 ALA A N 1
ATOM 3157 C CA . ALA A 1 401 ? -3.099 -4.600 -32.312 1.00 77.31 401 ALA A CA 1
ATOM 3158 C C . ALA A 1 401 ? -3.737 -6.005 -32.345 1.00 77.31 401 ALA A C 1
ATOM 3160 O O . ALA A 1 401 ? -4.627 -6.263 -31.531 1.00 77.31 401 ALA A O 1
ATOM 3161 N N . PRO A 1 402 ? -3.267 -6.928 -33.213 1.00 79.06 402 PRO A N 1
ATOM 3162 C CA . PRO A 1 402 ? -3.838 -8.274 -33.365 1.00 79.06 402 PRO A CA 1
ATOM 3163 C C . PRO A 1 402 ? -3.955 -9.081 -32.062 1.00 79.06 402 PRO A C 1
ATOM 3165 O O . PRO A 1 402 ? -4.930 -9.798 -31.862 1.00 79.06 402 PRO A O 1
ATOM 3168 N N . ASP A 1 403 ? -2.989 -8.933 -31.161 1.00 85.62 403 ASP A N 1
ATOM 3169 C CA . ASP A 1 403 ? -2.900 -9.569 -29.841 1.00 85.62 403 ASP A CA 1
ATOM 3170 C C . ASP A 1 403 ? -3.030 -8.549 -28.692 1.00 85.62 403 ASP A C 1
ATOM 3172 O O . ASP A 1 403 ? -2.721 -8.842 -27.538 1.00 85.62 403 ASP A O 1
ATOM 3176 N N . GLY A 1 404 ? -3.521 -7.339 -28.986 1.00 85.69 404 GLY A N 1
ATOM 3177 C CA . GLY A 1 404 ? -3.638 -6.255 -28.011 1.00 85.69 404 GLY A CA 1
ATOM 3178 C C . GLY A 1 404 ? -4.550 -6.598 -26.831 1.00 85.69 404 GLY A C 1
ATOM 3179 O O . GLY A 1 404 ? -4.253 -6.222 -25.695 1.00 85.69 404 GLY A O 1
ATOM 3180 N N . LEU A 1 405 ? -5.617 -7.370 -27.069 1.00 86.88 405 LEU A N 1
ATOM 3181 C CA . LEU A 1 405 ? -6.491 -7.872 -26.007 1.00 86.88 405 LEU A CA 1
ATOM 3182 C 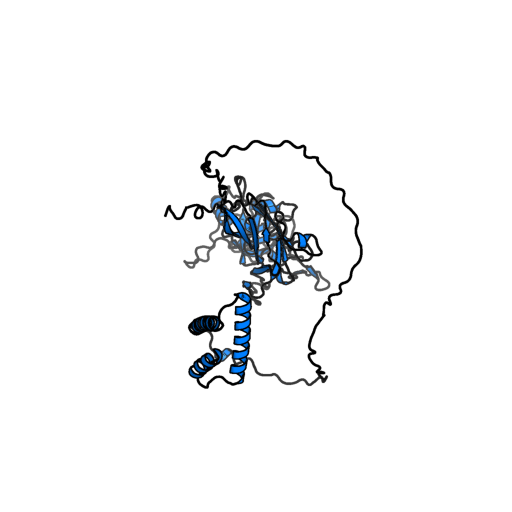C . LEU A 1 405 ? -5.755 -8.863 -25.096 1.00 86.88 405 LEU A C 1
ATOM 3184 O O . LEU A 1 405 ? -5.802 -8.699 -23.881 1.00 86.88 405 LEU A O 1
ATOM 3188 N N . GLU A 1 406 ? -5.048 -9.845 -25.665 1.00 89.75 406 GLU A N 1
ATOM 3189 C CA . GLU A 1 406 ? -4.276 -10.825 -24.891 1.00 89.75 406 GLU A CA 1
ATOM 3190 C C . GLU A 1 406 ? -3.193 -10.131 -24.063 1.00 89.75 406 GLU A C 1
ATOM 3192 O O . GLU A 1 406 ? -3.075 -10.383 -22.864 1.00 89.75 406 GLU A O 1
ATOM 3197 N N . PHE A 1 407 ? -2.460 -9.199 -24.675 1.00 88.94 407 PHE A N 1
ATOM 3198 C CA . PHE A 1 407 ? -1.465 -8.389 -23.986 1.00 88.94 407 PHE A CA 1
ATOM 3199 C C . PHE A 1 407 ? -2.075 -7.581 -22.838 1.00 88.94 407 PHE A C 1
ATOM 3201 O O . PHE A 1 407 ? -1.545 -7.576 -21.728 1.00 88.94 407 PHE A O 1
ATOM 3208 N N . THR A 1 408 ? -3.208 -6.916 -23.087 1.00 89.50 408 THR A N 1
ATOM 3209 C CA . THR A 1 408 ? -3.918 -6.128 -22.071 1.00 89.50 408 THR A CA 1
ATOM 3210 C C . THR A 1 408 ? -4.359 -7.022 -20.912 1.00 89.50 408 THR A C 1
ATOM 3212 O O . THR A 1 408 ? -4.141 -6.665 -19.757 1.00 89.50 408 THR A O 1
ATOM 3215 N N . THR A 1 409 ? -4.925 -8.198 -21.192 1.00 90.44 409 THR A N 1
ATOM 3216 C CA . THR A 1 409 ? -5.339 -9.164 -20.165 1.00 90.44 409 THR A CA 1
ATOM 3217 C C . THR A 1 409 ? -4.151 -9.703 -19.371 1.00 90.44 409 THR A C 1
ATOM 3219 O O . THR A 1 409 ? -4.226 -9.764 -18.148 1.00 90.44 409 THR A O 1
ATOM 3222 N N . TRP A 1 410 ? -3.048 -10.051 -20.036 1.00 91.75 410 TRP A N 1
ATOM 3223 C CA . TRP A 1 410 ? -1.832 -10.538 -19.382 1.00 91.75 410 TRP A CA 1
ATOM 3224 C C . TRP A 1 410 ? -1.202 -9.469 -18.484 1.00 91.75 410 TRP A C 1
ATOM 3226 O O . TRP A 1 410 ? -0.895 -9.723 -17.320 1.00 91.75 410 TRP A O 1
ATOM 3236 N N . LEU A 1 411 ? -1.038 -8.247 -18.992 1.00 91.62 411 LEU A N 1
ATOM 3237 C CA . LEU A 1 411 ? -0.398 -7.175 -18.239 1.00 91.62 411 LEU A CA 1
ATOM 3238 C C . LEU A 1 411 ? -1.280 -6.680 -17.070 1.00 91.62 411 LEU A C 1
ATOM 3240 O O . LEU A 1 411 ? -0.744 -6.243 -16.054 1.00 91.62 411 LEU A O 1
ATOM 3244 N N . GLN A 1 412 ? -2.608 -6.821 -17.165 1.00 91.56 412 GLN A N 1
ATOM 3245 C CA . GLN A 1 412 ? -3.556 -6.502 -16.084 1.00 91.56 412 GLN A CA 1
ATOM 3246 C C . GLN A 1 412 ? -3.909 -7.682 -15.165 1.00 91.56 412 GLN A C 1
ATOM 3248 O O . GLN A 1 412 ? -4.858 -7.579 -14.382 1.00 91.56 412 GLN A O 1
ATOM 3253 N N . ASP A 1 413 ? -3.163 -8.790 -15.228 1.00 91.56 413 ASP A N 1
ATOM 3254 C CA . ASP A 1 413 ? -3.352 -9.932 -14.331 1.00 91.56 413 ASP A CA 1
ATOM 3255 C C . ASP A 1 413 ? -3.287 -9.490 -12.848 1.00 91.56 413 ASP A C 1
ATOM 3257 O O . ASP A 1 413 ? -2.281 -8.904 -12.424 1.00 91.56 413 ASP A O 1
ATOM 3261 N N . PRO A 1 414 ? -4.322 -9.779 -12.027 1.00 88.69 414 PRO A N 1
ATOM 3262 C CA . PRO A 1 414 ? -4.325 -9.491 -10.593 1.00 88.69 414 PRO A CA 1
ATOM 3263 C C . PRO A 1 414 ? -3.148 -10.088 -9.807 1.00 88.69 414 PRO A C 1
ATOM 3265 O O . PRO A 1 414 ? -2.837 -9.589 -8.723 1.00 88.69 414 PRO A O 1
ATOM 3268 N N . ALA A 1 415 ? -2.496 -11.141 -10.317 1.00 89.56 415 ALA A N 1
ATOM 3269 C CA . ALA A 1 415 ? -1.287 -11.710 -9.718 1.00 89.56 415 ALA A CA 1
ATOM 3270 C C . ALA A 1 415 ? -0.082 -10.747 -9.763 1.00 89.56 415 ALA A C 1
ATOM 3272 O O . ALA A 1 415 ? 0.831 -10.851 -8.935 1.00 89.56 415 ALA A O 1
ATOM 3273 N N . GLY A 1 416 ? -0.097 -9.794 -10.698 1.00 92.69 416 GLY A N 1
ATOM 3274 C CA . GLY A 1 416 ? 0.937 -8.789 -10.885 1.00 92.69 416 GLY A CA 1
ATOM 3275 C C . GLY A 1 416 ? 2.248 -9.323 -11.471 1.00 92.69 416 GLY A C 1
ATOM 3276 O O . GLY A 1 416 ? 2.559 -10.518 -11.476 1.00 92.69 416 GLY A O 1
ATOM 3277 N N . HIS A 1 417 ? 3.072 -8.387 -11.928 1.00 94.25 417 HIS A N 1
ATOM 3278 C CA . HIS A 1 417 ? 4.335 -8.648 -12.615 1.00 94.25 417 HIS A CA 1
ATOM 3279 C C . HIS A 1 417 ? 5.518 -8.363 -11.705 1.00 94.25 417 HIS A C 1
ATOM 3281 O O . HIS A 1 417 ? 5.459 -7.466 -10.870 1.00 94.25 417 HIS A O 1
ATOM 3287 N N . SER A 1 418 ? 6.592 -9.137 -11.834 1.00 91.56 418 SER A N 1
ATOM 3288 C CA . SER A 1 418 ? 7.804 -8.895 -11.049 1.00 91.56 418 SER A CA 1
ATOM 3289 C C . SER A 1 418 ? 8.603 -7.741 -11.650 1.00 91.56 418 SER A C 1
ATOM 3291 O O . SER A 1 418 ? 8.918 -7.757 -12.842 1.00 91.56 418 SER A O 1
ATOM 3293 N N . VAL A 1 419 ? 8.974 -6.779 -10.812 1.00 91.81 419 VAL A N 1
ATOM 3294 C CA . VAL A 1 419 ? 9.924 -5.719 -11.151 1.00 91.81 419 VAL A CA 1
ATOM 3295 C C . VAL A 1 419 ? 11.324 -6.318 -11.219 1.00 91.81 419 VAL A C 1
ATOM 3297 O O . VAL A 1 419 ? 11.758 -7.027 -10.314 1.00 91.81 419 VAL A O 1
ATOM 3300 N N . VAL A 1 420 ? 12.041 -6.031 -12.298 1.00 89.69 420 VAL A N 1
ATOM 3301 C CA . VAL A 1 420 ? 13.431 -6.458 -12.514 1.00 89.69 420 VAL A CA 1
ATOM 3302 C C . VAL A 1 420 ? 14.395 -5.283 -12.358 1.00 89.69 420 VAL A C 1
ATOM 3304 O O . VAL A 1 420 ? 15.558 -5.473 -12.015 1.00 89.69 420 VAL A O 1
ATOM 3307 N N . GLY A 1 421 ? 13.908 -4.060 -12.546 1.00 89.38 421 GLY A N 1
ATOM 3308 C CA . GLY A 1 421 ? 14.702 -2.856 -12.376 1.00 89.38 421 GLY A CA 1
ATOM 3309 C C . GLY A 1 421 ? 13.861 -1.593 -12.447 1.00 89.38 421 GLY A C 1
ATOM 3310 O O . GLY A 1 421 ? 12.665 -1.623 -12.744 1.00 89.38 421 GLY A O 1
ATOM 3311 N N . ILE A 1 422 ? 14.523 -0.476 -12.185 1.00 91.69 422 ILE A N 1
ATOM 3312 C CA . ILE A 1 422 ? 14.005 0.873 -12.393 1.00 91.69 422 ILE A CA 1
ATOM 3313 C C . ILE A 1 422 ? 14.965 1.616 -13.315 1.00 91.69 422 ILE A C 1
ATOM 3315 O O . ILE A 1 422 ? 16.137 1.249 -13.410 1.00 91.69 422 ILE A O 1
ATOM 3319 N N . ALA A 1 423 ? 14.476 2.650 -13.984 1.00 92.38 423 ALA A N 1
ATOM 3320 C CA . ALA A 1 423 ? 15.297 3.508 -14.825 1.00 92.38 423 ALA A CA 1
ATOM 3321 C C . ALA A 1 423 ? 14.761 4.944 -14.834 1.00 92.38 423 ALA A C 1
ATOM 3323 O O . ALA A 1 423 ? 13.626 5.223 -14.419 1.00 92.38 423 ALA A O 1
ATOM 3324 N N . TYR A 1 424 ? 15.566 5.867 -15.350 1.00 91.56 424 TYR A N 1
ATOM 3325 C CA . TYR A 1 424 ? 15.157 7.247 -15.560 1.00 91.56 424 TYR A CA 1
ATOM 3326 C C . TYR A 1 424 ? 15.493 7.762 -16.959 1.00 91.56 424 TYR A C 1
ATOM 3328 O O . TYR A 1 424 ? 16.437 7.313 -17.604 1.00 91.56 424 TYR A O 1
ATOM 3336 N N . SER A 1 425 ? 14.707 8.730 -17.433 1.00 89.50 425 SER A N 1
ATOM 3337 C CA . SER A 1 425 ? 14.960 9.414 -18.711 1.00 89.50 425 SER A CA 1
ATOM 3338 C C . SER A 1 425 ? 15.943 10.563 -18.499 1.00 89.50 425 SER A C 1
ATOM 3340 O O . SER A 1 425 ? 15.743 11.375 -17.597 1.00 89.50 425 SER A O 1
ATOM 3342 N N . THR A 1 426 ? 16.969 10.675 -19.341 1.00 76.44 426 THR A N 1
ATOM 3343 C CA . THR A 1 426 ? 17.997 11.730 -19.223 1.00 76.44 426 THR A CA 1
ATOM 3344 C C . THR A 1 426 ? 17.555 13.089 -19.762 1.00 76.44 426 THR A C 1
ATOM 3346 O O . THR A 1 426 ? 18.136 14.109 -19.401 1.00 76.44 426 THR A O 1
ATOM 3349 N N . VAL A 1 427 ? 16.519 13.121 -20.606 1.00 70.31 427 VAL A N 1
ATOM 3350 C CA . VAL A 1 427 ? 16.002 14.339 -21.244 1.00 70.31 427 VAL A CA 1
ATOM 3351 C C . VAL A 1 427 ? 14.477 14.363 -21.143 1.00 70.31 427 VAL A C 1
ATOM 3353 O O . VAL A 1 427 ? 13.812 13.356 -21.404 1.00 70.31 427 VAL A O 1
ATOM 3356 N N . ALA A 1 428 ? 13.920 15.511 -20.752 1.00 58.22 428 ALA A N 1
ATOM 3357 C CA . ALA A 1 428 ? 12.481 15.750 -20.700 1.00 58.22 428 ALA A CA 1
ATOM 3358 C C . ALA A 1 428 ? 11.980 16.485 -21.965 1.00 58.22 428 ALA A C 1
ATOM 3360 O O . ALA A 1 428 ? 12.706 17.342 -22.469 1.00 58.22 428 ALA A O 1
ATOM 3361 N N . PRO A 1 429 ? 10.736 16.247 -22.430 1.00 60.84 429 PRO A N 1
ATOM 3362 C CA . PRO A 1 429 ? 9.835 15.149 -22.086 1.00 60.84 429 PRO A CA 1
ATOM 3363 C C . PRO A 1 429 ? 9.934 14.017 -23.131 1.00 60.84 429 PRO A C 1
ATOM 3365 O O . PRO A 1 429 ? 9.914 14.275 -24.327 1.00 60.84 429 PRO A O 1
ATOM 3368 N N . ALA A 1 430 ? 9.979 12.760 -22.673 1.00 62.00 430 ALA A N 1
ATOM 3369 C CA . ALA A 1 430 ? 9.957 11.540 -23.499 1.00 62.00 430 ALA A CA 1
ATOM 3370 C C . ALA A 1 430 ? 11.215 11.253 -24.349 1.00 62.00 430 ALA A C 1
ATOM 3372 O O . ALA A 1 430 ? 11.176 11.296 -25.575 1.00 62.00 430 ALA A O 1
ATOM 3373 N N . SER A 1 431 ? 12.307 10.853 -23.692 1.00 74.38 431 SER A N 1
ATOM 3374 C CA . SER A 1 431 ? 13.422 10.175 -24.365 1.00 74.38 431 SER A CA 1
ATOM 3375 C C . SER A 1 431 ? 13.261 8.653 -24.310 1.00 74.38 431 SER A C 1
ATOM 3377 O O . SER A 1 431 ? 12.896 8.102 -23.269 1.00 74.38 431 SER A O 1
ATOM 3379 N N . ASN A 1 432 ? 13.587 7.981 -25.415 1.00 80.50 432 ASN A N 1
ATOM 3380 C CA . ASN A 1 432 ? 13.778 6.527 -25.467 1.00 80.50 432 ASN A CA 1
ATOM 3381 C C . ASN A 1 432 ? 15.163 6.123 -24.941 1.00 80.50 432 ASN A C 1
ATOM 3383 O O . ASN A 1 432 ? 15.467 4.938 -24.827 1.00 80.50 432 ASN A O 1
ATOM 3387 N N . THR A 1 433 ? 16.026 7.098 -24.650 1.00 88.00 433 THR A N 1
ATOM 3388 C CA . THR A 1 433 ? 17.287 6.889 -23.945 1.00 88.00 433 THR A CA 1
ATOM 3389 C C . THR A 1 433 ? 17.032 6.964 -22.449 1.00 88.00 433 THR A C 1
ATOM 3391 O O . THR A 1 433 ? 16.726 8.032 -21.906 1.00 88.00 433 THR A O 1
ATOM 3394 N N . VAL A 1 434 ? 17.157 5.817 -21.793 1.00 90.12 434 VAL A N 1
ATOM 3395 C CA . VAL A 1 434 ? 17.038 5.679 -20.343 1.00 90.12 434 VAL A CA 1
ATOM 3396 C C . VAL A 1 434 ? 18.383 5.274 -19.757 1.00 90.12 434 VAL A C 1
ATOM 3398 O O . VAL A 1 434 ? 19.207 4.674 -20.441 1.00 90.12 434 VAL A O 1
ATOM 3401 N N . LEU A 1 435 ? 18.599 5.597 -18.489 1.00 90.81 435 LEU A N 1
ATOM 3402 C CA . LEU A 1 435 ? 19.697 5.064 -17.692 1.00 90.81 435 LEU A CA 1
ATOM 3403 C C . LEU A 1 435 ? 19.107 4.227 -16.563 1.00 90.81 435 LEU A C 1
ATOM 3405 O O . LEU A 1 435 ? 18.145 4.649 -15.918 1.00 90.81 435 LEU A O 1
ATOM 3409 N N . ASP A 1 436 ? 19.670 3.041 -16.346 1.00 90.00 436 ASP A N 1
ATOM 3410 C CA . ASP A 1 436 ? 19.224 2.156 -15.274 1.00 90.00 436 ASP A CA 1
ATOM 3411 C C . ASP A 1 436 ? 19.508 2.770 -13.89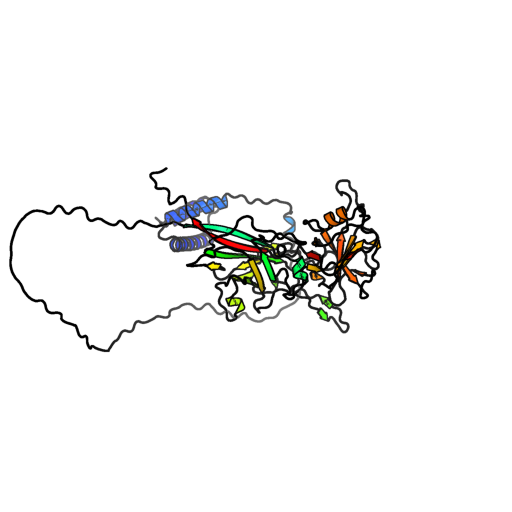9 1.00 90.00 436 ASP A C 1
ATOM 3413 O O . ASP A 1 436 ? 20.505 3.462 -13.686 1.00 90.00 436 ASP A O 1
ATOM 3417 N N . GLY A 1 437 ? 18.622 2.483 -12.950 1.00 87.12 437 GLY A N 1
ATOM 3418 C CA . GLY A 1 437 ? 18.673 3.012 -11.597 1.00 87.12 437 GLY A CA 1
ATOM 3419 C C . GLY A 1 437 ? 17.911 4.325 -11.428 1.00 87.12 437 GLY A C 1
ATOM 3420 O O . GLY A 1 437 ? 17.002 4.669 -12.186 1.00 87.12 437 GLY A O 1
ATOM 3421 N N . ALA A 1 438 ? 18.261 5.031 -10.359 1.00 85.94 438 ALA A N 1
ATOM 3422 C CA . ALA A 1 438 ? 17.704 6.329 -10.020 1.00 85.94 438 ALA A CA 1
ATOM 3423 C C . ALA A 1 438 ? 18.592 7.457 -10.554 1.00 85.94 438 ALA A C 1
ATOM 3425 O O . ALA A 1 438 ? 19.796 7.285 -10.745 1.00 85.94 438 ALA A O 1
ATOM 3426 N N . ASN A 1 439 ? 18.008 8.636 -10.740 1.00 84.94 439 ASN A N 1
ATOM 3427 C CA . ASN A 1 439 ? 18.776 9.847 -10.982 1.00 84.94 439 ASN A CA 1
ATOM 3428 C C . ASN A 1 439 ? 19.570 10.263 -9.726 1.00 84.94 439 ASN A C 1
ATOM 3430 O O . ASN A 1 439 ? 19.402 9.708 -8.638 1.00 84.94 439 ASN A O 1
ATOM 3434 N N . ILE A 1 440 ? 20.379 11.316 -9.859 1.00 80.31 440 ILE A N 1
ATOM 3435 C CA . ILE A 1 440 ? 21.190 11.874 -8.764 1.00 80.31 440 ILE A CA 1
ATOM 3436 C C . ILE A 1 440 ? 20.387 12.367 -7.552 1.00 80.31 440 ILE A C 1
ATOM 3438 O O . ILE A 1 440 ? 20.992 12.737 -6.561 1.00 80.31 440 ILE A O 1
ATOM 3442 N N . ALA A 1 441 ? 19.057 12.436 -7.630 1.00 79.56 441 ALA A N 1
ATOM 3443 C CA . ALA A 1 441 ? 18.177 12.837 -6.535 1.00 79.56 441 ALA A CA 1
ATOM 3444 C C . ALA A 1 441 ? 17.420 11.643 -5.919 1.00 79.56 441 ALA A C 1
ATOM 3446 O O . ALA A 1 441 ? 16.574 11.842 -5.051 1.00 79.56 441 ALA A O 1
ATOM 3447 N N . GLY A 1 442 ? 17.688 10.409 -6.363 1.00 81.88 442 GLY A N 1
ATOM 3448 C CA . GLY A 1 442 ? 17.021 9.202 -5.865 1.00 81.88 442 GLY A CA 1
ATOM 3449 C C . GLY A 1 442 ? 15.640 8.934 -6.475 1.00 81.88 442 GLY A C 1
ATOM 3450 O O . GLY A 1 442 ? 14.859 8.172 -5.902 1.00 81.88 442 GLY A O 1
ATOM 3451 N N . TYR A 1 443 ? 15.326 9.528 -7.631 1.00 86.19 443 TYR A N 1
ATOM 3452 C CA . TYR A 1 443 ? 14.052 9.343 -8.332 1.00 86.19 443 TYR A CA 1
ATOM 3453 C C . TYR A 1 443 ? 14.213 8.586 -9.650 1.00 86.19 443 TYR A C 1
ATOM 3455 O O . TYR A 1 443 ? 15.216 8.714 -10.350 1.00 86.19 443 TYR A O 1
ATOM 3463 N N . ALA A 1 444 ? 13.175 7.846 -10.018 1.00 90.19 444 ALA A N 1
ATOM 3464 C CA . ALA A 1 444 ? 13.031 7.158 -11.292 1.00 90.19 444 ALA A CA 1
ATOM 3465 C C . ALA A 1 444 ? 11.669 7.494 -11.916 1.00 90.19 444 ALA A C 1
ATOM 3467 O O . ALA A 1 444 ? 10.769 8.011 -11.251 1.00 90.19 444 ALA A O 1
ATOM 3468 N N . ASN A 1 445 ? 11.517 7.231 -13.210 1.00 92.12 445 ASN A N 1
ATOM 3469 C CA . ASN A 1 445 ? 10.232 7.376 -13.900 1.00 92.12 445 ASN A CA 1
ATOM 3470 C C . ASN A 1 445 ? 9.894 6.182 -14.799 1.00 92.12 445 ASN A C 1
ATOM 3472 O O . ASN A 1 445 ? 8.861 6.198 -15.466 1.00 92.12 445 ASN A O 1
ATOM 3476 N N . TRP A 1 446 ? 10.722 5.140 -14.788 1.00 93.06 446 TRP A N 1
ATOM 3477 C CA . TRP A 1 446 ? 10.467 3.870 -15.450 1.00 93.06 446 TRP A CA 1
ATOM 3478 C C . TRP A 1 446 ? 10.581 2.725 -14.457 1.00 93.06 446 TRP A C 1
ATOM 3480 O O . TRP A 1 446 ? 11.525 2.677 -13.666 1.00 93.06 446 TRP A O 1
ATOM 3490 N N . ILE A 1 447 ? 9.651 1.781 -14.544 1.00 94.38 447 ILE A N 1
ATOM 3491 C CA . ILE A 1 447 ? 9.837 0.439 -13.996 1.00 94.38 447 ILE A CA 1
ATOM 3492 C C . ILE A 1 447 ? 10.026 -0.542 -15.149 1.00 94.38 447 ILE A C 1
ATOM 3494 O O . ILE A 1 447 ? 9.454 -0.379 -16.230 1.00 94.38 447 ILE A O 1
ATOM 3498 N N . ILE A 1 448 ? 10.840 -1.559 -14.907 1.00 93.38 448 ILE A N 1
ATOM 3499 C CA . ILE A 1 448 ? 11.155 -2.613 -15.862 1.00 93.38 448 ILE A CA 1
ATOM 3500 C C . ILE A 1 448 ? 10.570 -3.898 -15.299 1.00 93.38 448 ILE A C 1
ATOM 3502 O O . ILE A 1 448 ? 10.916 -4.302 -14.187 1.00 93.38 448 ILE A O 1
ATOM 3506 N N . ILE A 1 449 ? 9.683 -4.538 -16.052 1.00 93.44 449 ILE A N 1
ATOM 3507 C CA . ILE A 1 449 ? 9.096 -5.829 -15.692 1.00 93.44 449 ILE A CA 1
ATOM 3508 C C . ILE A 1 449 ? 9.573 -6.907 -16.655 1.00 93.44 449 ILE A C 1
ATOM 3510 O O . ILE A 1 449 ? 9.954 -6.633 -17.795 1.00 93.44 449 ILE A O 1
ATOM 3514 N N . GLN A 1 450 ? 9.541 -8.152 -16.198 1.00 88.75 450 GLN A N 1
ATOM 3515 C CA . GLN A 1 450 ? 9.813 -9.287 -17.067 1.00 88.75 450 GLN A CA 1
ATOM 3516 C C . GLN A 1 450 ? 8.656 -9.495 -18.056 1.00 88.75 450 GLN A C 1
ATOM 3518 O O . GLN A 1 450 ? 7.488 -9.453 -17.674 1.00 88.75 450 GLN A O 1
ATOM 3523 N N . ASN A 1 451 ? 8.986 -9.735 -19.324 1.00 88.00 451 ASN A N 1
ATOM 3524 C CA . ASN A 1 451 ? 8.022 -10.138 -20.341 1.00 88.00 451 ASN A CA 1
ATOM 3525 C C . ASN A 1 451 ? 7.612 -11.609 -20.142 1.00 88.00 451 ASN A C 1
ATOM 3527 O O . ASN A 1 451 ? 8.260 -12.366 -19.412 1.00 88.00 451 ASN A O 1
ATOM 3531 N N . ARG A 1 452 ? 6.544 -12.045 -20.808 1.00 86.00 452 ARG A N 1
ATOM 3532 C CA . ARG A 1 452 ? 6.105 -13.438 -20.783 1.00 86.00 452 ARG A CA 1
ATOM 3533 C C . ARG A 1 452 ? 7.209 -14.343 -21.334 1.00 86.00 452 ARG A C 1
ATOM 3535 O O . ARG A 1 452 ? 7.645 -14.205 -22.475 1.00 86.00 452 ARG A O 1
ATOM 3542 N N . MET A 1 453 ? 7.646 -15.294 -20.520 1.00 82.62 453 MET A N 1
ATOM 3543 C CA . MET A 1 453 ? 8.564 -16.349 -20.943 1.00 82.62 453 MET A CA 1
ATOM 3544 C C . MET A 1 453 ? 7.761 -17.559 -21.429 1.00 82.62 453 MET A C 1
ATOM 3546 O O . MET A 1 453 ? 6.633 -17.783 -20.983 1.00 82.62 453 MET A O 1
ATOM 3550 N N . SER A 1 454 ? 8.336 -18.334 -22.345 1.00 78.44 454 SER A N 1
ATOM 3551 C CA . SER A 1 454 ? 7.827 -19.670 -22.691 1.00 78.44 454 SER A CA 1
ATOM 3552 C C . SER A 1 454 ? 7.885 -20.575 -21.452 1.00 78.44 454 SER A C 1
ATOM 3554 O O . SER A 1 454 ? 8.689 -20.310 -20.557 1.00 78.44 454 SER A O 1
ATOM 3556 N N . ASP A 1 455 ? 7.016 -21.590 -21.363 1.00 71.81 455 ASP A N 1
ATOM 3557 C CA . ASP A 1 455 ? 6.899 -22.418 -20.153 1.00 71.81 455 ASP A CA 1
ATOM 3558 C C . ASP A 1 455 ? 8.265 -23.038 -19.782 1.00 71.81 455 ASP A C 1
ATOM 3560 O O . ASP A 1 455 ? 8.819 -23.826 -20.556 1.00 71.81 455 ASP A O 1
ATOM 3564 N N . PRO A 1 456 ? 8.834 -22.696 -18.608 1.00 66.38 456 PRO A N 1
ATOM 3565 C CA . PRO A 1 456 ? 10.133 -23.207 -18.195 1.00 66.38 456 PRO A CA 1
ATOM 3566 C C . PRO A 1 456 ? 10.112 -24.706 -17.873 1.00 66.38 456 PRO A C 1
ATOM 3568 O O . PRO A 1 456 ? 11.182 -25.305 -17.769 1.00 66.38 456 PRO A O 1
ATOM 3571 N N . LYS A 1 457 ? 8.935 -25.334 -17.722 1.00 74.31 457 LYS A N 1
ATOM 3572 C CA . LYS A 1 457 ? 8.814 -26.785 -17.491 1.00 74.31 457 LYS A CA 1
ATOM 3573 C C . LYS A 1 457 ? 9.353 -27.612 -18.655 1.00 74.31 457 LYS A C 1
ATOM 3575 O O . LYS A 1 457 ? 9.851 -28.710 -18.425 1.00 74.31 457 LYS A O 1
ATOM 3580 N N . ASP A 1 458 ? 9.336 -27.045 -19.857 1.00 70.62 458 ASP A N 1
ATOM 3581 C CA . ASP A 1 458 ? 9.876 -27.669 -21.066 1.00 70.62 458 ASP A CA 1
ATOM 3582 C C . ASP A 1 458 ? 11.340 -27.262 -21.330 1.00 70.62 458 ASP A C 1
ATOM 3584 O O . ASP A 1 458 ? 11.900 -27.552 -22.386 1.00 70.62 458 ASP A O 1
ATOM 3588 N N . GLY A 1 459 ? 11.979 -26.551 -20.389 1.00 68.25 459 GLY A N 1
ATOM 3589 C CA . GLY A 1 459 ? 13.350 -26.046 -20.527 1.00 68.25 459 GLY A CA 1
ATOM 3590 C C . GLY A 1 459 ? 13.493 -24.857 -21.486 1.00 68.25 459 GLY A C 1
ATOM 3591 O O . GLY A 1 459 ? 14.609 -24.397 -21.740 1.00 68.25 459 GLY A O 1
ATOM 3592 N N . ALA A 1 460 ? 12.384 -24.332 -22.013 1.00 70.50 460 ALA A N 1
ATOM 3593 C CA . ALA A 1 460 ? 12.389 -23.187 -22.909 1.00 70.50 460 ALA A CA 1
ATOM 3594 C C . ALA A 1 460 ? 12.639 -21.882 -22.135 1.00 70.50 460 ALA A C 1
ATOM 3596 O O . ALA A 1 460 ? 11.953 -21.555 -21.171 1.00 70.50 460 ALA A O 1
ATOM 3597 N N . THR A 1 461 ? 13.618 -21.099 -22.591 1.00 72.62 461 THR A N 1
ATOM 3598 C CA . THR A 1 461 ? 13.964 -19.774 -22.032 1.00 72.62 461 THR A CA 1
ATOM 3599 C C . THR A 1 461 ? 13.671 -18.635 -23.011 1.00 72.62 461 THR A C 1
ATOM 3601 O O . THR A 1 461 ? 14.105 -17.495 -22.823 1.00 72.62 461 THR A O 1
ATOM 3604 N N . THR A 1 462 ? 12.940 -18.939 -24.084 1.00 79.56 462 THR A N 1
ATOM 3605 C CA . THR A 1 462 ? 12.557 -17.990 -25.126 1.00 79.56 462 THR A CA 1
ATOM 3606 C C . THR A 1 462 ? 11.433 -17.079 -24.650 1.00 79.56 462 THR A C 1
ATOM 3608 O O . THR A 1 462 ? 10.521 -17.502 -23.936 1.00 79.56 462 THR A O 1
ATOM 3611 N N . VAL A 1 463 ? 11.482 -15.817 -25.065 1.00 81.06 463 VAL A N 1
ATOM 3612 C CA . VAL A 1 463 ? 10.404 -14.853 -24.818 1.00 81.06 463 VAL A CA 1
ATOM 3613 C C . VAL A 1 463 ? 9.211 -15.208 -25.692 1.00 81.06 463 VAL A C 1
ATOM 3615 O O . VAL A 1 463 ? 9.381 -15.470 -26.881 1.00 81.06 463 VAL A O 1
ATOM 3618 N N . ASN A 1 464 ? 8.015 -15.177 -25.115 1.00 81.62 464 ASN A N 1
ATOM 3619 C CA . ASN A 1 464 ? 6.776 -15.171 -25.874 1.00 81.62 464 ASN A CA 1
ATOM 3620 C C . ASN A 1 464 ? 6.374 -13.708 -26.114 1.00 81.62 464 ASN A C 1
ATOM 3622 O O . ASN A 1 464 ? 5.847 -13.045 -25.222 1.00 81.62 464 ASN A O 1
ATOM 3626 N N . THR A 1 465 ? 6.743 -13.175 -27.278 1.00 77.38 465 THR A N 1
ATOM 3627 C CA . THR A 1 465 ? 6.580 -11.754 -27.603 1.00 77.38 465 THR A CA 1
ATOM 3628 C C . THR A 1 465 ? 5.161 -11.427 -28.036 1.00 77.38 465 THR A C 1
ATOM 3630 O O . THR A 1 465 ? 4.556 -12.188 -28.786 1.00 77.38 465 THR A O 1
ATOM 3633 N N . PHE A 1 466 ? 4.698 -10.235 -27.667 1.00 81.25 466 PHE A N 1
ATOM 3634 C CA . PHE A 1 466 ? 3.453 -9.670 -28.170 1.00 81.25 466 PHE A CA 1
ATOM 3635 C C . PHE A 1 466 ? 3.719 -8.792 -29.400 1.00 81.25 466 PHE A C 1
ATOM 3637 O O . PHE A 1 466 ? 4.547 -7.881 -29.342 1.00 81.25 466 PHE A O 1
ATOM 3644 N N . ALA A 1 467 ? 3.002 -9.028 -30.496 1.00 75.62 467 ALA A N 1
ATOM 3645 C CA . ALA A 1 467 ? 3.017 -8.175 -31.685 1.00 75.62 467 ALA A CA 1
ATOM 3646 C C . ALA A 1 467 ? 2.462 -6.766 -31.392 1.00 75.62 467 ALA A C 1
ATOM 3648 O O . ALA A 1 467 ? 2.817 -5.807 -32.076 1.00 75.62 467 ALA A O 1
ATOM 3649 N N . ALA A 1 468 ? 1.651 -6.620 -30.340 1.00 73.88 468 ALA A N 1
ATOM 3650 C CA . ALA A 1 468 ? 1.097 -5.355 -29.864 1.00 73.88 468 ALA A CA 1
ATOM 3651 C C . ALA A 1 468 ? 2.148 -4.338 -29.401 1.00 73.88 468 ALA A C 1
ATOM 3653 O O . ALA A 1 468 ? 1.861 -3.138 -29.344 1.00 73.88 468 ALA A O 1
ATOM 3654 N N . LEU A 1 469 ? 3.363 -4.796 -29.095 1.00 73.00 469 LEU A N 1
ATOM 3655 C CA . LEU A 1 469 ? 4.476 -3.966 -28.641 1.00 73.00 469 LEU A CA 1
ATOM 3656 C C . LEU A 1 469 ? 5.515 -3.725 -29.743 1.00 73.00 469 LEU A C 1
ATOM 3658 O O . LEU A 1 469 ? 6.715 -3.802 -29.502 1.00 73.00 469 LEU A O 1
ATOM 3662 N N . SER A 1 470 ? 5.080 -3.394 -30.959 1.00 68.25 470 SER A N 1
ATOM 3663 C CA . SER A 1 470 ? 5.981 -2.875 -31.994 1.00 68.25 470 SER A CA 1
ATOM 3664 C C . SER A 1 470 ? 6.328 -1.400 -31.717 1.00 68.25 470 SER A C 1
ATOM 3666 O O . SER A 1 470 ? 5.821 -0.499 -32.388 1.00 68.25 470 SER A O 1
ATOM 3668 N N . GLY A 1 471 ? 7.144 -1.140 -30.690 1.00 74.38 471 GLY A N 1
ATOM 3669 C CA . GLY A 1 471 ? 7.563 0.204 -30.274 1.00 74.38 471 GLY A CA 1
ATOM 3670 C C . GLY A 1 471 ? 6.880 0.728 -29.002 1.00 74.38 471 GLY A C 1
ATOM 3671 O O . GLY A 1 471 ? 6.332 -0.031 -28.203 1.00 74.38 471 GLY A O 1
ATOM 3672 N N . LEU A 1 472 ? 6.928 2.052 -28.798 1.00 76.88 472 LEU A N 1
ATOM 3673 C CA . LEU A 1 472 ? 6.323 2.709 -27.633 1.00 76.88 472 LEU A CA 1
ATOM 3674 C C . LEU A 1 472 ? 4.838 3.001 -27.846 1.00 76.88 472 LEU A C 1
ATOM 3676 O O . LEU A 1 472 ? 4.464 3.827 -28.677 1.00 76.88 472 LEU A O 1
ATOM 3680 N N . GLN A 1 473 ? 4.000 2.399 -27.011 1.00 80.75 473 GLN A N 1
ATOM 3681 C CA . GLN A 1 473 ? 2.582 2.715 -26.895 1.00 80.75 473 GLN A CA 1
ATOM 3682 C C . GLN A 1 473 ? 2.400 3.808 -25.843 1.00 80.75 473 GLN A C 1
ATOM 3684 O O . GLN A 1 473 ? 2.748 3.620 -24.677 1.00 80.75 473 GLN A O 1
ATOM 3689 N N . THR A 1 474 ? 1.875 4.965 -26.246 1.00 79.62 474 THR A N 1
ATOM 3690 C CA . THR A 1 474 ? 1.631 6.101 -25.344 1.00 79.62 474 THR A CA 1
ATOM 3691 C C . THR A 1 474 ? 0.153 6.186 -24.996 1.00 79.62 474 THR A C 1
ATOM 3693 O O . THR A 1 474 ? -0.702 6.097 -25.873 1.00 79.62 474 THR A O 1
ATOM 3696 N N . PHE A 1 475 ? -0.141 6.391 -23.717 1.00 74.19 475 PHE A N 1
ATOM 3697 C CA . PHE A 1 475 ? -1.494 6.482 -23.189 1.00 74.19 475 PHE A CA 1
ATOM 3698 C C . PHE A 1 475 ? -1.795 7.914 -22.734 1.00 74.19 475 PHE A C 1
ATOM 3700 O O . PHE A 1 475 ? -0.881 8.630 -22.311 1.00 74.19 475 PHE A O 1
ATOM 3707 N N . PRO A 1 476 ? -3.065 8.353 -22.802 1.00 66.44 476 PRO A N 1
ATOM 3708 C CA . PRO A 1 476 ? -3.478 9.606 -22.192 1.00 66.44 476 PRO A CA 1
ATOM 3709 C C . PRO A 1 476 ? -3.153 9.612 -20.696 1.00 66.44 476 PRO A C 1
ATOM 3711 O O . PRO A 1 476 ? -3.341 8.617 -19.994 1.00 66.44 476 PRO A O 1
ATOM 3714 N N . ILE A 1 477 ? -2.701 10.763 -20.208 1.00 57.62 477 ILE A N 1
ATOM 3715 C CA . ILE A 1 477 ? -2.512 11.014 -18.780 1.00 57.62 477 ILE A CA 1
ATOM 3716 C C . ILE A 1 477 ? -3.907 10.919 -18.127 1.00 57.62 477 ILE A C 1
ATOM 3718 O O . ILE A 1 477 ? -4.806 11.639 -18.558 1.00 57.62 477 ILE A O 1
ATOM 3722 N N . ASN A 1 478 ? -4.080 10.054 -17.115 1.00 57.81 478 ASN A N 1
ATOM 3723 C CA . ASN A 1 478 ? -5.292 9.870 -16.275 1.00 57.81 478 ASN A CA 1
ATOM 3724 C C . ASN A 1 478 ? -6.294 8.752 -16.639 1.00 57.81 478 ASN A C 1
ATOM 3726 O O . ASN A 1 478 ? -7.492 8.902 -16.406 1.00 57.81 478 ASN A O 1
ATOM 3730 N N . GLY A 1 479 ? -5.830 7.609 -17.140 1.00 70.94 479 GLY A N 1
ATOM 3731 C CA . GLY A 1 479 ? -6.667 6.396 -17.214 1.00 70.94 479 GLY A CA 1
ATOM 3732 C C . GLY A 1 479 ? -6.008 5.156 -16.628 1.00 70.94 479 GLY A C 1
ATOM 3733 O O . GLY A 1 479 ? -6.694 4.313 -16.063 1.00 70.94 479 GLY A O 1
ATOM 3734 N N . ALA A 1 480 ? -4.680 5.084 -16.726 1.00 87.19 480 ALA A N 1
ATOM 3735 C CA . ALA A 1 480 ? -3.893 3.906 -16.423 1.00 87.19 480 ALA A CA 1
ATOM 3736 C C . ALA A 1 480 ? -2.846 4.182 -15.349 1.00 87.19 480 ALA A C 1
ATOM 3738 O O . ALA A 1 480 ? -2.343 5.298 -15.218 1.00 87.19 480 ALA A O 1
ATOM 3739 N N . GLY A 1 481 ? -2.465 3.142 -14.623 1.00 90.81 481 GLY A N 1
ATOM 3740 C CA . GLY A 1 481 ? -1.483 3.244 -13.562 1.00 90.81 481 GLY A CA 1
ATOM 3741 C C . GLY A 1 481 ? -0.933 1.892 -13.159 1.00 90.81 481 GLY A C 1
ATOM 3742 O O . GLY A 1 481 ? -1.438 0.844 -13.566 1.00 90.81 481 GLY A O 1
ATOM 3743 N N . PHE A 1 482 ? 0.109 1.928 -12.341 1.00 92.88 482 PHE A N 1
ATOM 3744 C CA . PHE A 1 482 ? 0.650 0.746 -11.696 1.00 92.88 482 PHE A CA 1
ATOM 3745 C C . PHE A 1 482 ? 0.799 0.946 -10.187 1.00 92.88 482 PHE A C 1
ATOM 3747 O O . PHE A 1 482 ? 1.130 2.035 -9.723 1.00 92.88 482 PHE A O 1
ATOM 3754 N N . LEU A 1 483 ? 0.522 -0.112 -9.427 1.00 93.56 483 LEU A N 1
ATOM 3755 C CA . LEU A 1 483 ? 0.548 -0.167 -7.965 1.00 93.56 483 LEU A CA 1
ATOM 3756 C C . LEU A 1 483 ? 1.561 -1.219 -7.513 1.00 93.56 483 LEU A C 1
ATOM 3758 O O . LEU A 1 483 ? 1.525 -2.349 -7.997 1.00 93.56 483 LEU A O 1
ATOM 3762 N N . ASN A 1 484 ? 2.406 -0.899 -6.533 1.00 92.88 484 ASN A N 1
ATOM 3763 C CA . ASN A 1 484 ? 3.258 -1.907 -5.897 1.00 92.88 484 ASN A CA 1
ATOM 3764 C C . ASN A 1 484 ? 2.443 -2.761 -4.907 1.00 92.88 484 ASN A C 1
ATOM 3766 O O . ASN A 1 484 ? 2.051 -2.277 -3.846 1.00 92.88 484 ASN A O 1
ATOM 3770 N N . LEU A 1 485 ? 2.209 -4.033 -5.227 1.00 91.81 485 LEU A N 1
ATOM 3771 C CA . LEU A 1 485 ? 1.489 -4.997 -4.390 1.00 91.81 485 LEU A CA 1
ATOM 3772 C C . LEU A 1 485 ? 2.324 -5.523 -3.214 1.00 91.81 485 LEU A C 1
ATOM 3774 O O . LEU A 1 485 ? 1.763 -5.861 -2.172 1.00 91.81 485 LEU A O 1
ATOM 3778 N N . SER A 1 486 ? 3.648 -5.584 -3.363 1.00 90.06 486 SER A N 1
ATOM 3779 C CA . SER A 1 486 ? 4.574 -6.194 -2.394 1.00 90.06 486 SER A CA 1
ATOM 3780 C C . SER A 1 486 ? 4.829 -5.363 -1.143 1.00 90.06 486 SER A C 1
ATOM 3782 O O . SER A 1 486 ? 5.566 -5.799 -0.264 1.00 90.06 486 SER A O 1
ATOM 3784 N N . ARG A 1 487 ? 4.251 -4.163 -1.055 1.00 89.25 487 ARG A N 1
ATOM 3785 C CA . ARG A 1 487 ? 4.501 -3.233 0.050 1.00 89.25 487 ARG A CA 1
ATOM 3786 C C . ARG A 1 487 ? 3.219 -2.625 0.622 1.00 89.25 487 ARG A C 1
ATOM 3788 O O . ARG A 1 487 ? 3.221 -1.527 1.150 1.00 89.25 487 ARG A O 1
ATOM 3795 N N . GLN A 1 488 ? 2.091 -3.313 0.494 1.00 93.19 488 GLN A N 1
ATOM 3796 C CA . GLN A 1 488 ? 0.799 -2.802 0.968 1.00 93.19 488 GLN A CA 1
ATOM 3797 C C . GLN A 1 488 ? 0.596 -3.062 2.467 1.00 93.19 488 GLN A C 1
ATOM 3799 O O . GLN A 1 488 ? 0.995 -4.109 2.974 1.00 93.19 488 GLN A O 1
ATOM 3804 N N . VAL A 1 489 ? -0.033 -2.119 3.167 1.00 95.31 489 VAL A N 1
ATOM 3805 C CA . VAL A 1 489 ? -0.329 -2.201 4.604 1.00 95.31 489 VAL A CA 1
ATOM 3806 C C . VAL A 1 489 ? -1.516 -3.130 4.837 1.00 95.31 489 VAL A C 1
ATOM 3808 O O . VAL A 1 489 ? -2.491 -3.107 4.084 1.00 95.31 489 VAL A O 1
ATOM 3811 N N . GLN A 1 490 ? -1.454 -3.933 5.899 1.00 95.38 490 GLN A N 1
ATOM 3812 C CA . GLN A 1 490 ? -2.577 -4.770 6.323 1.00 95.38 490 GLN A CA 1
ATOM 3813 C C . GLN A 1 490 ? -3.008 -4.403 7.737 1.00 95.38 490 GLN A C 1
ATOM 3815 O O . GLN A 1 490 ? -2.191 -4.382 8.655 1.00 95.38 490 GLN A O 1
ATOM 3820 N N . LEU A 1 491 ? -4.299 -4.159 7.921 1.00 96.00 491 LEU A N 1
ATOM 3821 C CA . LEU A 1 491 ? -4.901 -3.825 9.205 1.00 96.00 491 LEU A CA 1
ATOM 3822 C C . LEU A 1 491 ? -5.902 -4.907 9.590 1.00 96.00 491 LEU A C 1
ATOM 3824 O O . LEU A 1 491 ? -6.666 -5.394 8.756 1.00 96.00 491 LEU A O 1
ATOM 3828 N N . TYR A 1 492 ? -5.896 -5.279 10.863 1.00 95.50 492 TYR A N 1
ATOM 3829 C CA . TYR A 1 492 ? -6.783 -6.294 11.409 1.00 95.50 492 TYR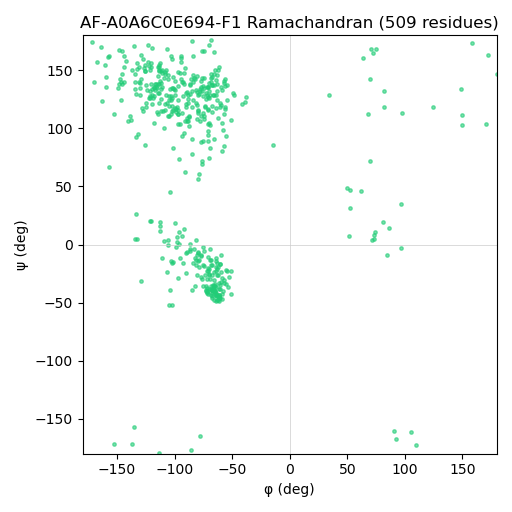 A CA 1
ATOM 3830 C C . TYR A 1 492 ? -7.635 -5.660 12.496 1.00 95.50 492 TYR A C 1
ATOM 3832 O O . TYR A 1 492 ? -7.110 -5.164 13.496 1.00 95.50 492 TYR A O 1
ATOM 3840 N N . LEU A 1 493 ? -8.948 -5.708 12.303 1.00 93.88 493 LEU A N 1
ATOM 3841 C CA . LEU A 1 493 ? -9.933 -5.253 13.273 1.00 93.88 493 LEU A CA 1
ATOM 3842 C C . LEU A 1 493 ? -10.845 -6.408 13.667 1.00 93.88 493 LEU A C 1
ATOM 3844 O O . LEU A 1 493 ? -11.043 -7.358 12.912 1.00 93.88 493 LEU A O 1
ATOM 3848 N N . ARG A 1 494 ? -11.438 -6.307 14.847 1.00 93.56 494 ARG A N 1
ATOM 3849 C CA . ARG A 1 494 ? -12.550 -7.141 15.274 1.00 93.56 494 ARG A CA 1
ATOM 3850 C C . ARG A 1 494 ? -13.788 -6.270 15.382 1.00 93.56 494 ARG A C 1
ATOM 3852 O O . ARG A 1 494 ? -13.785 -5.246 16.059 1.00 93.56 494 ARG A O 1
ATOM 3859 N N . VAL A 1 495 ? -14.843 -6.678 14.697 1.00 92.88 495 VAL A N 1
ATOM 3860 C CA . VAL A 1 495 ? -16.145 -6.023 14.727 1.00 92.88 495 VAL A CA 1
ATOM 3861 C C . VAL A 1 495 ? -17.082 -6.892 15.541 1.00 92.88 495 VAL A C 1
ATOM 3863 O O . VAL A 1 495 ? -17.293 -8.059 15.221 1.00 92.88 495 VAL A O 1
ATOM 3866 N N . ILE A 1 496 ? -17.637 -6.321 16.599 1.00 94.12 496 ILE A N 1
ATOM 3867 C CA . ILE A 1 496 ? -18.549 -7.008 17.501 1.00 94.12 496 ILE A CA 1
ATOM 3868 C C . ILE A 1 496 ? -19.935 -6.438 17.252 1.00 94.12 496 ILE A C 1
ATOM 3870 O O . ILE A 1 496 ? -20.163 -5.230 17.363 1.00 94.12 496 ILE A O 1
ATOM 3874 N N . THR A 1 497 ? -20.852 -7.317 16.877 1.00 92.44 497 THR A N 1
ATOM 3875 C CA . THR A 1 497 ? -22.230 -6.970 16.531 1.00 92.44 497 THR A CA 1
ATOM 3876 C C . THR A 1 497 ? -23.192 -7.550 17.548 1.00 92.44 497 THR A C 1
ATOM 3878 O O . THR A 1 497 ? -22.906 -8.563 18.185 1.00 92.44 497 THR A O 1
ATOM 3881 N N . ARG A 1 498 ? -24.337 -6.893 17.708 1.00 90.00 498 ARG A N 1
ATOM 3882 C CA . ARG A 1 498 ? -25.434 -7.378 18.533 1.00 90.00 498 ARG A CA 1
ATOM 3883 C C . ARG A 1 498 ? -26.459 -8.074 17.648 1.00 90.00 498 ARG A C 1
ATOM 3885 O O . ARG A 1 498 ? -27.147 -7.430 16.853 1.00 90.00 498 ARG A O 1
ATOM 3892 N N . GLU A 1 499 ? -26.570 -9.383 17.820 1.00 87.12 499 GLU A N 1
ATOM 3893 C CA . GLU A 1 499 ? -27.529 -10.231 17.119 1.00 87.12 499 GLU A CA 1
ATOM 3894 C C . GLU A 1 499 ? -28.637 -10.685 18.068 1.00 87.12 499 GLU A C 1
ATOM 3896 O O . GLU A 1 499 ? -28.428 -10.832 19.274 1.00 87.12 499 GLU A O 1
ATOM 3901 N N . TYR A 1 500 ? -29.830 -10.906 17.518 1.00 82.62 500 TYR A N 1
ATOM 3902 C CA . TYR A 1 500 ? -30.934 -11.495 18.267 1.00 82.62 500 TYR A CA 1
ATOM 3903 C C . TYR A 1 500 ? -30.591 -12.943 18.624 1.00 82.62 500 TYR A C 1
ATOM 3905 O O . TYR A 1 500 ? -30.214 -13.726 17.748 1.00 82.62 500 TYR A O 1
ATOM 3913 N N . ASP A 1 501 ? -30.718 -13.301 19.899 1.00 78.94 501 ASP A N 1
ATOM 3914 C CA . ASP A 1 501 ? -30.496 -14.670 20.337 1.00 78.94 501 ASP A CA 1
ATOM 3915 C C . ASP A 1 501 ? -31.791 -15.483 20.216 1.00 78.94 501 ASP A C 1
ATOM 3917 O O . ASP A 1 501 ? -32.705 -15.383 21.032 1.00 78.94 501 ASP A O 1
ATOM 3921 N N . LEU A 1 502 ? -31.874 -16.290 19.156 1.00 70.44 502 LEU A N 1
ATOM 3922 C CA . LEU A 1 502 ? -33.036 -17.137 18.879 1.00 70.44 502 LEU A CA 1
ATOM 3923 C C . LEU A 1 502 ? -33.150 -18.323 19.852 1.00 70.44 502 LEU A C 1
ATOM 3925 O O . LEU A 1 502 ? -34.242 -18.857 20.019 1.00 70.44 502 LEU A O 1
ATOM 3929 N N . ILE A 1 503 ? -32.048 -18.750 20.481 1.00 67.56 503 ILE A N 1
ATOM 3930 C CA . ILE A 1 503 ? -32.000 -19.998 21.261 1.00 67.56 503 ILE A CA 1
ATOM 3931 C C . ILE A 1 503 ? -32.498 -19.764 22.686 1.00 67.56 503 ILE A C 1
ATOM 3933 O O . ILE A 1 503 ? -33.236 -20.583 23.225 1.00 67.56 503 ILE A O 1
ATOM 3937 N N . THR A 1 504 ? -32.158 -18.627 23.293 1.00 61.69 504 THR A N 1
ATOM 3938 C CA . THR A 1 504 ? -32.570 -18.321 24.674 1.00 61.69 504 THR A CA 1
ATOM 3939 C C . THR A 1 504 ? -34.042 -17.931 24.824 1.00 61.69 504 THR A C 1
ATOM 3941 O O . THR A 1 504 ? -34.511 -17.808 25.958 1.00 61.69 504 THR A O 1
ATOM 3944 N N . ASN A 1 505 ? -34.770 -17.793 23.710 1.00 59.09 505 ASN A N 1
ATOM 3945 C CA . ASN A 1 505 ? -36.222 -17.602 23.675 1.00 59.09 505 ASN A CA 1
ATOM 3946 C C . ASN A 1 505 ? -37.015 -18.892 23.402 1.00 59.09 505 ASN A C 1
ATOM 3948 O O . ASN A 1 505 ? -38.247 -18.865 23.445 1.00 59.09 505 ASN A O 1
ATOM 3952 N N . VAL A 1 506 ? -36.352 -20.033 23.175 1.00 58.19 506 VAL A N 1
ATOM 3953 C CA . VAL A 1 506 ? -37.024 -21.338 23.200 1.00 58.19 506 VAL A CA 1
ATOM 3954 C C . VAL A 1 506 ? -37.171 -21.746 24.664 1.00 58.19 506 VAL A C 1
ATOM 3956 O O . VAL A 1 506 ? -36.180 -21.971 25.358 1.00 58.19 506 VAL A O 1
ATOM 3959 N N . ARG A 1 507 ? -38.413 -21.798 25.165 1.00 55.91 507 ARG A N 1
ATOM 3960 C CA . ARG A 1 507 ? -38.697 -22.347 26.500 1.00 55.91 507 ARG A CA 1
ATOM 3961 C C . ARG A 1 507 ? -38.163 -23.779 26.574 1.00 55.91 507 ARG A C 1
ATOM 3963 O O . ARG A 1 507 ? -38.302 -24.526 25.609 1.00 55.91 507 ARG A O 1
ATOM 3970 N N . SER A 1 508 ? -37.615 -24.164 27.728 1.00 54.97 508 SER A N 1
ATOM 3971 C CA . SER A 1 508 ? -37.159 -25.535 28.021 1.00 54.97 508 SER A CA 1
ATOM 3972 C C . SER A 1 508 ? -38.208 -26.605 27.718 1.00 54.97 508 SER A C 1
ATOM 3974 O O . SER A 1 508 ? -37.861 -27.755 27.485 1.00 54.97 508 SER A O 1
ATOM 3976 N N . ASP A 1 509 ? -39.478 -26.211 27.698 1.00 57.12 509 ASP A N 1
ATOM 3977 C CA . ASP A 1 509 ? -40.629 -27.094 27.547 1.00 57.12 509 ASP A CA 1
ATOM 3978 C C . ASP A 1 509 ? -40.933 -27.431 26.070 1.00 57.12 509 ASP A C 1
ATOM 3980 O O . ASP A 1 509 ? -41.840 -28.212 25.798 1.00 57.12 509 ASP A O 1
ATOM 3984 N N . ASN A 1 510 ? -40.189 -26.845 25.120 1.00 53.62 510 ASN A N 1
ATOM 3985 C CA . ASN A 1 510 ? -40.364 -27.018 23.671 1.00 53.62 510 ASN A CA 1
ATOM 3986 C C . ASN A 1 510 ? -39.191 -27.765 22.985 1.00 53.62 510 ASN A C 1
ATOM 3988 O O . ASN A 1 510 ? -39.037 -27.637 21.767 1.00 53.62 510 ASN A O 1
ATOM 3992 N N . VAL A 1 511 ? -38.360 -28.507 23.734 1.00 48.88 511 VAL A N 1
ATOM 3993 C CA . VAL A 1 511 ? -37.267 -29.357 23.199 1.00 48.88 511 VAL A CA 1
ATOM 3994 C C . VAL A 1 511 ? -37.615 -30.834 23.291 1.00 48.88 511 VAL A C 1
ATOM 3996 O O . VAL A 1 511 ? -38.050 -31.263 24.382 1.00 48.88 511 VAL A O 1
#

Radius of gyration: 36.39 Å; Cα contacts (8 Å, |Δi|>4): 867; chains: 1; bounding box: 120×66×98 Å

Foldseek 3Di:
DDPLVVVQVVQQVVDVVGDDPVRSVVVVVVLVVVLVVCCVPPPDDPSNVVVVVVVVVVVVVVPDDDPDPDDDDPPVVPPPDDDDDDDDDDDDDDDDDDDDDDDDDDDDDDDDDDDDDDDDDDDDDDDDDDDDDDDDDDDPPPDPPPPPPPPPPCQDWDKDKDKDKDWLLLAPQQQCQPPPVLRALQWGKAFQDCPPDCPAKDDRDHDPDWFFQFFKKFFFKKKFAFFAQDFDFDQDDPDRQGPTDRDGPLPAQWKFKAKPVAAAPADDPDPSRRRGLAIWGWDPVDWPPDDPPPDDPPDPPSATITMIGGDDDGSMDGDPPGGDGTDTMIIIHIDGPVRHGSHSFHQKFWWFKKAFLCQAAAEPRRDASQKMKTFGPDKGALRSADFQWFKAKIFDFLDPAPCRRVVRCVNRPPRGFGWHFFWADPDPDDDSYIHTAADSSRITGMTMTGADADPCVVVGRHGPDDPSRPHMDGDDGRGMMMGGPSGIMMTMMMTMRIGRDPPVPPPPVND

Sequence (511 aa):
MDALTDLRQQLNKRVPGGLTSEADARLQRTLKHFTSEVTRVRGVAAPQEILRLSYDSMVKWLRQAPTFTSEVDPETLFASIKPSPLGQPDLSPLETQPLRSTPLIEISEVDNPLLSKQGEPSLFYKQSDNALLSKQGEPMVTQQSDVLQPHEDTIKYREAEYNLMINSKDRHWLADQASPENKNRYNFTVQFNTNFKNAGFGIQPTIQNRLRNIVRLEFIKAVLPVESLNVVILQEGTVPTATPGFSSVLGLPSVNVLVDEVEGNTYGTRNTTDRSLAVCQYDSAWRTDYQADNQVSGSPLSRGYTLFFPKFMKAQRVYTPAPLSNLQTLTFRLQNPEDELLSKLPDSSPLATIGDGTAITGSAFYTTNKYIYLRSSTWFPAASYSVLDKVLVQGFSILTAPDGLEFTTWLQDPAGHSVVGIAYSTVAPASNTVLDGANIAGYANWIIIQNRMSDPKDGATTVNTFAALSGLQTFPINGAGFLNLSRQVQLYLRVITREYDLITNVRSDNV

Secondary structure (DSSP, 8-state):
--HHHHHHHHHHTTSTT---HHHHHHHHHHHHHHHHHHHHHHS---HHHHHHHHHHHHHHHHTS-------S-GGGTTSS--PPP------------------------------------PPP------------------------PPP-----EEEEEEEEEEEGGGS-HHHHTT-TT--BTTEEEEES---S---SS------SS--EEEEEEEEEEEEEE---SS-EEEE-SSS--EEEE---GGG-S-EEEEETTB--S---SSHHHHHEEEEEEEEEEEESS--TT-EETTEE---SEEEEEE-SS--EEE--SS-EEE--EEEEEEE-TTS-BS--S-SEEEEEEEEEGGG-BSSSS-TTS-EEEEEEEEEEEGGGS-TT-EEEEES----SSTTHHHHHHHHT-TT-EEEEEEEEESSTTT-SBEEES--TTSEEEEEEEEPPBPPGGGT---B---GGGSSPEE--TTS-EEEEGGG--EEEEEEEEEEE-SSTTS-GGG-

Solvent-accessible surface area (backbone atoms only — not comparable to full-atom values): 30810 Å² total; per-residue (Å²): 133,63,73,68,60,57,54,51,56,57,50,43,74,70,40,92,88,45,72,51,73,66,57,48,56,50,50,51,53,51,52,53,51,50,53,53,50,51,41,70,73,66,52,93,60,60,71,68,59,56,52,51,56,49,48,56,52,51,54,56,56,74,66,56,77,84,86,73,87,84,89,77,72,80,76,70,80,73,72,86,80,78,86,87,85,92,84,86,88,87,91,77,84,85,82,83,85,79,94,85,81,87,87,88,84,86,83,80,88,78,91,86,89,88,87,81,90,89,80,89,84,86,86,86,81,89,85,80,90,85,81,89,85,90,79,91,82,78,86,77,76,76,69,77,75,84,69,78,70,77,76,82,84,68,83,52,67,39,82,46,82,42,82,44,80,46,52,44,73,45,24,66,61,75,66,32,71,78,40,94,80,54,49,26,54,40,32,42,50,40,58,41,63,70,87,62,75,75,86,62,78,68,87,63,66,57,58,88,72,82,60,43,34,31,35,31,44,33,60,61,37,38,38,41,43,45,45,58,38,54,89,40,75,41,68,66,69,97,55,76,46,40,50,74,49,84,45,38,71,85,78,46,85,39,39,32,36,30,33,81,87,39,59,26,71,40,80,61,98,45,73,61,50,28,37,11,29,30,55,22,31,78,41,90,90,44,70,40,64,82,48,100,78,42,57,71,88,87,42,82,47,68,46,43,38,36,37,28,32,56,78,65,75,78,29,36,35,76,33,74,94,63,46,42,67,62,69,50,65,49,39,39,38,34,19,38,88,83,72,41,62,56,40,76,61,68,52,53,44,46,35,28,34,41,25,31,9,77,53,39,39,72,45,92,61,21,89,69,54,47,24,32,39,41,28,34,76,54,77,41,55,42,80,62,60,46,66,72,32,29,33,35,35,47,44,74,79,44,82,88,35,99,44,10,60,59,51,40,54,61,58,42,32,89,84,39,44,46,27,70,41,38,18,21,59,83,47,87,87,85,49,52,46,30,39,65,39,50,46,67,81,41,35,18,31,30,43,29,27,63,40,55,61,38,65,61,90,78,70,40,84,50,61,54,77,64,78,53,47,84,34,74,48,75,49,68,87,87,55,22,27,36,33,44,62,71,59,46,24,36,39,34,34,38,43,29,22,58,39,81,41,73,68,86,71,56,58,84,90,77,115

pLDDT: mean 70.61, std 20.99, range [24.7, 96.0]

Organism: NCBI:txid1070528

Mean predicted aligned error: 18.72 Å